Protein 2F6K (pdb70)

Nearest PDB structures (foldseek):
  2f6k-assembly1_A  TM=1.003E+00  e=8.182E-57  Lactiplantibacillus plantarum WCFS1
  4icm-assembly2_G  TM=8.715E-01  e=3.412E-16  Sphingobium sp. SYK-6
  4ign-assembly2_B  TM=8.577E-01  e=1.171E-15  Homo sapiens
  4ofc-assembly1_A  TM=8.211E-01  e=7.072E-16  Homo sapiens
  7pwy-assembly2_D  TM=8.112E-01  e=1.386E-15  Homo sapiens

CATH classification: 3.20.20.140

InterPro domains:
  IPR006680 Amidohydrolase-related [PF04909] (4-305)
  IPR032465 2-amino-3-carboxymuconate-6-semialdehyde decarboxylase [PTHR21240] (1-305)
  IPR032466 Metal-dependent hydrolase [SSF51556] (3-305)

B-factor: mean 36.34, std 8.17, range [15.65, 79.34]

Radius of gyration: 29.98 Å; Cα contacts (8 Å, |Δi|>4): 1082; chains: 2; bounding box: 67×88×62 Å

Organism: Lactiplantibacillus plantarum (strain ATCC BAA-793 / NCIMB 8826 / WCFS1) (NCBI:txid220668)

Solvent-accessible surface area: 26710 Å² total

Foldseek 3Di:
DFEAEAAEDAQPLNVVLCPVQPPDDFLLFHDDDDDVVVVVVLCVQPHFEYAYEHADPQQCRPDQVRLLVVQVSVLLVQLVVCVVCVGYYAYAGEASPPPQVRRLVVQCCSPVPSRHQAHEYECDHLHRGPLDCSNVSNLVSQLVVLGEYEYHYHAPNDDDPPPCPSPRCVVQRRLNLLNVVNLQNCSCVVRVSHAYEREQLSSCCLPCCVVCQVVSCVPSVDRVLVVLRYAYEHEDPCPDPRNLSSVRHDLLRYEYHQNPPSPPSVRSSVVLVCLVPPPSDDPVSSCSHGHVSVPVSSVD/DFEAEAEEDAQPLNVVLCVVQPPDDFLLFHDDDDDVVVVVVLCVQPHFEYAYEHADPQQPRPDQVRLLVVQVSVLVVQLVVCVVCVGYYAYAGEASPPPQVRRLVVQCCSVVPSRHQAHEYECDHLHRGPLDCSNVSNLVSQLVVLGEYEYHYHAPNDDDCPPCHSPRCVVQRRLNLLNVVNLQNCSCVVRVSHAYEREQLSSCCLPCCVVCQVVSCVPSVDRVLVVLSYAYEHEDPCPDPRNLSSVRHDLLRYEYHQNPPSPPSVVSSVSLVCLVPPPSDDPVSSCSHGHVSVVVVSVD

Sequence (600 aa):
SKIDFHTHYLPTSYVEALKRHVPGDPDGWPTPEWTPQLTLNFRDNDISYSILSLSSPHVNFGDKAETIRLVEAANDDGKSLAQQYPDQLGYLASLPIPYELDAVKTVQQALDQDGALGVTVPTNSRGLYFGSPVLERVYQELDARQAIVALHPNEPAILPKNVDIDLPVPLLGFFDTTTFINLKYHFFEKYPNIKVIIPHAGAFLGIVDDRIAQYAQKVYQVDVYDVHHVYFDVAGAVLPRQLPTLSLAQPEHLLYGSDIPYTPLDGSRQLGHALATTDLLTNEQKQAIFYDNAHRLLTESKIDFHTHYLPTSYVEALKRHVPGDPDGWPTPEWTPQLTLNFRDNDISYSILSLSSPHVNFGDKAETIRLVEAANDDGKSLAQQYPDQLGYLASLPIPYELDAVKTVQQALDQDGALGVTVPTNSRGLYFGSPVLERVYQELDARQAIVALHPNEPAILPKNVDIDLPVPLLGFFDTTTFINLKYHFFEKYPNIKVIIPHAGAFLGIVDDRIAQYAQKVYQVDVYDVHHVYFDVAGAVLPRQLPTLSLAQPEHLLYGSDIPYTPLDGSRQLGHALATTDLLTNEQKQAIFYDNAHRLLTE

Structure (mmCIF, N/CA/C/O backbone):
data_2F6K
#
_entry.id   2F6K
#
_cell.length_a   82.620
_cell.length_b   82.620
_cell.length_c   240.815
_cell.angle_alpha   90.00
_cell.angle_beta   90.00
_cell.angle_gamma   90.00
#
_symmetry.space_group_name_H-M   'P 43 2 2'
#
loop_
_entity.id
_entity.type
_entity.pdbx_description
1 polymer 'metal-dependent hydrolase'
2 non-polymer 'MANGANESE (II) ION'
3 water water
#
loop_
_atom_site.group_PDB
_atom_site.id
_atom_site.type_symbol
_atom_site.label_atom_id
_atom_site.label_alt_id
_atom_site.label_comp_id
_atom_site.label_asym_id
_atom_site.label_entity_id
_atom_site.label_seq_id
_atom_site.pdbx_PDB_ins_code
_atom_site.Cartn_x
_atom_site.Cartn_y
_atom_site.Cartn_z
_atom_site.occupancy
_atom_site.B_iso_or_equiv
_atom_site.auth_seq_id
_atom_site.auth_comp_id
_atom_site.auth_asym_id
_atom_site.auth_atom_id
_atom_site.pdbx_PDB_model_num
ATOM 1 N N . SER A 1 2 ? 26.895 -29.006 127.924 1.00 38.39 2 SER A N 1
ATOM 2 C CA . SER A 1 2 ? 26.892 -27.544 128.211 1.00 39.26 2 SER A CA 1
ATOM 3 C C . SER A 1 2 ? 25.985 -26.813 127.250 1.00 39.77 2 SER A C 1
ATOM 4 O O . SER A 1 2 ? 25.694 -27.312 126.164 1.00 40.95 2 SER A O 1
ATOM 7 N N . LYS A 1 3 ? 25.558 -25.619 127.649 1.00 39.44 3 LYS A N 1
ATOM 8 C CA . LYS A 1 3 ? 24.678 -24.805 126.824 1.00 38.94 3 LYS A CA 1
ATOM 9 C C . LYS A 1 3 ? 25.378 -23.550 126.319 1.00 38.42 3 LYS A C 1
ATOM 10 O O . LYS A 1 3 ? 26.390 -23.110 126.878 1.00 39.51 3 LYS A O 1
ATOM 16 N N . ILE A 1 4 ? 24.824 -22.983 125.251 1.00 38.29 4 ILE A N 1
ATOM 17 C CA . ILE A 1 4 ? 25.316 -21.734 124.680 1.00 36.79 4 ILE A CA 1
ATOM 18 C C . ILE A 1 4 ? 24.135 -20.770 124.835 1.00 35.94 4 ILE A C 1
ATOM 19 O O . ILE A 1 4 ? 23.031 -21.061 124.378 1.00 36.39 4 ILE A O 1
ATOM 24 N N . ASP A 1 5 ? 24.371 -19.639 125.494 1.00 35.01 5 ASP A N 1
ATOM 25 C CA . ASP A 1 5 ? 23.327 -18.642 125.753 1.00 33.58 5 ASP A CA 1
ATOM 26 C C . ASP A 1 5 ? 23.298 -17.531 124.700 1.00 31.62 5 ASP A C 1
ATOM 27 O O . ASP A 1 5 ? 24.226 -16.734 124.622 1.00 30.05 5 ASP A O 1
ATOM 32 N N . PHE A 1 6 ? 22.236 -17.452 123.906 1.00 29.04 6 PHE A N 1
ATOM 33 C CA . PHE A 1 6 ? 22.180 -16.417 122.877 1.00 29.54 6 PHE A CA 1
ATOM 34 C C . PHE A 1 6 ? 21.354 -15.185 123.229 1.00 30.38 6 PHE A C 1
ATOM 35 O O . PHE A 1 6 ? 21.118 -14.320 122.378 1.00 30.93 6 PHE A O 1
ATOM 43 N N . HIS A 1 7 ? 20.903 -15.108 124.475 1.00 30.51 7 HIS A N 1
ATOM 44 C CA . HIS A 1 7 ? 20.117 -13.968 124.933 1.00 28.91 7 HIS A CA 1
ATOM 45 C C . HIS A 1 7 ? 20.462 -13.742 126.392 1.00 29.97 7 HIS A C 1
ATOM 46 O O . HIS A 1 7 ? 19.795 -14.242 127.291 1.00 32.26 7 HIS A O 1
ATOM 53 N N . THR A 1 8 ? 21.531 -12.992 126.612 1.00 29.19 8 THR A N 1
ATOM 54 C CA . THR A 1 8 ? 22.002 -12.687 127.950 1.00 29.14 8 THR A CA 1
ATOM 55 C C . THR A 1 8 ? 22.572 -11.266 127.858 1.00 29.40 8 THR A C 1
ATOM 56 O O . THR A 1 8 ? 2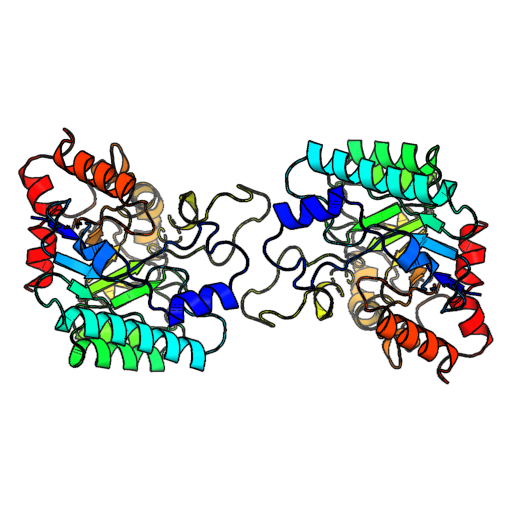3.107 -10.878 126.813 1.00 30.86 8 THR A O 1
ATOM 60 N N . HIS A 1 9 ? 22.455 -10.485 128.930 1.00 28.69 9 HIS A N 1
ATOM 61 C CA . HIS A 1 9 ? 22.899 -9.091 128.863 1.00 29.70 9 HIS A CA 1
ATOM 62 C C . HIS A 1 9 ? 23.975 -8.579 129.826 1.00 31.04 9 HIS A C 1
ATOM 63 O O . HIS A 1 9 ? 24.301 -9.210 130.837 1.00 29.75 9 HIS A O 1
ATOM 70 N N . TYR A 1 10 ? 24.506 -7.404 129.490 1.00 29.83 10 TYR A N 1
ATOM 71 C CA . TYR A 1 10 ? 25.516 -6.733 130.302 1.00 29.89 10 TYR A CA 1
ATOM 72 C C . TYR A 1 10 ? 25.151 -5.251 130.346 1.00 30.31 10 TYR A C 1
ATOM 73 O O . TYR A 1 10 ? 24.431 -4.766 129.477 1.00 28.62 10 TYR A O 1
ATOM 82 N N . LEU A 1 11 ? 25.625 -4.536 131.363 1.00 31.60 11 LEU A N 1
ATOM 83 C CA . LEU A 1 11 ? 25.316 -3.114 131.483 1.00 31.09 11 LEU A CA 1
ATOM 84 C C . LEU A 1 11 ? 26.542 -2.246 131.745 1.00 31.51 11 LEU A C 1
ATOM 85 O O . LEU A 1 11 ? 27.036 -2.192 132.867 1.00 31.03 11 LEU A O 1
ATOM 90 N N . PRO A 1 12 ? 27.059 -1.569 130.701 1.00 32.83 12 PRO A N 1
ATOM 91 C CA . PRO A 1 12 ? 28.230 -0.695 130.843 1.00 33.43 12 PRO A CA 1
ATOM 92 C C . PRO A 1 12 ? 27.897 0.401 131.862 1.00 33.68 12 PRO A C 1
ATOM 93 O O . PRO A 1 12 ? 26.741 0.821 131.980 1.00 32.06 12 PRO A O 1
ATOM 97 N N . THR A 1 13 ? 28.894 0.873 132.597 1.00 34.10 13 THR A N 1
ATOM 98 C CA . THR A 1 13 ? 28.623 1.899 133.589 1.00 35.03 13 THR A CA 1
ATOM 99 C C . THR A 1 13 ? 28.048 3.161 132.956 1.00 34.92 13 THR A C 1
ATOM 100 O O . THR A 1 13 ? 27.149 3.783 133.523 1.00 37.07 13 THR A O 1
ATOM 104 N N . SER A 1 14 ? 28.545 3.530 131.778 1.00 33.71 14 SER A N 1
ATOM 105 C CA . SER A 1 14 ? 28.057 4.722 131.089 1.00 30.94 14 SER A CA 1
ATOM 106 C C . SER A 1 14 ? 26.598 4.548 130.695 1.00 31.54 14 SER A C 1
ATOM 107 O O . SER A 1 14 ? 25.840 5.512 130.658 1.00 32.57 14 SER A O 1
ATOM 110 N N . TYR A 1 15 ? 26.212 3.316 130.384 1.00 30.77 15 TYR A N 1
ATOM 111 C CA . TYR A 1 15 ? 24.835 3.020 130.005 1.00 31.43 15 TYR A CA 1
ATOM 112 C C . TYR A 1 15 ? 23.925 3.177 131.227 1.00 34.23 15 TYR A C 1
ATOM 113 O O . TYR A 1 15 ? 22.831 3.737 131.130 1.00 34.97 15 TYR A O 1
ATOM 122 N N . VAL A 1 16 ? 24.385 2.676 132.372 1.00 35.77 16 VAL A N 1
ATOM 123 C CA . VAL A 1 16 ? 23.633 2.769 133.619 1.00 37.19 16 VAL A CA 1
ATOM 124 C C . VAL A 1 16 ? 23.443 4.237 134.006 1.00 39.49 16 VAL A C 1
ATOM 125 O O . VAL A 1 16 ? 22.357 4.643 134.423 1.00 40.99 16 VAL A O 1
ATOM 129 N N . GLU A 1 17 ? 24.500 5.035 133.865 1.00 40.25 17 GLU A N 1
ATOM 130 C CA . GLU A 1 17 ? 24.411 6.451 134.208 1.00 41.44 17 GLU A CA 1
ATOM 131 C C . GLU A 1 17 ? 23.474 7.167 133.247 1.00 40.66 17 GLU A C 1
ATOM 132 O O . GLU A 1 17 ? 22.788 8.115 133.627 1.00 40.90 17 GLU A O 1
ATOM 138 N N . ALA A 1 18 ? 23.441 6.711 132.000 1.00 37.57 18 ALA A N 1
ATOM 139 C CA . ALA A 1 18 ? 22.565 7.319 131.010 1.00 35.86 18 ALA A CA 1
ATOM 140 C C . ALA A 1 18 ? 21.104 7.007 131.356 1.00 35.75 18 ALA A C 1
ATOM 141 O O . ALA A 1 18 ? 20.213 7.835 131.146 1.00 34.01 18 ALA A O 1
ATOM 143 N N . LEU A 1 19 ? 20.857 5.813 131.888 1.00 35.19 19 LEU A N 1
ATOM 144 C CA . LEU A 1 19 ? 19.497 5.441 132.247 1.00 36.68 19 LEU A CA 1
ATOM 145 C C . LEU A 1 19 ? 19.004 6.296 133.404 1.00 39.47 19 LEU A C 1
ATOM 146 O O . LEU A 1 19 ? 17.877 6.797 133.367 1.00 39.96 19 LEU A O 1
ATOM 151 N N . LYS A 1 20 ? 19.833 6.480 134.427 1.00 39.85 20 LYS A N 1
ATOM 152 C CA . LYS A 1 20 ? 19.417 7.298 135.563 1.00 44.57 20 LYS A CA 1
ATOM 153 C C . LYS A 1 20 ? 19.182 8.747 135.141 1.00 43.03 20 LYS A C 1
ATOM 154 O O . LYS A 1 20 ? 18.228 9.396 135.570 1.00 42.77 20 LYS A O 1
ATOM 160 N N . ARG A 1 21 ? 20.056 9.243 134.282 1.00 43.69 21 ARG A N 1
ATOM 161 C CA . ARG A 1 21 ? 19.976 10.614 133.818 1.00 43.16 21 ARG A CA 1
ATOM 162 C C . ARG A 1 21 ? 18.799 10.933 132.885 1.00 40.07 21 ARG A C 1
ATOM 163 O O . ARG A 1 21 ? 18.220 12.012 132.979 1.00 38.16 21 ARG A O 1
ATOM 171 N N . HIS A 1 22 ? 18.424 10.000 132.013 1.00 37.58 22 HIS A N 1
ATOM 172 C CA . HIS A 1 22 ? 17.349 10.265 131.049 1.00 38.56 22 HIS A CA 1
ATOM 173 C C . HIS A 1 22 ? 15.997 9.592 131.272 1.00 38.77 22 HIS A C 1
ATOM 174 O O . HIS A 1 22 ? 14.983 10.043 130.742 1.00 38.64 22 HIS A O 1
ATOM 181 N N . VAL A 1 23 ? 15.965 8.511 132.033 1.00 39.51 23 VAL A N 1
ATOM 182 C CA . VAL A 1 23 ? 14.702 7.830 132.251 1.00 40.35 23 VAL A CA 1
ATOM 183 C C . VAL A 1 23 ? 14.221 7.979 133.686 1.00 41.13 23 VAL A C 1
ATOM 184 O O . VAL A 1 23 ? 14.901 7.561 134.624 1.00 41.28 23 VAL A O 1
ATOM 188 N N . PRO A 1 24 ? 13.049 8.608 133.879 1.00 43.75 24 PRO A N 1
ATOM 189 C CA . PRO A 1 24 ? 12.519 8.777 135.240 1.00 43.48 24 PRO A CA 1
ATOM 190 C C . PRO A 1 24 ? 11.916 7.447 135.704 1.00 43.95 24 PRO A C 1
ATOM 191 O O . PRO A 1 24 ? 11.228 6.769 134.936 1.00 41.32 24 PRO A O 1
ATOM 195 N N . GLY A 1 25 ? 12.192 7.067 136.947 1.00 45.71 25 GLY A N 1
ATOM 196 C CA . GLY A 1 25 ? 11.664 5.813 137.458 1.00 47.22 25 GLY A CA 1
ATOM 197 C C . GLY A 1 25 ? 12.385 4.605 136.878 1.00 47.73 25 GLY A C 1
ATOM 198 O O . GLY A 1 25 ? 13.542 4.707 136.466 1.00 47.74 25 GLY A O 1
ATOM 199 N N . ASP A 1 26 ? 11.711 3.458 136.845 1.00 48.19 26 ASP A N 1
ATOM 200 C CA . ASP A 1 26 ? 12.318 2.243 136.309 1.00 49.15 26 ASP A CA 1
ATOM 201 C C . ASP A 1 26 ? 12.085 2.139 134.805 1.00 48.26 26 ASP A C 1
ATOM 202 O O . ASP A 1 26 ? 10.949 2.161 134.345 1.00 47.48 26 ASP A O 1
ATOM 207 N N . PRO A 1 27 ? 13.167 2.023 134.019 1.00 49.18 27 PRO A N 1
ATOM 208 C CA . PRO A 1 27 ? 13.036 1.918 132.562 1.00 47.91 27 PRO A CA 1
ATOM 209 C C . PRO A 1 27 ? 12.078 0.792 132.166 1.00 47.68 27 PRO A C 1
ATOM 210 O O . PRO A 1 27 ? 12.148 -0.316 132.707 1.00 46.64 27 PRO A O 1
ATOM 214 N N . ASP A 1 28 ? 11.178 1.089 131.231 1.00 48.35 28 ASP A N 1
ATOM 215 C CA . ASP A 1 28 ? 10.191 0.117 130.758 1.00 49.62 28 ASP A CA 1
ATOM 216 C C . ASP A 1 28 ? 9.315 -0.396 131.901 1.00 49.17 28 ASP A C 1
ATOM 217 O O . ASP A 1 28 ? 8.708 -1.460 131.790 1.00 49.17 28 ASP A O 1
ATOM 222 N N . GLY A 1 29 ? 9.251 0.356 132.995 1.00 47.52 29 GLY A N 1
ATOM 223 C CA . GLY A 1 29 ? 8.459 -0.069 134.134 1.00 48.26 29 GLY A CA 1
ATOM 224 C C . GLY A 1 29 ? 9.041 -1.321 134.769 1.00 48.77 29 GLY A C 1
ATOM 225 O O . GLY A 1 29 ? 8.350 -2.056 135.475 1.00 48.58 29 GLY A O 1
ATOM 226 N N . TRP A 1 30 ? 10.323 -1.560 134.517 1.00 48.55 30 TRP A N 1
ATOM 227 C CA . TRP A 1 30 ? 11.024 -2.728 135.046 1.00 46.84 30 TRP A CA 1
ATOM 228 C C . TRP A 1 30 ? 12.329 -2.186 135.637 1.00 44.80 30 TRP A C 1
ATOM 229 O O . TRP A 1 30 ? 13.115 -1.558 134.933 1.00 45.72 30 TRP A O 1
ATOM 240 N N . PRO A 1 31 ? 12.564 -2.403 136.945 1.00 43.44 31 PRO A N 1
ATOM 241 C CA . PRO A 1 31 ? 13.772 -1.928 137.637 1.00 43.48 31 PRO A CA 1
ATOM 242 C C . PRO A 1 31 ? 15.105 -2.420 137.062 1.00 42.66 31 PRO A C 1
ATOM 243 O O . PRO A 1 31 ? 15.334 -3.626 136.919 1.00 43.79 31 PRO A O 1
ATOM 247 N N . THR A 1 32 ? 15.979 -1.471 136.737 1.00 40.04 32 THR A N 1
ATOM 248 C CA . THR A 1 32 ? 17.285 -1.783 136.180 1.00 38.54 32 THR A CA 1
ATOM 249 C C . THR A 1 32 ? 18.052 -2.703 137.118 1.00 38.70 32 THR A C 1
ATOM 250 O O . THR A 1 32 ? 18.228 -2.397 138.296 1.00 38.97 32 THR A O 1
ATOM 254 N N . PRO A 1 33 ? 18.516 -3.851 136.603 1.00 38.34 33 PRO A N 1
ATOM 255 C CA . PRO A 1 33 ? 19.267 -4.828 137.398 1.00 38.66 33 PRO A CA 1
ATOM 256 C C . PRO A 1 33 ? 20.745 -4.491 137.579 1.00 37.72 33 PRO A C 1
ATOM 257 O O . PRO A 1 33 ? 21.341 -3.820 136.733 1.00 38.32 33 PRO A O 1
ATOM 261 N N . GLU A 1 34 ? 21.328 -4.946 138.688 1.00 37.94 34 GLU A N 1
ATOM 262 C CA . GLU A 1 34 ? 22.749 -4.721 138.948 1.00 39.83 34 GLU A CA 1
ATOM 263 C C . GLU A 1 34 ? 23.516 -5.785 138.169 1.00 40.55 34 GLU A C 1
ATOM 264 O O . GLU A 1 34 ? 23.016 -6.892 137.963 1.00 41.54 34 GLU A O 1
ATOM 270 N N . TRP A 1 35 ? 24.732 -5.460 137.743 1.00 39.55 35 TRP A N 1
ATOM 271 C CA . TRP A 1 35 ? 25.501 -6.408 136.956 1.00 37.67 35 TRP A CA 1
ATOM 272 C C . TRP A 1 35 ? 27.004 -6.144 136.908 1.00 36.14 35 TRP A C 1
ATOM 273 O O . TRP A 1 35 ? 27.450 -5.000 136.942 1.00 36.18 35 TRP A O 1
ATOM 284 N N . THR A 1 36 ? 27.770 -7.227 136.831 1.00 35.82 36 THR A N 1
ATOM 285 C CA . THR A 1 36 ? 29.224 -7.180 136.707 1.00 32.80 36 THR A CA 1
ATOM 286 C C . THR A 1 36 ? 29.510 -8.423 135.888 1.00 31.58 36 THR A C 1
ATOM 287 O O . THR A 1 36 ? 28.655 -9.289 135.770 1.00 32.68 36 THR A O 1
ATOM 291 N N . PRO A 1 37 ? 30.704 -8.525 135.297 1.00 32.84 37 PRO A N 1
ATOM 292 C CA . PRO A 1 37 ? 30.997 -9.733 134.500 1.00 31.90 37 PRO A CA 1
ATOM 293 C C . PRO A 1 37 ? 30.948 -11.021 135.341 1.00 31.47 37 PRO A C 1
ATOM 294 O O . PRO A 1 37 ? 30.577 -12.098 134.852 1.00 30.86 37 PRO A O 1
ATOM 298 N N . GLN A 1 38 ? 31.334 -10.902 136.606 1.00 31.76 38 GLN A N 1
ATOM 299 C CA . GLN A 1 38 ? 31.309 -12.063 137.498 1.00 34.55 38 GLN A CA 1
ATOM 300 C C . GLN A 1 38 ? 29.926 -12.683 137.754 1.00 35.32 38 GLN A C 1
ATOM 301 O O . GLN A 1 38 ? 29.809 -13.896 138.000 1.00 37.82 38 GLN A O 1
ATOM 307 N N . LEU A 1 39 ? 28.881 -11.858 137.722 1.00 34.73 39 LEU A N 1
ATOM 308 C CA . LEU A 1 39 ? 27.534 -12.366 137.947 1.00 31.06 39 LEU A CA 1
ATOM 309 C C . LEU A 1 39 ? 27.174 -13.294 136.795 1.00 31.30 39 LEU A C 1
ATOM 310 O O . LEU A 1 39 ? 26.684 -14.395 137.012 1.00 33.60 39 LEU A O 1
ATOM 315 N N . THR A 1 40 ? 27.423 -12.862 135.564 1.00 28.51 40 THR A N 1
ATOM 316 C CA . THR A 1 40 ? 27.119 -13.696 134.406 1.00 27.51 40 THR A CA 1
ATOM 317 C C . THR A 1 40 ? 27.946 -14.991 134.442 1.00 29.71 40 THR A C 1
ATOM 318 O O . THR A 1 40 ? 27.432 -16.101 134.258 1.00 22.14 40 THR A O 1
ATOM 322 N N . LEU A 1 41 ? 29.245 -14.831 134.663 1.00 30.25 41 LEU A N 1
ATOM 323 C CA . LEU A 1 41 ? 30.145 -15.968 134.718 1.00 33.22 41 LEU A CA 1
ATOM 324 C C . LEU A 1 41 ? 29.766 -16.991 135.801 1.00 35.59 41 LEU A C 1
ATOM 325 O O . LEU A 1 41 ? 29.789 -18.201 135.557 1.00 36.79 41 LEU A O 1
ATOM 330 N N . ASN A 1 42 ? 29.426 -16.518 136.995 1.00 36.95 42 ASN A N 1
ATOM 331 C CA . ASN A 1 42 ? 29.034 -17.426 138.068 1.00 37.13 42 ASN A CA 1
ATOM 332 C C . ASN A 1 42 ? 27.693 -18.093 137.705 1.00 37.78 42 ASN A C 1
ATOM 333 O O . ASN A 1 42 ? 27.457 -19.264 138.032 1.00 38.03 42 ASN A O 1
ATOM 338 N N . PHE A 1 43 ? 26.810 -17.355 137.030 1.00 35.13 43 PHE A N 1
ATOM 339 C CA . PHE A 1 43 ? 25.533 -17.937 136.619 1.00 34.07 43 PHE A CA 1
ATOM 340 C C . PHE A 1 43 ? 25.804 -19.064 135.620 1.00 34.77 43 PHE A C 1
ATOM 341 O O . PHE A 1 43 ? 25.129 -20.101 135.625 1.00 35.14 43 PHE A O 1
ATOM 357 N N . ARG A 1 45 ? 28.544 -21.003 135.381 1.00 34.81 45 ARG A N 1
ATOM 358 C CA . ARG A 1 45 ? 29.064 -22.199 136.044 1.00 35.64 45 ARG A CA 1
ATOM 359 C C . ARG A 1 45 ? 27.929 -22.956 136.737 1.00 36.43 45 ARG A C 1
ATOM 360 O O . ARG A 1 45 ? 27.834 -24.182 136.635 1.00 35.37 45 ARG A O 1
ATOM 368 N N . ASP A 1 46 ? 27.058 -22.220 137.422 1.00 37.46 46 ASP A N 1
ATOM 369 C CA . ASP A 1 46 ? 25.941 -22.831 138.141 1.00 38.29 46 ASP A CA 1
ATOM 370 C C . ASP A 1 46 ? 24.830 -23.405 137.269 1.00 37.60 46 ASP A C 1
ATOM 371 O O . ASP A 1 46 ? 23.963 -24.115 137.772 1.00 36.98 46 ASP A O 1
ATOM 376 N N . ASN A 1 47 ? 24.844 -23.108 135.972 1.00 38.06 47 ASN A N 1
ATOM 377 C CA . ASN A 1 47 ? 23.790 -23.604 135.090 1.00 35.67 47 ASN A CA 1
ATOM 378 C C . ASN A 1 47 ? 24.272 -24.334 133.845 1.00 36.13 47 ASN A C 1
ATOM 379 O O . ASN A 1 47 ? 23.552 -24.426 132.851 1.00 37.46 47 ASN A O 1
ATOM 384 N N . ASP A 1 48 ? 25.491 -24.859 133.912 1.00 34.09 48 ASP A N 1
ATOM 385 C CA . ASP A 1 48 ? 26.084 -25.606 132.812 1.00 35.30 48 ASP A CA 1
ATOM 386 C C . ASP A 1 48 ? 26.057 -24.860 131.470 1.00 35.25 48 ASP A C 1
ATOM 387 O O . ASP A 1 48 ? 25.677 -25.409 130.427 1.00 33.47 48 ASP A O 1
ATOM 392 N N . ILE A 1 49 ? 26.466 -23.599 131.510 1.00 33.42 49 ILE A N 1
ATOM 393 C CA . ILE A 1 49 ? 26.535 -22.780 130.313 1.00 33.09 49 ILE A CA 1
ATOM 394 C C . ILE A 1 49 ? 28.014 -22.578 130.031 1.00 32.88 49 ILE A C 1
ATOM 395 O O . ILE A 1 49 ? 28.740 -22.032 130.861 1.00 31.07 49 ILE A O 1
ATOM 400 N N . SER A 1 50 ? 28.468 -23.030 128.867 1.00 31.61 50 SER A N 1
ATOM 401 C CA . SER A 1 50 ? 29.880 -22.901 128.531 1.00 30.79 50 SER A CA 1
ATOM 402 C C . SER A 1 50 ? 30.174 -21.648 127.735 1.00 30.34 50 SER A C 1
ATOM 403 O O . SER A 1 50 ? 31.316 -21.211 127.670 1.00 30.01 50 SER A O 1
ATOM 406 N N . TYR A 1 51 ? 29.149 -21.058 127.133 1.00 29.48 51 TYR A N 1
ATOM 407 C CA . TYR A 1 51 ? 29.383 -19.866 126.329 1.00 29.09 51 TYR A CA 1
ATOM 408 C C . TYR A 1 51 ? 28.159 -18.962 126.253 1.00 28.79 51 TYR A C 1
ATOM 409 O O . TYR A 1 51 ? 27.040 -19.434 126.018 1.00 28.16 51 TYR A O 1
ATOM 418 N N . SER A 1 52 ? 28.381 -17.663 126.437 1.00 26.67 52 SER A N 1
ATOM 419 C CA . SER A 1 52 ? 27.305 -16.674 126.381 1.00 29.44 52 SER A CA 1
ATOM 420 C C . SER A 1 52 ? 27.598 -15.588 125.344 1.00 30.33 52 SER A C 1
ATOM 421 O O . SER A 1 52 ? 28.707 -15.038 125.310 1.00 30.94 52 SER A O 1
ATOM 424 N N . ILE A 1 53 ? 26.620 -15.275 124.498 1.00 28.05 53 ILE A N 1
ATOM 425 C CA . ILE A 1 53 ? 26.818 -14.209 123.528 1.00 27.99 53 ILE A CA 1
ATOM 426 C C . ILE A 1 53 ? 26.149 -12.967 124.102 1.00 28.47 53 ILE A C 1
ATOM 427 O O . ILE A 1 53 ? 24.943 -12.793 123.975 1.00 30.65 53 ILE A O 1
ATOM 432 N N . LEU A 1 54 ? 26.939 -12.106 124.733 1.00 29.95 54 LEU A N 1
ATOM 433 C CA . LEU A 1 54 ? 26.417 -10.896 125.351 1.00 32.06 54 LEU A CA 1
ATOM 434 C C . LEU A 1 54 ? 25.871 -9.850 124.379 1.00 34.29 54 LEU A C 1
ATOM 435 O O . LEU A 1 54 ? 26.348 -9.708 123.248 1.00 34.08 54 LEU A O 1
ATOM 440 N N . SER A 1 55 ? 24.854 -9.122 124.832 1.00 33.66 55 SER A N 1
ATOM 441 C CA . SER A 1 55 ? 24.244 -8.068 124.037 1.00 33.77 55 SER A CA 1
ATOM 442 C C . SER A 1 55 ? 23.649 -7.019 124.965 1.00 34.43 55 SER A C 1
ATOM 443 O O . SER A 1 55 ? 23.300 -7.311 126.112 1.00 33.91 55 SER A O 1
ATOM 446 N N . LEU A 1 56 ? 23.539 -5.795 124.466 1.00 33.13 56 LEU A N 1
ATOM 447 C CA . LEU A 1 56 ? 22.973 -4.702 125.244 1.00 31.77 56 LEU A CA 1
ATOM 448 C C . LEU A 1 56 ? 21.454 -4.816 125.135 1.00 32.04 56 LEU A C 1
ATOM 449 O O . LEU A 1 56 ? 20.913 -4.981 124.038 1.00 30.78 56 LEU A O 1
ATOM 454 N N . SER A 1 57 ? 20.773 -4.749 126.275 1.00 33.58 57 SER A N 1
ATOM 455 C CA . SER A 1 57 ? 19.311 -4.850 126.315 1.00 35.71 57 SER A CA 1
ATOM 456 C C . SER A 1 57 ? 18.653 -3.496 126.037 1.00 36.45 57 SER A C 1
ATOM 457 O O . SER A 1 57 ? 19.329 -2.523 125.705 1.00 38.59 57 SER A O 1
ATOM 460 N N . SER A 1 58 ? 17.333 -3.432 126.165 1.00 35.53 58 SER A N 1
ATOM 461 C CA . SER A 1 58 ? 16.634 -2.177 125.946 1.00 33.95 58 SER A CA 1
ATOM 462 C C . SER A 1 58 ? 16.471 -1.540 127.316 1.00 31.83 58 SER A C 1
ATOM 463 O O . SER A 1 58 ? 16.579 -2.224 128.330 1.00 28.34 58 SER A O 1
ATOM 466 N N . PRO A 1 59 ? 16.189 -0.228 127.368 1.00 31.89 59 PRO A N 1
ATOM 467 C CA . PRO A 1 59 ? 15.993 0.706 126.248 1.00 31.11 59 PRO A CA 1
ATOM 468 C C . PRO A 1 59 ? 17.248 0.928 125.414 1.00 30.32 59 PRO A C 1
ATOM 469 O O . PRO A 1 59 ? 18.357 0.899 125.938 1.00 28.27 59 PRO A O 1
ATOM 473 N N . HIS A 1 60 ? 17.059 1.156 124.118 1.00 30.18 60 HIS A N 1
ATOM 474 C CA . HIS A 1 60 ? 18.166 1.417 123.203 1.00 31.68 60 HIS A CA 1
ATOM 475 C C . HIS A 1 60 ? 18.753 2.760 123.638 1.00 34.34 60 HIS A C 1
ATOM 476 O O . HIS A 1 60 ? 18.066 3.549 124.287 1.00 35.39 60 HIS A O 1
ATOM 483 N N . VAL A 1 61 ? 20.003 3.034 123.278 1.00 34.26 61 VAL A N 1
ATOM 484 C CA . VAL A 1 61 ? 20.641 4.277 123.693 1.00 34.30 61 VAL A CA 1
ATOM 485 C C . VAL A 1 61 ? 20.412 5.492 122.807 1.00 36.12 61 VAL A C 1
ATOM 486 O O . VAL A 1 61 ? 21.351 6.208 122.467 1.00 38.89 61 VAL A O 1
ATOM 490 N N . ASN A 1 62 ? 19.162 5.727 122.435 1.00 36.53 62 ASN A N 1
ATOM 491 C CA . ASN A 1 62 ? 18.811 6.889 121.622 1.00 34.20 62 ASN A CA 1
ATOM 492 C C . ASN A 1 62 ? 17.986 7.808 122.515 1.00 34.60 62 ASN A C 1
ATOM 493 O O . ASN A 1 62 ? 16.784 7.605 122.674 1.00 36.07 62 ASN A O 1
ATOM 498 N N . PHE A 1 63 ? 18.628 8.814 123.099 1.00 35.02 63 PHE A N 1
ATOM 499 C CA . PHE A 1 63 ? 17.926 9.740 123.982 1.00 35.78 63 PHE A CA 1
ATOM 500 C C . PHE A 1 63 ? 17.717 11.117 123.377 1.00 36.93 63 PHE A C 1
ATOM 501 O O . PHE A 1 63 ? 17.317 12.042 124.077 1.00 38.11 63 PHE A O 1
ATOM 509 N N . GLY A 1 64 ? 17.984 11.256 122.080 1.00 37.72 64 GLY A N 1
ATOM 510 C CA . GLY A 1 64 ? 17.797 12.543 121.433 1.00 35.82 64 GLY A CA 1
ATOM 511 C C . GLY A 1 64 ? 19.081 13.314 121.195 1.00 36.42 64 GLY A C 1
ATOM 512 O O . GLY A 1 64 ? 19.071 14.372 120.561 1.00 40.20 64 GLY A O 1
ATOM 513 N N . ASP A 1 65 ? 20.189 12.794 121.706 1.00 33.95 65 ASP A N 1
ATOM 514 C CA . ASP A 1 65 ? 21.494 13.430 121.534 1.00 32.16 65 ASP A CA 1
ATOM 515 C C . ASP A 1 65 ? 22.371 12.489 120.687 1.00 31.65 65 ASP A C 1
ATOM 516 O O . ASP A 1 65 ? 22.799 11.428 121.151 1.00 29.91 65 ASP A O 1
ATOM 521 N N . LYS A 1 66 ? 22.638 12.887 119.448 1.00 31.49 66 LYS A N 1
ATOM 522 C CA . LYS A 1 66 ? 23.443 12.082 118.533 1.00 31.14 66 LYS A CA 1
ATOM 523 C C . LYS A 1 66 ? 24.836 11.738 119.048 1.00 31.96 66 LYS A C 1
ATOM 524 O O . LYS A 1 66 ? 25.221 10.566 119.075 1.00 33.31 66 LYS A O 1
ATOM 530 N N . ALA A 1 67 ? 25.601 12.748 119.443 1.00 31.27 67 ALA A N 1
ATOM 531 C CA . ALA A 1 67 ? 26.951 12.498 119.949 1.00 32.24 67 ALA A CA 1
ATOM 532 C C . ALA A 1 67 ? 26.931 11.512 121.116 1.00 32.45 67 ALA A C 1
ATOM 533 O O . ALA A 1 67 ? 27.780 10.618 121.202 1.00 32.85 67 ALA A O 1
ATOM 535 N N . GLU A 1 68 ? 25.966 11.680 122.016 1.00 32.11 68 GLU A N 1
ATOM 536 C CA . GLU A 1 68 ? 25.847 10.799 123.172 1.00 33.76 68 GLU A CA 1
ATOM 537 C C . GLU A 1 68 ? 25.503 9.366 122.744 1.00 34.06 68 GLU A C 1
ATOM 538 O O . GLU A 1 68 ? 26.037 8.398 123.295 1.00 34.68 68 GLU A O 1
ATOM 544 N N . THR A 1 69 ? 24.602 9.233 121.777 1.00 30.97 69 THR A N 1
ATOM 545 C CA . THR A 1 69 ? 24.218 7.916 121.282 1.00 30.88 69 THR A CA 1
ATOM 546 C C . THR A 1 69 ? 25.443 7.196 120.710 1.00 30.37 69 THR A C 1
ATOM 547 O O . THR A 1 69 ? 25.679 6.019 120.984 1.00 32.98 69 THR A O 1
ATOM 551 N N . ILE A 1 70 ? 26.223 7.912 119.912 1.00 27.90 70 ILE A N 1
ATOM 552 C CA . ILE A 1 70 ? 27.413 7.344 119.302 1.00 28.73 70 ILE A CA 1
ATOM 553 C C . ILE A 1 70 ? 28.474 6.997 120.344 1.00 31.37 70 ILE A C 1
ATOM 554 O O . ILE A 1 70 ? 29.232 6.037 120.193 1.00 33.38 70 ILE A O 1
ATOM 559 N N . ARG A 1 71 ? 28.519 7.789 121.404 1.00 32.03 71 ARG A N 1
ATOM 560 C CA . ARG A 1 71 ? 29.481 7.595 122.473 1.00 31.66 71 ARG A CA 1
ATOM 561 C C . ARG A 1 71 ? 29.071 6.380 123.313 1.00 30.45 71 ARG A C 1
ATOM 562 O O . ARG A 1 71 ? 29.904 5.549 123.674 1.00 32.15 71 ARG A O 1
ATOM 570 N N . LEU A 1 72 ? 27.779 6.265 123.600 1.00 29.16 72 LEU A N 1
ATOM 571 C CA . LEU A 1 72 ? 27.280 5.156 124.401 1.00 29.04 72 LEU A CA 1
ATOM 572 C C . LEU A 1 72 ? 27.442 3.832 123.678 1.00 28.14 72 LEU A C 1
ATOM 573 O O . LEU A 1 72 ? 27.828 2.830 124.284 1.00 26.89 72 LEU A O 1
ATOM 578 N N . VAL A 1 73 ? 27.152 3.834 122.380 1.00 27.49 73 VAL A N 1
ATOM 579 C CA . VAL A 1 73 ? 27.295 2.632 121.567 1.00 28.17 73 VAL A CA 1
ATOM 580 C C . VAL A 1 73 ? 28.764 2.196 121.552 1.00 29.23 73 VAL A C 1
ATOM 581 O O . VAL A 1 73 ? 29.062 1.018 121.729 1.00 28.61 73 VAL A O 1
ATOM 585 N N . GLU A 1 74 ? 29.676 3.146 121.351 1.00 29.41 74 GLU A N 1
ATOM 586 C CA . GLU A 1 74 ? 31.100 2.831 121.322 1.00 32.03 74 GLU A CA 1
ATOM 587 C C . GLU A 1 74 ? 31.584 2.295 122.669 1.00 32.82 74 GLU A C 1
ATOM 588 O O . GLU A 1 74 ? 32.418 1.389 122.719 1.00 32.29 74 GLU A O 1
ATOM 594 N N . ALA A 1 75 ? 31.057 2.841 123.761 1.00 33.03 75 ALA A N 1
ATOM 595 C CA . ALA A 1 75 ? 31.461 2.382 125.090 1.00 32.69 75 ALA A CA 1
ATOM 596 C C . ALA A 1 75 ? 30.943 0.968 125.344 1.00 33.17 75 ALA A C 1
ATOM 597 O O . ALA A 1 75 ? 31.596 0.167 126.009 1.00 32.51 75 ALA A O 1
ATOM 599 N N . ALA A 1 76 ? 29.767 0.665 124.801 1.00 32.45 76 ALA A N 1
ATOM 600 C CA . ALA A 1 76 ? 29.159 -0.648 124.977 1.00 32.07 76 ALA A CA 1
ATOM 601 C C . ALA A 1 76 ? 29.885 -1.696 124.144 1.00 33.46 76 ALA A C 1
ATOM 602 O O . ALA A 1 76 ? 30.084 -2.834 124.578 1.00 29.63 76 ALA A O 1
ATOM 604 N N . ASN A 1 77 ? 30.279 -1.323 122.935 1.00 36.94 77 ASN A N 1
ATOM 605 C CA . ASN A 1 77 ? 30.991 -2.271 122.099 1.00 38.78 77 ASN A CA 1
ATOM 606 C C . ASN A 1 77 ? 32.417 -2.498 122.583 1.00 39.55 77 ASN A C 1
ATOM 607 O O . ASN A 1 77 ? 32.948 -3.591 122.434 1.00 39.67 77 ASN A O 1
ATOM 612 N N . ASP A 1 78 ? 33.040 -1.476 123.163 1.00 40.22 78 ASP A N 1
ATOM 613 C CA . ASP A 1 78 ? 34.390 -1.648 123.690 1.00 42.48 78 ASP A CA 1
ATOM 614 C C . ASP A 1 78 ? 34.334 -2.640 124.865 1.00 41.61 78 ASP A C 1
ATOM 615 O O . ASP A 1 78 ? 35.196 -3.510 125.000 1.00 37.63 78 ASP A O 1
ATOM 620 N N . ASP A 1 79 ? 33.308 -2.506 125.703 1.00 39.89 79 ASP A N 1
ATOM 621 C CA . ASP A 1 79 ? 33.124 -3.393 126.848 1.00 41.80 79 ASP A CA 1
ATOM 622 C C . ASP A 1 79 ? 32.906 -4.822 126.356 1.00 41.26 79 ASP A C 1
ATOM 623 O O . ASP A 1 79 ? 33.497 -5.771 126.875 1.00 40.25 79 ASP A O 1
ATOM 628 N N . GLY A 1 80 ? 32.052 -4.973 125.351 1.00 39.23 80 GLY A N 1
ATOM 629 C CA . GLY A 1 80 ? 31.790 -6.294 124.814 1.00 39.37 80 GLY A CA 1
ATOM 630 C C . GLY A 1 80 ? 33.060 -6.919 124.264 1.00 39.66 80 GLY A C 1
ATOM 631 O O . GLY A 1 80 ? 33.343 -8.097 124.504 1.00 38.20 80 GLY A O 1
ATOM 632 N N . LYS A 1 81 ? 33.828 -6.121 123.527 1.00 37.59 81 LYS A N 1
ATOM 633 C CA . LYS A 1 81 ? 35.078 -6.582 122.940 1.00 37.45 81 LYS A CA 1
ATOM 634 C C . LYS A 1 81 ? 36.078 -6.942 124.038 1.00 35.77 81 LYS A C 1
ATOM 635 O O . LYS A 1 81 ? 36.705 -8.006 124.003 1.00 33.95 81 LYS A O 1
ATOM 641 N N . SER A 1 82 ? 36.207 -6.053 125.019 1.00 34.59 82 SER A N 1
ATOM 642 C CA . SER A 1 82 ? 37.124 -6.261 126.137 1.00 34.25 82 SER A CA 1
ATOM 643 C C . SER A 1 82 ? 36.801 -7.525 126.937 1.00 33.98 82 SER A C 1
ATOM 644 O O . SER A 1 82 ? 37.706 -8.164 127.479 1.00 32.88 82 SER A O 1
ATOM 647 N N . LEU A 1 83 ? 35.518 -7.878 127.012 1.00 30.65 83 LEU A N 1
ATOM 648 C CA . LEU A 1 83 ? 35.098 -9.074 127.729 1.00 30.63 83 LEU A CA 1
ATOM 649 C C . LEU A 1 83 ? 35.439 -10.321 126.907 1.00 33.07 83 LEU A C 1
ATOM 650 O O . LEU A 1 83 ? 35.837 -11.353 127.453 1.00 35.15 83 LEU A O 1
ATOM 655 N N . ALA A 1 84 ? 35.289 -10.227 125.591 1.00 32.84 84 ALA A N 1
ATOM 656 C CA . ALA A 1 84 ? 35.594 -11.360 124.733 1.00 33.01 84 ALA A CA 1
ATOM 657 C C . ALA A 1 84 ? 37.103 -11.639 124.771 1.00 34.78 84 ALA A C 1
ATOM 658 O O . ALA A 1 84 ? 37.540 -12.791 124.676 1.00 33.44 84 ALA A O 1
ATOM 660 N N . GLN A 1 85 ? 37.900 -10.587 124.923 1.00 35.67 85 GLN A N 1
ATOM 661 C CA . GLN A 1 85 ? 39.346 -10.763 124.991 1.00 37.92 85 GLN A CA 1
ATOM 662 C C . GLN A 1 85 ? 39.782 -11.271 126.360 1.00 36.07 85 GLN A C 1
ATOM 663 O O . GLN A 1 85 ? 40.781 -11.964 126.478 1.00 32.68 85 GLN A O 1
ATOM 669 N N . GLN A 1 86 ? 39.033 -10.925 127.397 1.00 38.52 86 GLN A N 1
ATOM 670 C CA . GLN A 1 86 ? 39.378 -11.362 128.737 1.00 41.24 86 GLN A CA 1
ATOM 671 C C . GLN A 1 86 ? 38.882 -12.789 129.016 1.00 40.57 86 GLN A C 1
ATOM 672 O O . GLN A 1 86 ? 39.515 -13.539 129.757 1.00 39.49 86 GLN A O 1
ATOM 678 N N . TYR A 1 87 ? 37.749 -13.161 128.423 1.00 39.36 87 TYR A N 1
ATOM 679 C CA . TYR A 1 87 ? 37.202 -14.504 128.605 1.00 37.39 87 TYR A CA 1
ATOM 680 C C . TYR A 1 87 ? 36.827 -15.109 127.255 1.00 38.27 87 TYR A C 1
ATOM 681 O O . TYR A 1 87 ? 35.664 -15.422 127.000 1.00 39.57 87 TYR A O 1
ATOM 690 N N . PRO A 1 88 ? 37.822 -15.302 126.380 1.00 39.56 88 PRO A N 1
ATOM 691 C CA . PRO A 1 88 ? 37.630 -15.866 125.038 1.00 39.97 88 PRO A CA 1
ATOM 692 C C . PRO A 1 88 ? 36.767 -17.125 125.004 1.00 38.86 88 PRO A C 1
ATOM 693 O O . PRO A 1 88 ? 36.003 -17.339 124.065 1.00 39.14 88 PRO A O 1
ATOM 697 N N . ASP A 1 89 ? 36.886 -17.957 126.030 1.00 36.80 89 ASP A N 1
ATOM 698 C CA . ASP A 1 89 ? 36.126 -19.190 126.061 1.00 37.84 89 ASP A CA 1
ATOM 699 C C . ASP A 1 89 ? 34.753 -19.134 126.721 1.00 36.67 89 ASP A C 1
ATOM 700 O O . ASP A 1 89 ? 33.966 -20.059 126.550 1.00 34.90 89 ASP A O 1
ATOM 705 N N . GLN A 1 90 ? 34.458 -18.069 127.465 1.00 35.40 90 GLN A N 1
ATOM 706 C CA . GLN A 1 90 ? 33.157 -17.946 128.121 1.00 34.57 90 GLN A CA 1
ATOM 707 C C . GLN A 1 90 ? 32.271 -16.864 127.523 1.00 35.60 90 GLN A C 1
ATOM 708 O O . GLN A 1 90 ? 31.057 -17.042 127.427 1.00 35.13 90 GLN A O 1
ATOM 714 N N . LEU A 1 91 ? 32.872 -15.749 127.113 1.00 35.19 91 LEU A N 1
ATOM 715 C CA . LEU A 1 91 ? 32.091 -14.637 126.595 1.00 32.87 91 LEU A CA 1
ATOM 716 C C . LEU A 1 91 ? 32.378 -14.100 125.201 1.00 33.93 91 LEU A C 1
ATOM 717 O O . LEU A 1 91 ? 33.526 -13.899 124.809 1.00 36.02 91 LEU A O 1
ATOM 722 N N . GLY A 1 92 ? 31.296 -13.842 124.478 1.00 33.27 92 GLY A N 1
ATOM 723 C CA . GLY A 1 92 ? 31.364 -13.263 123.151 1.00 33.63 92 GLY A CA 1
ATOM 724 C C . GLY A 1 92 ? 30.375 -12.105 123.190 1.00 34.01 92 GLY A C 1
ATOM 725 O O . GLY A 1 92 ? 29.757 -11.847 124.230 1.00 32.37 92 GLY A O 1
ATOM 726 N N . TYR A 1 93 ? 30.203 -11.392 122.084 1.00 35.66 93 TYR A N 1
ATOM 727 C CA . TYR A 1 93 ? 29.258 -10.292 122.104 1.00 33.52 93 TYR A CA 1
ATOM 728 C C . TYR A 1 93 ? 28.740 -9.879 120.746 1.00 34.46 93 TYR A C 1
ATOM 729 O O . TYR A 1 93 ? 29.378 -10.115 119.713 1.00 34.20 93 TYR A O 1
ATOM 738 N N . LEU A 1 94 ? 27.564 -9.258 120.782 1.00 33.25 94 LEU A N 1
ATOM 739 C CA . LEU A 1 94 ? 26.904 -8.713 119.610 1.00 31.08 94 LEU A CA 1
ATOM 740 C C . LEU A 1 94 ? 27.020 -7.195 119.771 1.00 32.58 94 LEU A C 1
ATOM 741 O O . LEU A 1 94 ? 26.730 -6.647 120.837 1.00 33.98 94 LEU A O 1
ATOM 746 N N . ALA A 1 95 ? 27.446 -6.513 118.719 1.00 29.62 95 ALA A N 1
ATOM 747 C CA . ALA A 1 95 ? 27.603 -5.072 118.789 1.00 28.77 95 ALA A CA 1
ATOM 748 C C . ALA A 1 95 ? 26.284 -4.312 118.653 1.00 29.58 95 ALA A C 1
ATOM 749 O O . ALA A 1 95 ? 25.370 -4.750 117.945 1.00 31.52 95 ALA A O 1
ATOM 751 N N . SER A 1 96 ? 26.187 -3.173 119.336 1.00 27.69 96 SER A N 1
ATOM 752 C CA . SER A 1 96 ? 25.000 -2.331 119.242 1.00 29.92 96 SER A CA 1
ATOM 753 C C . SER A 1 96 ? 25.274 -1.340 118.110 1.00 30.97 96 SER A C 1
ATOM 754 O O . SER A 1 96 ? 26.428 -1.140 117.730 1.00 29.96 96 SER A O 1
ATOM 757 N N . LEU A 1 97 ? 24.224 -0.727 117.572 1.00 30.75 97 LEU A N 1
ATOM 758 C CA . LEU A 1 97 ? 24.382 0.217 116.476 1.00 29.45 97 LEU A CA 1
ATOM 759 C C . LEU A 1 97 ? 23.791 1.579 116.823 1.00 31.17 97 LEU A C 1
ATOM 760 O O . LEU A 1 97 ? 22.729 1.669 117.443 1.00 29.68 97 LEU A O 1
ATOM 765 N N . PRO A 1 98 ? 24.471 2.659 116.412 1.00 30.95 98 PRO A N 1
ATOM 766 C CA . PRO A 1 98 ? 24.017 4.025 116.680 1.00 29.84 98 PRO A CA 1
ATOM 767 C C . PRO A 1 98 ? 22.787 4.423 115.866 1.00 28.97 98 PRO A C 1
ATOM 768 O O . PRO A 1 98 ? 22.731 5.509 115.287 1.00 30.31 98 PRO A O 1
ATOM 772 N N . ILE A 1 99 ? 21.808 3.528 115.806 1.00 30.08 99 ILE A N 1
ATOM 773 C CA . ILE A 1 99 ? 20.565 3.810 115.102 1.00 30.88 99 ILE A CA 1
ATOM 774 C C . ILE A 1 99 ? 19.926 4.967 115.869 1.00 32.96 99 ILE A C 1
ATOM 775 O O . ILE A 1 99 ? 20.081 5.050 117.091 1.00 33.86 99 ILE A O 1
ATOM 780 N N . PRO A 1 100 ? 19.167 5.849 115.191 1.00 33.84 100 PRO A N 1
ATOM 781 C CA . PRO A 1 100 ? 18.776 5.968 113.783 1.00 32.32 100 PRO A CA 1
ATOM 782 C C . PRO A 1 100 ? 19.730 6.696 112.843 1.00 32.14 100 PRO A C 1
ATOM 783 O O . PRO A 1 100 ? 19.297 7.195 111.807 1.00 30.17 100 PRO A O 1
ATOM 787 N N . TYR A 1 101 ? 21.009 6.778 113.181 1.00 31.56 101 TYR A N 1
ATOM 788 C CA . TYR A 1 101 ? 21.942 7.490 112.319 1.00 31.52 101 TYR A CA 1
ATOM 789 C C . TYR A 1 101 ? 22.549 6.528 111.311 1.00 32.12 101 TYR A C 1
ATOM 790 O O . TYR A 1 101 ? 23.596 5.934 111.555 1.00 35.10 101 TYR A O 1
ATOM 799 N N . GLU A 1 102 ? 21.878 6.388 110.171 1.00 30.27 102 GLU A N 1
ATOM 800 C CA . GLU A 1 102 ? 22.295 5.461 109.123 1.00 30.56 102 GLU A CA 1
ATOM 801 C C . GLU A 1 102 ? 23.776 5.392 108.771 1.00 30.26 102 GLU A C 1
ATOM 802 O O . GLU A 1 102 ? 24.384 4.332 108.870 1.00 27.11 102 GLU A O 1
ATOM 808 N N . LEU A 1 103 ? 24.354 6.510 108.349 1.00 30.79 103 LEU A N 1
ATOM 809 C CA . LEU A 1 103 ? 25.750 6.504 107.950 1.00 33.34 103 LEU A CA 1
ATOM 810 C C . LEU A 1 103 ? 26.667 6.099 109.091 1.00 32.59 103 LEU A C 1
ATOM 811 O O . LEU A 1 103 ? 27.629 5.356 108.889 1.00 33.39 103 LEU A O 1
ATOM 816 N N . ASP A 1 104 ? 26.362 6.576 110.291 1.00 31.61 104 ASP A N 1
ATOM 817 C CA . ASP A 1 104 ? 27.166 6.256 111.468 1.00 30.32 104 ASP A CA 1
ATOM 818 C C . ASP A 1 104 ? 27.050 4.775 111.826 1.00 30.07 104 ASP A C 1
ATOM 819 O O . ASP A 1 104 ? 28.032 4.140 112.212 1.00 28.59 104 ASP A O 1
ATOM 824 N N . ALA A 1 105 ? 25.847 4.229 111.687 1.00 27.53 105 ALA A N 1
ATOM 825 C CA . ALA A 1 105 ? 25.612 2.826 111.979 1.00 28.02 105 ALA A CA 1
ATOM 826 C C . ALA A 1 105 ? 26.374 1.968 110.972 1.00 28.99 105 ALA A C 1
ATOM 827 O O . ALA A 1 105 ? 26.942 0.940 111.336 1.00 30.35 105 ALA A O 1
ATOM 829 N N . VAL A 1 106 ? 26.377 2.389 109.710 1.00 28.79 106 VAL A N 1
ATOM 830 C CA . VAL A 1 106 ? 27.083 1.670 108.651 1.00 31.51 106 VAL A CA 1
ATOM 831 C C . VAL A 1 106 ? 28.541 1.537 109.071 1.00 32.49 106 VAL A C 1
ATOM 832 O O . VAL A 1 106 ? 29.176 0.495 108.882 1.00 35.13 106 VAL A O 1
ATOM 836 N N . LYS A 1 107 ? 29.057 2.609 109.653 1.00 31.84 107 LYS A N 1
ATOM 837 C CA . LYS A 1 107 ? 30.431 2.660 110.119 1.00 33.14 107 LYS A CA 1
ATOM 838 C C . LYS A 1 107 ? 30.656 1.691 111.286 1.00 32.62 107 LYS A C 1
ATOM 839 O O . LYS A 1 107 ? 31.678 1.004 111.341 1.00 30.06 107 LYS A O 1
ATOM 845 N N . THR A 1 108 ? 29.698 1.629 112.210 1.00 30.41 108 THR A N 1
ATOM 846 C CA . THR A 1 108 ? 29.820 0.744 113.364 1.00 30.41 108 THR A CA 1
ATOM 847 C C . THR A 1 108 ? 29.780 -0.726 112.963 1.00 30.59 108 THR A C 1
ATOM 848 O O . THR A 1 108 ? 30.469 -1.559 113.567 1.00 28.02 108 THR A O 1
ATOM 852 N N . VAL A 1 109 ? 28.969 -1.041 111.954 1.00 28.59 109 VAL A N 1
ATOM 853 C CA . VAL A 1 109 ? 28.863 -2.410 111.462 1.00 30.33 109 VAL A CA 1
ATOM 854 C C . VAL A 1 109 ? 30.207 -2.888 110.895 1.00 31.29 109 VAL A C 1
ATOM 855 O O . VAL A 1 109 ? 30.712 -3.938 111.292 1.00 31.92 109 VAL A O 1
ATOM 859 N N . GLN A 1 110 ? 30.784 -2.113 109.980 1.00 30.14 110 GLN A N 1
ATOM 860 C CA . GLN A 1 110 ? 32.061 -2.463 109.359 1.00 31.64 110 GLN A CA 1
ATOM 861 C C . GLN A 1 110 ? 33.141 -2.654 110.413 1.00 32.54 110 GLN A C 1
ATOM 862 O O . GLN A 1 110 ? 33.847 -3.660 110.433 1.00 32.88 110 GLN A O 1
ATOM 868 N N . GLN A 1 111 ? 33.267 -1.677 111.293 1.00 31.70 111 GLN A N 1
ATOM 869 C CA . GLN A 1 111 ? 34.271 -1.733 112.336 1.00 33.81 111 GLN A CA 1
ATOM 870 C C . GLN A 1 111 ? 34.069 -2.900 113.307 1.00 32.57 111 GLN A C 1
ATOM 871 O O . GLN A 1 111 ? 34.994 -3.664 113.572 1.00 32.90 111 GLN A O 1
ATOM 877 N N . ALA A 1 112 ? 32.851 -3.033 113.824 1.00 31.98 112 ALA A N 1
ATOM 878 C CA . ALA A 1 112 ? 32.509 -4.084 114.786 1.00 33.09 112 ALA A CA 1
ATOM 879 C C . ALA A 1 112 ? 32.785 -5.486 114.260 1.00 33.91 112 ALA A C 1
ATOM 880 O O . ALA A 1 112 ? 33.407 -6.310 114.941 1.00 33.52 112 ALA A O 1
ATOM 882 N N . LEU A 1 113 ? 32.312 -5.753 113.047 1.00 34.87 113 LEU A N 1
ATOM 883 C CA . LEU A 1 113 ? 32.483 -7.059 112.431 1.00 35.73 113 LEU A CA 1
ATOM 884 C C . LEU A 1 113 ? 33.852 -7.301 111.800 1.00 36.39 113 LEU A C 1
ATOM 885 O O . LEU A 1 113 ? 34.418 -8.380 111.958 1.00 38.68 113 LEU A O 1
ATOM 890 N N . ASP A 1 114 ? 34.402 -6.306 111.111 1.00 36.56 114 ASP A N 1
ATOM 891 C CA . ASP A 1 114 ? 35.690 -6.486 110.450 1.00 35.37 114 ASP A CA 1
ATOM 892 C C . ASP A 1 114 ? 36.938 -6.427 111.326 1.00 36.92 114 ASP A C 1
ATOM 893 O O . ASP A 1 114 ? 37.991 -6.922 110.920 1.00 34.93 114 ASP A O 1
ATOM 898 N N . GLN A 1 115 ? 36.853 -5.826 112.509 1.00 38.16 115 GLN A N 1
ATOM 899 C CA . GLN A 1 115 ? 38.051 -5.743 113.339 1.00 40.84 115 GLN A CA 1
ATOM 900 C C . GLN A 1 115 ? 37.896 -5.795 114.857 1.00 40.14 115 GLN A C 1
ATOM 901 O O . GLN A 1 115 ? 38.868 -6.054 115.565 1.00 39.63 115 GLN A O 1
ATOM 907 N N . ASP A 1 116 ? 36.692 -5.575 115.370 1.00 39.52 116 ASP A N 1
ATOM 908 C CA . ASP A 1 116 ? 36.520 -5.599 116.814 1.00 41.31 116 ASP A CA 1
ATOM 909 C C . ASP A 1 116 ? 36.054 -6.929 117.396 1.00 41.08 116 ASP A C 1
ATOM 910 O O . ASP A 1 116 ? 35.781 -7.033 118.588 1.00 41.36 116 ASP A O 1
ATOM 915 N N . GLY A 1 117 ? 35.978 -7.949 116.550 1.00 40.62 117 GLY A N 1
ATOM 916 C CA . GLY A 1 117 ? 35.582 -9.262 117.015 1.00 39.13 117 GLY A CA 1
ATOM 917 C C . GLY A 1 117 ? 34.141 -9.493 117.433 1.00 39.79 117 GLY A C 1
ATOM 918 O O . GLY A 1 117 ? 33.874 -10.391 118.233 1.00 39.12 117 GLY A O 1
ATOM 919 N N . ALA A 1 118 ? 33.206 -8.709 116.911 1.00 35.77 118 ALA A N 1
ATOM 920 C CA . ALA A 1 118 ? 31.808 -8.915 117.260 1.00 36.80 118 ALA A CA 1
ATOM 921 C C . ALA A 1 118 ? 31.309 -10.154 116.515 1.00 35.81 118 ALA A C 1
ATOM 922 O O . ALA A 1 118 ? 31.710 -10.395 115.380 1.00 38.00 118 ALA A O 1
ATOM 924 N N . LEU A 1 119 ? 30.449 -10.944 117.151 1.00 33.70 119 LEU A N 1
ATOM 925 C CA . LEU A 1 119 ? 29.915 -12.148 116.518 1.00 32.54 119 LEU A CA 1
ATOM 926 C C . LEU A 1 119 ? 28.735 -11.764 115.644 1.00 30.95 119 LEU A C 1
ATOM 927 O O . LEU A 1 119 ? 28.184 -12.595 114.921 1.00 31.16 119 LEU A O 1
ATOM 932 N N . GLY A 1 120 ? 28.357 -10.493 115.726 1.00 30.63 120 GLY A N 1
ATOM 933 C CA . GLY A 1 120 ? 27.231 -9.985 114.963 1.00 30.06 120 GLY A CA 1
ATOM 934 C C . GLY A 1 120 ? 26.697 -8.726 115.628 1.00 30.40 120 GLY A C 1
ATOM 935 O O . GLY A 1 120 ? 27.405 -8.087 116.396 1.00 28.48 120 GLY A O 1
ATOM 936 N N . VAL A 1 121 ? 25.454 -8.358 115.345 1.00 27.83 121 VAL A N 1
ATOM 937 C CA . VAL A 1 121 ? 24.899 -7.164 115.956 1.00 28.01 121 VAL A CA 1
ATOM 938 C C . VAL A 1 121 ? 23.552 -7.415 116.617 1.00 28.60 121 VAL A C 1
ATOM 939 O O . VAL A 1 121 ? 22.866 -8.401 116.326 1.00 27.44 121 VAL A O 1
ATOM 943 N N . THR A 1 122 ? 23.197 -6.518 117.530 1.00 25.88 122 THR A N 1
ATOM 944 C CA . THR A 1 122 ? 21.913 -6.582 118.205 1.00 26.54 122 THR A CA 1
ATOM 945 C C . THR A 1 122 ? 21.241 -5.263 117.867 1.00 24.95 122 THR A C 1
ATOM 946 O O . THR A 1 122 ? 21.894 -4.222 117.869 1.00 23.74 122 THR A O 1
ATOM 950 N N . VAL A 1 123 ? 19.952 -5.306 117.557 1.00 22.39 123 VAL A N 1
ATOM 951 C CA . VAL A 1 123 ? 19.233 -4.089 117.212 1.00 23.03 123 VAL A CA 1
ATOM 952 C C . VAL A 1 123 ? 17.875 -4.003 117.906 1.00 24.64 123 VAL A C 1
ATOM 953 O O . VAL A 1 123 ? 17.231 -5.023 118.195 1.00 25.12 123 VAL A O 1
ATOM 957 N N . PRO A 1 124 ? 17.421 -2.777 118.188 1.00 25.68 124 PRO A N 1
ATOM 958 C CA . PRO A 1 124 ? 16.132 -2.585 118.848 1.00 25.61 124 PRO A CA 1
ATOM 959 C C . PRO A 1 124 ? 15.007 -2.715 117.840 1.00 27.33 124 PRO A C 1
ATOM 960 O O . PRO A 1 124 ? 15.141 -2.264 116.700 1.00 27.45 124 PRO A O 1
ATOM 964 N N . THR A 1 125 ? 13.903 -3.333 118.251 1.00 27.80 125 THR A N 1
ATOM 965 C CA . THR A 1 125 ? 12.760 -3.481 117.364 1.00 26.26 125 THR A CA 1
ATOM 966 C C . THR A 1 125 ? 12.416 -2.087 116.876 1.00 26.35 125 THR A C 1
ATOM 967 O O . THR A 1 125 ? 12.040 -1.899 115.721 1.00 29.72 125 THR A O 1
ATOM 971 N N . ASN A 1 126 ? 12.554 -1.106 117.764 1.00 24.31 126 ASN A N 1
ATOM 972 C CA . ASN A 1 126 ? 12.303 0.291 117.407 1.00 26.09 126 ASN A CA 1
ATOM 973 C C . ASN A 1 126 ? 13.133 1.172 118.322 1.00 24.97 126 ASN A C 1
ATOM 974 O O . ASN A 1 126 ? 13.282 0.880 119.514 1.00 27.51 126 ASN A O 1
ATOM 979 N N . SER A 1 127 ? 13.700 2.228 117.754 1.00 23.68 127 SER A N 1
ATOM 980 C CA . SER A 1 127 ? 14.503 3.161 118.521 1.00 25.68 127 SER A CA 1
ATOM 981 C C . SER A 1 127 ? 13.738 4.463 118.456 1.00 27.88 127 SER A C 1
ATOM 982 O O . SER A 1 127 ? 13.708 5.117 117.415 1.00 26.27 127 SER A O 1
ATOM 985 N N . ARG A 1 128 ? 13.093 4.814 119.565 1.00 29.09 128 ARG A N 1
ATOM 986 C CA . ARG A 1 128 ? 12.287 6.031 119.647 1.00 29.58 128 ARG A CA 1
ATOM 987 C C . ARG A 1 128 ? 11.383 6.234 118.435 1.00 29.36 128 ARG A C 1
ATOM 988 O O . ARG A 1 128 ? 11.195 7.364 117.988 1.00 28.74 128 ARG A O 1
ATOM 996 N N . GLY A 1 129 ? 10.834 5.153 117.890 1.00 28.50 129 GLY A N 1
ATOM 997 C CA . GLY A 1 129 ? 9.938 5.314 116.758 1.00 29.48 129 GLY A CA 1
ATOM 998 C C . GLY A 1 129 ? 10.412 4.802 115.412 1.00 30.21 129 GLY A C 1
ATOM 999 O O . GLY A 1 129 ? 9.602 4.624 114.500 1.00 31.16 129 GLY A O 1
ATOM 1000 N N . LEU A 1 130 ? 11.717 4.595 115.259 1.00 29.70 130 LEU A N 1
ATOM 1001 C CA . LEU A 1 130 ? 12.235 4.063 114.005 1.00 30.35 130 LEU A CA 1
ATOM 1002 C C . LEU A 1 130 ? 12.284 2.544 114.172 1.00 28.97 130 LEU A C 1
ATOM 1003 O O . LEU A 1 130 ? 13.150 2.015 114.868 1.00 27.55 130 LEU A O 1
ATOM 1008 N N . TYR A 1 131 ? 11.338 1.849 113.546 1.00 26.95 131 TYR A N 1
ATOM 1009 C CA . TYR A 1 131 ? 11.271 0.397 113.647 1.00 26.44 131 TYR A CA 1
ATOM 1010 C C . TYR A 1 131 ? 12.232 -0.285 112.685 1.00 27.14 131 TYR A C 1
ATOM 1011 O O . TYR A 1 131 ? 12.417 0.163 111.548 1.00 24.15 131 TYR A O 1
ATOM 1020 N N . PHE A 1 132 ? 12.846 -1.373 113.141 1.00 26.79 132 PHE A N 1
ATOM 1021 C CA . PHE A 1 132 ? 13.785 -2.070 112.289 1.00 27.30 132 PHE A CA 1
ATOM 1022 C C . PHE A 1 132 ? 13.039 -2.498 111.038 1.00 27.19 132 PHE A C 1
ATOM 1023 O O . PHE A 1 132 ? 11.850 -2.797 111.088 1.00 27.78 132 PHE A O 1
ATOM 1031 N N . GLY A 1 133 ? 13.734 -2.510 109.911 1.00 28.06 133 GLY A N 1
ATOM 1032 C CA . GLY A 1 133 ? 13.093 -2.875 108.667 1.00 30.45 133 GLY A CA 1
ATOM 1033 C C . GLY A 1 133 ? 12.828 -1.616 107.866 1.00 33.28 133 GLY A C 1
ATOM 1034 O O . GLY A 1 133 ? 12.641 -1.673 106.653 1.00 37.16 133 GLY A O 1
ATOM 1035 N N . SER A 1 134 ? 12.817 -0.472 108.546 1.00 32.76 134 SER A N 1
ATOM 1036 C CA . SER A 1 134 ? 12.587 0.816 107.893 1.00 34.44 134 SER A CA 1
ATOM 1037 C C . SER A 1 134 ? 13.659 1.118 106.849 1.00 33.88 134 SER A C 1
ATOM 1038 O O . SER A 1 134 ? 14.856 0.944 107.100 1.00 32.21 134 SER A O 1
ATOM 1041 N N . PRO A 1 135 ? 13.244 1.578 105.660 1.00 31.98 135 PRO A N 1
ATOM 1042 C CA . PRO A 1 135 ? 14.210 1.895 104.603 1.00 31.98 135 PRO A CA 1
ATOM 1043 C C . PRO A 1 135 ? 15.197 3.010 104.970 1.00 32.77 135 PRO A C 1
ATOM 1044 O O . PRO A 1 135 ? 16.128 3.314 104.214 1.00 34.31 135 PRO A O 1
ATOM 1048 N N . VAL A 1 136 ? 14.994 3.611 106.137 1.00 30.88 136 VAL A N 1
ATOM 1049 C CA . VAL A 1 136 ? 15.873 4.671 106.615 1.00 29.99 136 VAL A CA 1
ATOM 1050 C C . VAL A 1 136 ? 17.240 4.067 106.907 1.00 30.87 136 VAL A C 1
ATOM 1051 O O . VAL A 1 136 ? 18.250 4.772 106.967 1.00 29.80 136 VAL A O 1
ATOM 1055 N N . LEU A 1 137 ? 17.264 2.748 107.072 1.00 32.57 137 LEU A N 1
ATOM 1056 C CA . LEU A 1 137 ? 18.493 2.029 107.390 1.00 33.48 137 LEU A CA 1
ATOM 1057 C C . LEU A 1 137 ? 18.969 1.064 106.303 1.00 35.98 137 LEU A C 1
ATOM 1058 O O . LEU A 1 137 ? 19.729 0.143 106.589 1.00 36.28 137 LEU A O 1
ATOM 1063 N N . GLU A 1 138 ? 18.538 1.265 105.062 1.00 36.03 138 GLU A N 1
ATOM 1064 C CA . GLU A 1 138 ? 18.957 0.368 103.991 1.00 38.34 138 GLU A CA 1
ATOM 1065 C C . GLU A 1 138 ? 20.462 0.146 103.932 1.00 36.93 138 GLU A C 1
ATOM 1066 O O . GLU A 1 138 ? 20.924 -0.992 103.879 1.00 36.00 138 GLU A O 1
ATOM 1072 N N . ARG A 1 139 ? 21.234 1.225 103.934 1.00 35.77 139 ARG A N 1
ATOM 1073 C CA . ARG A 1 139 ? 22.683 1.082 103.858 1.00 35.36 139 ARG A CA 1
ATOM 1074 C C . ARG A 1 139 ? 23.223 0.208 104.983 1.00 35.01 139 ARG A C 1
ATOM 1075 O O . ARG A 1 139 ? 24.241 -0.470 104.816 1.00 35.68 139 ARG A O 1
ATOM 1083 N N . VAL A 1 140 ? 22.530 0.206 106.120 1.00 33.19 140 VAL A N 1
ATOM 1084 C CA . VAL A 1 140 ? 22.955 -0.611 107.252 1.00 31.93 140 VAL A CA 1
ATOM 1085 C C . VAL A 1 140 ? 22.700 -2.076 106.927 1.00 31.85 140 VAL A C 1
ATOM 1086 O O . VAL A 1 140 ? 23.522 -2.937 107.232 1.00 31.03 140 VAL A O 1
ATOM 1090 N N . TYR A 1 141 ? 21.559 -2.358 106.306 1.00 32.27 141 TYR A N 1
ATOM 1091 C CA . TYR A 1 141 ? 21.223 -3.731 105.934 1.00 33.36 141 TYR A CA 1
ATOM 1092 C C . TYR A 1 141 ? 22.231 -4.267 104.915 1.00 33.85 141 TYR A C 1
ATOM 1093 O O . TYR A 1 141 ? 22.710 -5.397 105.036 1.00 34.74 141 TYR A O 1
ATOM 1102 N N . GLN A 1 142 ? 22.557 -3.449 103.919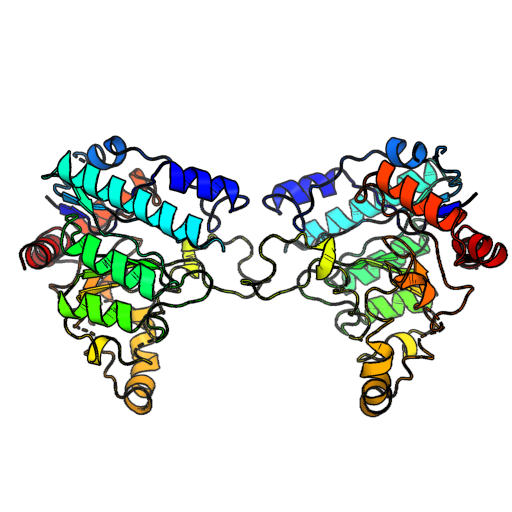 1.00 33.38 142 GLN A N 1
ATOM 1103 C CA . GLN A 1 142 ? 23.505 -3.851 102.886 1.00 32.65 142 GLN A CA 1
ATOM 1104 C C . GLN A 1 142 ? 24.846 -4.256 103.486 1.00 31.55 142 GLN A C 1
ATOM 1105 O O . GLN A 1 142 ? 25.409 -5.280 103.115 1.00 30.90 142 GLN A O 1
ATOM 1111 N N . GLU A 1 143 ? 25.354 -3.458 104.416 1.00 32.57 143 GLU A N 1
ATOM 1112 C CA . GLU A 1 143 ? 26.626 -3.774 105.056 1.00 34.44 143 GLU A CA 1
ATOM 1113 C C . GLU A 1 143 ? 26.538 -5.070 105.853 1.00 35.26 143 GLU A C 1
ATOM 1114 O O . GLU A 1 143 ? 27.521 -5.800 105.973 1.00 36.43 143 GLU A O 1
ATOM 1120 N N . LEU A 1 144 ? 25.356 -5.346 106.400 1.00 34.54 144 LEU A N 1
ATOM 1121 C CA . LEU A 1 144 ? 25.144 -6.547 107.194 1.00 33.91 144 LEU A CA 1
ATOM 1122 C C . LEU A 1 144 ? 24.964 -7.767 106.311 1.00 32.98 144 LEU A C 1
ATOM 1123 O O . LEU A 1 144 ? 25.453 -8.847 106.631 1.00 32.84 144 LEU A O 1
ATOM 1128 N N . ASP A 1 145 ? 24.263 -7.599 105.197 1.00 34.53 145 ASP A N 1
ATOM 1129 C CA . ASP A 1 145 ? 24.036 -8.720 104.293 1.00 36.13 145 ASP A CA 1
ATOM 1130 C C . ASP A 1 145 ? 25.336 -9.133 103.606 1.00 36.32 145 ASP A C 1
ATOM 1131 O O . ASP A 1 145 ? 25.568 -10.311 103.340 1.00 36.94 145 ASP A O 1
ATOM 1136 N N . ALA A 1 146 ? 26.189 -8.159 103.323 1.00 36.22 146 ALA A N 1
ATOM 1137 C CA . ALA A 1 146 ? 27.453 -8.450 102.663 1.00 35.33 146 ALA A CA 1
ATOM 1138 C C . ALA A 1 146 ? 28.348 -9.316 103.549 1.00 33.79 146 ALA A C 1
ATOM 1139 O O . ALA A 1 146 ? 29.249 -9.999 103.058 1.00 33.83 146 ALA A O 1
ATOM 1141 N N . ARG A 1 147 ? 28.095 -9.289 104.853 1.00 33.17 147 ARG A N 1
ATOM 1142 C CA . ARG A 1 147 ? 28.896 -10.075 105.785 1.00 31.70 147 ARG A CA 1
ATOM 1143 C C . ARG A 1 147 ? 28.135 -11.274 106.331 1.00 31.43 147 ARG A C 1
ATOM 1144 O O . ARG A 1 147 ? 28.629 -11.970 107.216 1.00 30.61 147 ARG A O 1
ATOM 1152 N N . GLN A 1 148 ? 26.941 -11.527 105.798 1.00 33.81 148 GLN A N 1
ATOM 1153 C CA . GLN A 1 148 ? 26.134 -12.662 106.261 1.00 35.88 148 GLN A CA 1
ATOM 1154 C C . GLN A 1 148 ? 26.075 -12.606 107.778 1.00 34.52 148 GLN A C 1
ATOM 1155 O O . GLN A 1 148 ? 26.191 -13.621 108.454 1.00 36.23 148 GLN A O 1
ATOM 1161 N N . ALA A 1 149 ? 25.895 -11.399 108.296 1.00 32.64 149 ALA A N 1
ATOM 1162 C CA . ALA A 1 149 ? 25.856 -11.156 109.725 1.00 31.75 149 ALA A CA 1
ATOM 1163 C C . ALA A 1 149 ? 24.626 -11.672 110.483 1.00 32.85 149 ALA A C 1
ATOM 1164 O O . ALA A 1 149 ? 23.514 -11.800 109.939 1.00 32.28 149 ALA A O 1
ATOM 1166 N N . ILE A 1 150 ? 24.855 -11.978 111.754 1.00 30.32 150 ILE A N 1
ATOM 1167 C CA . ILE A 1 150 ? 23.794 -12.406 112.643 1.00 28.41 150 ILE A CA 1
ATOM 1168 C C . ILE A 1 150 ? 23.205 -11.089 113.173 1.00 28.93 150 ILE A C 1
ATOM 1169 O O . ILE A 1 150 ? 23.940 -10.220 113.652 1.00 28.27 150 ILE A O 1
ATOM 1174 N N . VAL A 1 151 ? 21.892 -10.928 113.065 1.00 27.93 151 VAL A N 1
ATOM 1175 C CA . VAL A 1 151 ? 21.230 -9.732 113.558 1.00 26.14 151 VAL A CA 1
ATOM 1176 C C . VAL A 1 151 ? 20.167 -10.160 114.563 1.00 28.01 151 VAL A C 1
ATOM 1177 O O . VAL A 1 151 ? 19.170 -10.793 114.203 1.00 28.08 151 VAL A O 1
ATOM 1181 N N . ALA A 1 152 ? 20.390 -9.833 115.831 1.00 25.77 152 ALA A N 1
ATOM 1182 C CA . ALA A 1 152 ? 19.439 -10.200 116.875 1.00 25.49 152 ALA A CA 1
ATOM 1183 C C . ALA A 1 152 ? 18.564 -9.024 117.271 1.00 26.33 152 ALA A C 1
ATOM 1184 O O . ALA A 1 152 ? 19.065 -8.005 117.761 1.00 28.39 152 ALA A O 1
ATOM 1186 N N . LEU A 1 153 ? 17.259 -9.171 117.048 1.00 25.24 153 LEU A N 1
ATOM 1187 C CA . LEU A 1 153 ? 16.299 -8.137 117.408 1.00 25.41 153 LEU A CA 1
ATOM 1188 C C . LEU A 1 153 ? 16.060 -8.200 118.907 1.00 26.70 153 LEU A C 1
ATOM 1189 O O . LEU A 1 153 ? 16.067 -9.283 119.502 1.00 29.31 153 LEU A O 1
ATOM 1194 N N . HIS A 1 154 ? 15.881 -7.045 119.529 1.00 25.89 154 HIS A N 1
ATOM 1195 C CA . HIS A 1 154 ? 15.551 -7.035 120.945 1.00 29.52 154 HIS A CA 1
ATOM 1196 C C . HIS A 1 154 ? 14.403 -6.055 121.118 1.00 29.92 154 HIS A C 1
ATOM 1197 O O . HIS A 1 154 ? 14.482 -4.887 120.721 1.00 27.74 154 HIS A O 1
ATOM 1204 N N . PRO A 1 155 ? 13.307 -6.529 121.716 1.00 32.32 155 PRO A N 1
ATOM 1205 C CA . PRO A 1 155 ? 12.145 -5.665 121.913 1.00 30.58 155 PRO A CA 1
ATOM 1206 C C . PRO A 1 155 ? 12.380 -4.454 122.796 1.00 29.73 155 PRO A C 1
ATOM 1207 O O . PRO A 1 155 ? 13.148 -4.495 123.761 1.00 28.60 155 PRO A O 1
ATOM 1211 N N . ASN A 1 156 ? 11.721 -3.367 122.418 1.00 28.18 156 ASN A N 1
ATOM 1212 C CA . ASN A 1 156 ? 11.747 -2.124 123.165 1.00 31.28 156 ASN A CA 1
ATOM 1213 C C . ASN A 1 156 ? 10.285 -1.747 123.363 1.00 33.98 156 ASN A C 1
ATOM 1214 O O . ASN A 1 156 ? 9.396 -2.293 122.695 1.00 32.76 156 ASN A O 1
ATOM 1219 N N . GLU A 1 157 ? 10.032 -0.820 124.280 1.00 35.46 157 GLU A N 1
ATOM 1220 C CA . GLU A 1 157 ? 8.675 -0.366 124.525 1.00 33.93 157 GLU A CA 1
ATOM 1221 C C . GLU A 1 157 ? 8.150 0.195 123.214 1.00 31.54 157 GLU A C 1
ATOM 1222 O O . GLU A 1 157 ? 8.850 0.937 122.534 1.00 30.77 157 GLU A O 1
ATOM 1228 N N . PRO A 1 158 ? 6.918 -0.173 122.830 1.00 30.68 158 PRO A N 1
ATOM 1229 C CA . PRO A 1 158 ? 6.335 0.332 121.580 1.00 29.81 158 PRO A CA 1
ATOM 1230 C C . PRO A 1 158 ? 6.400 1.864 121.577 1.00 33.59 158 PRO A C 1
ATOM 1231 O O . PRO A 1 158 ? 6.222 2.494 122.625 1.00 31.77 158 PRO A O 1
ATOM 1235 N N . ALA A 1 159 ? 6.659 2.461 120.413 1.00 35.82 159 ALA A N 1
ATOM 1236 C CA . ALA A 1 159 ? 6.765 3.917 120.307 1.00 38.30 159 ALA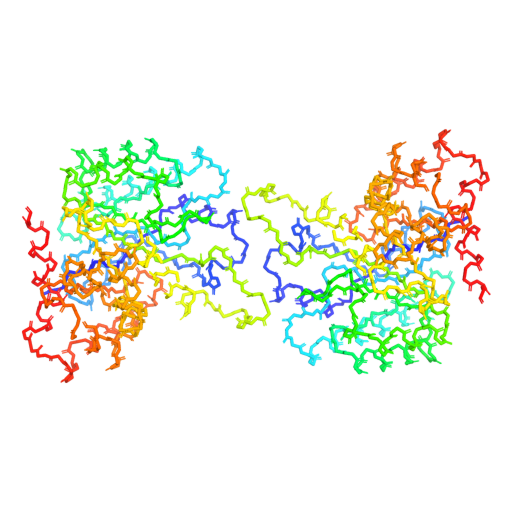 A CA 1
ATOM 1237 C C . ALA A 1 159 ? 5.652 4.622 121.076 1.00 41.41 159 ALA A C 1
ATOM 1238 O O . ALA A 1 159 ? 5.917 5.534 121.858 1.00 42.95 159 ALA A O 1
ATOM 1240 N N . ILE A 1 160 ? 4.410 4.199 120.854 1.00 44.29 160 ILE A N 1
ATOM 1241 C CA . ILE A 1 160 ? 3.269 4.783 121.546 1.00 46.55 160 ILE A CA 1
ATOM 1242 C C . ILE A 1 160 ? 2.167 3.740 121.728 1.00 47.56 160 ILE A C 1
ATOM 1243 O O . ILE A 1 160 ? 2.009 2.831 120.905 1.00 45.37 160 ILE A O 1
ATOM 1248 N N . LEU A 1 161 ? 1.404 3.887 122.809 1.00 48.58 161 LEU A N 1
ATOM 1249 C CA . LEU A 1 161 ? 0.312 2.969 123.133 1.00 49.07 161 LEU A CA 1
ATOM 1250 C C . LEU A 1 161 ? -0.854 3.713 123.773 1.00 48.22 161 LEU A C 1
ATOM 1251 O O . LEU A 1 161 ? -0.699 4.841 124.236 1.00 49.44 161 LEU A O 1
ATOM 1256 N N . PRO A 1 162 ? -2.040 3.087 123.813 1.00 48.25 162 PRO A N 1
ATOM 1257 C CA . PRO A 1 162 ? -3.208 3.732 124.421 1.00 46.79 162 PRO A CA 1
ATOM 1258 C C . PRO A 1 162 ? -2.864 4.103 125.867 1.00 48.13 162 PRO A C 1
ATOM 1259 O O . PRO A 1 162 ? -2.276 3.305 126.601 1.00 48.91 162 PRO A O 1
ATOM 1263 N N . LYS A 1 163 ? -3.238 5.310 126.271 1.00 49.31 163 LYS A N 1
ATOM 1264 C CA . LYS A 1 163 ? -2.930 5.810 127.607 1.00 49.37 163 LYS A CA 1
ATOM 1265 C C . LYS A 1 163 ? -3.760 5.222 128.744 1.00 47.99 163 LYS A C 1
ATOM 1266 O O . LYS A 1 163 ? -3.240 4.988 129.837 1.00 47.88 163 LYS A O 1
ATOM 1272 N N . ASN A 1 164 ? -5.043 4.984 128.484 1.00 46.51 164 ASN A N 1
ATOM 1273 C CA . ASN A 1 164 ? -5.939 4.452 129.507 1.00 45.20 164 ASN A CA 1
ATOM 1274 C C . ASN A 1 164 ? -6.261 2.971 129.441 1.00 43.18 164 ASN A C 1
ATOM 1275 O O . ASN A 1 164 ? -7.428 2.591 129.433 1.00 42.24 164 ASN A O 1
ATOM 1280 N N . VAL A 1 165 ? -5.228 2.140 129.403 1.00 41.85 165 VAL A N 1
ATOM 1281 C CA . VAL A 1 165 ? -5.411 0.696 129.384 1.00 42.13 165 VAL A CA 1
ATOM 1282 C C . VAL A 1 165 ? -4.141 0.051 129.935 1.00 41.05 165 VAL A C 1
ATOM 1283 O O . VAL A 1 165 ? -3.038 0.538 129.688 1.00 42.09 165 VAL A O 1
ATOM 1287 N N . ASP A 1 166 ? -4.304 -1.027 130.697 1.00 39.26 166 ASP A N 1
ATOM 1288 C CA . ASP A 1 166 ? -3.174 -1.739 131.290 1.00 37.95 166 ASP A CA 1
ATOM 1289 C C . ASP A 1 166 ? -2.247 -0.793 132.055 1.00 37.23 166 ASP A C 1
ATOM 1290 O O . ASP A 1 166 ? -1.043 -1.031 132.151 1.00 36.68 166 ASP A O 1
ATOM 1295 N N . ILE A 1 167 ? -2.815 0.277 132.603 1.00 37.18 167 ILE A N 1
ATOM 1296 C CA . ILE A 1 167 ? -2.043 1.263 133.351 1.00 37.36 167 ILE A CA 1
ATOM 1297 C C . ILE A 1 167 ? -1.052 0.635 134.329 1.00 37.92 167 ILE A C 1
ATOM 1298 O O . ILE A 1 167 ? -1.430 -0.157 135.194 1.00 38.40 167 ILE A O 1
ATOM 1303 N N . ASP A 1 168 ? 0.216 1.008 134.173 1.00 37.99 168 ASP A N 1
ATOM 1304 C CA . ASP A 1 168 ? 1.313 0.525 135.010 1.00 38.19 168 ASP A CA 1
ATOM 1305 C C . ASP A 1 168 ? 1.746 -0.917 134.769 1.00 36.10 168 ASP A C 1
ATOM 1306 O O . ASP A 1 168 ? 2.531 -1.469 135.545 1.00 36.95 168 ASP A O 1
ATOM 1311 N N . LEU A 1 169 ? 1.241 -1.535 133.706 1.00 34.79 169 LEU A N 1
ATOM 1312 C CA . LEU A 1 169 ? 1.636 -2.910 133.398 1.00 33.78 169 LEU A CA 1
ATOM 1313 C C . LEU A 1 169 ? 3.060 -2.842 132.862 1.00 32.70 169 LEU A C 1
ATOM 1314 O O . LEU A 1 169 ? 3.312 -2.155 131.871 1.00 32.30 169 LEU A O 1
ATOM 1319 N N . PRO A 1 170 ? 4.016 -3.530 133.515 1.00 34.16 170 PRO A N 1
ATOM 1320 C CA . PRO A 1 170 ? 5.396 -3.479 133.018 1.00 34.79 170 PRO A CA 1
ATOM 1321 C C . PRO A 1 170 ? 5.456 -3.760 131.510 1.00 35.33 170 PRO A C 1
ATOM 1322 O O . PRO A 1 170 ? 4.769 -4.646 131.002 1.00 35.43 170 PRO A O 1
ATOM 1326 N N . VAL A 1 171 ? 6.272 -2.975 130.811 1.00 34.92 171 VAL A N 1
ATOM 1327 C CA . VAL A 1 171 ? 6.433 -3.080 129.365 1.00 36.87 171 VAL A CA 1
ATOM 1328 C C . VAL A 1 171 ? 6.846 -4.455 128.834 1.00 37.11 171 VAL A C 1
ATOM 1329 O O . VAL A 1 171 ? 6.336 -4.906 127.807 1.00 37.96 171 VAL A O 1
ATOM 1333 N N . PRO A 1 172 ? 7.779 -5.135 129.518 1.00 36.69 172 PRO A N 1
ATOM 1334 C CA . PRO A 1 172 ? 8.226 -6.457 129.065 1.00 38.29 172 PRO A CA 1
ATOM 1335 C C . PRO A 1 172 ? 7.150 -7.551 129.036 1.00 38.10 172 PRO A C 1
ATOM 1336 O O . PRO A 1 172 ? 7.283 -8.529 128.297 1.00 38.18 172 PRO A O 1
ATOM 1340 N N . LEU A 1 173 ? 6.098 -7.386 129.834 1.00 35.55 173 LEU A N 1
ATOM 1341 C CA . LEU A 1 173 ? 5.027 -8.376 129.905 1.00 34.02 173 LEU A CA 1
ATOM 1342 C C . LEU A 1 173 ? 4.127 -8.466 128.671 1.00 32.68 173 LEU A C 1
ATOM 1343 O O . LEU A 1 173 ? 3.718 -9.554 128.293 1.00 33.44 173 LEU A O 1
ATOM 1348 N N . LEU A 1 174 ? 3.816 -7.336 128.046 1.00 30.98 174 LEU A N 1
ATOM 1349 C CA . LEU A 1 174 ? 2.967 -7.340 126.861 1.00 30.20 174 LEU A CA 1
ATOM 1350 C C . LEU A 1 174 ? 3.537 -6.435 125.758 1.00 32.31 174 LEU A C 1
ATOM 1351 O O . LEU A 1 174 ? 3.481 -6.768 124.569 1.00 30.87 174 LEU A O 1
ATOM 1356 N N . GLY A 1 175 ? 4.087 -5.293 126.165 1.00 30.49 175 GLY A N 1
ATOM 1357 C CA . GLY A 1 175 ? 4.653 -4.356 125.211 1.00 29.46 175 GLY A CA 1
ATOM 1358 C C . GLY A 1 175 ? 5.754 -4.935 124.340 1.00 30.58 175 GLY A C 1
ATOM 1359 O O . GLY A 1 175 ? 5.739 -4.782 123.112 1.00 30.85 175 GLY A O 1
ATOM 1360 N N . PHE A 1 176 ? 6.721 -5.598 124.962 1.00 29.50 176 PHE A N 1
ATOM 1361 C CA . PHE A 1 176 ? 7.812 -6.186 124.200 1.00 29.76 176 PHE A CA 1
ATOM 1362 C C . PHE A 1 176 ? 7.280 -7.098 123.094 1.00 31.11 176 PHE A C 1
ATOM 1363 O O . PHE A 1 176 ? 7.709 -7.008 121.945 1.00 29.03 176 PHE A O 1
ATOM 1371 N N . PHE A 1 177 ? 6.339 -7.971 123.438 1.00 31.19 177 PHE A N 1
ATOM 1372 C CA . PHE A 1 177 ? 5.786 -8.877 122.449 1.00 32.44 177 PHE A CA 1
ATOM 1373 C C . PHE A 1 177 ? 5.083 -8.161 121.319 1.00 33.65 177 PHE A C 1
ATOM 1374 O O . PHE A 1 177 ? 5.239 -8.527 120.152 1.00 34.79 177 PHE A O 1
ATOM 1390 N N . ASP A 1 179 ? 5.732 -5.267 120.243 1.00 32.00 179 ASP A N 1
ATOM 1391 C CA . ASP A 1 179 ? 6.738 -4.625 119.411 1.00 31.77 179 ASP A CA 1
ATOM 1392 C C . ASP A 1 179 ? 7.496 -5.578 118.502 1.00 30.95 179 ASP A C 1
ATOM 1393 O O . ASP A 1 179 ? 7.732 -5.264 117.333 1.00 31.78 179 ASP A O 1
ATOM 1398 N N . THR A 1 180 ? 7.875 -6.737 119.027 1.00 28.91 180 THR A N 1
ATOM 1399 C CA . THR A 1 180 ? 8.589 -7.713 118.224 1.00 25.58 180 THR A CA 1
ATOM 1400 C C . THR A 1 180 ? 7.687 -8.140 117.081 1.00 28.10 180 THR A C 1
ATOM 1401 O O . THR A 1 180 ? 8.130 -8.266 115.937 1.00 25.71 180 THR A O 1
ATOM 1405 N N . THR A 1 181 ? 6.411 -8.326 117.399 1.00 27.58 181 THR A N 1
ATOM 1406 C CA . THR A 1 181 ? 5.443 -8.756 116.412 1.00 27.93 181 THR A CA 1
ATOM 1407 C C . THR A 1 181 ? 5.248 -7.709 115.323 1.00 31.57 181 THR A C 1
ATOM 1408 O O . THR A 1 181 ? 5.221 -8.033 114.129 1.00 30.17 181 THR A O 1
ATOM 1420 N N . THR A 1 183 ? 7.333 -5.400 114.487 1.00 28.46 183 THR A N 1
ATOM 1421 C CA . THR A 1 183 ? 8.580 -5.288 113.750 1.00 29.72 183 THR A CA 1
ATOM 1422 C C . THR A 1 183 ? 8.771 -6.389 112.706 1.00 31.15 183 THR A C 1
ATOM 1423 O O . THR A 1 183 ? 9.222 -6.112 111.595 1.00 33.75 183 THR A O 1
ATOM 1427 N N . PHE A 1 184 ? 8.437 -7.629 113.056 1.00 31.18 184 PHE A N 1
ATOM 1428 C CA . PHE A 1 184 ? 8.570 -8.743 112.119 1.00 30.81 184 PHE A CA 1
ATOM 1429 C C . PHE A 1 184 ? 7.725 -8.496 110.867 1.00 31.88 184 PHE A C 1
ATOM 1430 O O . PHE A 1 184 ? 8.175 -8.700 109.742 1.00 33.39 184 PHE A O 1
ATOM 1438 N N . ILE A 1 185 ? 6.490 -8.067 111.072 1.00 29.55 185 ILE A N 1
ATOM 1439 C CA . ILE A 1 185 ? 5.605 -7.817 109.962 1.00 30.88 185 ILE A CA 1
ATOM 1440 C C . ILE A 1 185 ? 6.124 -6.636 109.143 1.00 32.62 185 ILE A C 1
ATOM 1441 O O . ILE A 1 185 ? 6.019 -6.622 107.917 1.00 32.00 185 ILE A O 1
ATOM 1446 N N . ASN A 1 186 ? 6.703 -5.654 109.825 1.00 30.89 186 ASN A N 1
ATOM 1447 C CA . ASN A 1 186 ? 7.230 -4.486 109.143 1.00 30.27 186 ASN A CA 1
ATOM 1448 C C . ASN A 1 186 ? 8.305 -4.977 108.178 1.00 31.09 186 ASN A C 1
ATOM 1449 O O . ASN A 1 186 ? 8.415 -4.510 107.042 1.00 30.61 186 ASN A O 1
ATOM 1462 N N . LEU A 1 188 ? 8.398 -7.856 106.838 1.00 32.35 188 LEU A N 1
ATOM 1463 C CA . LEU A 1 188 ? 7.764 -8.572 105.744 1.00 35.11 188 LEU A CA 1
ATOM 1464 C C . LEU A 1 188 ? 7.394 -7.535 104.690 1.00 33.51 188 LEU A C 1
ATOM 1465 O O . LEU A 1 188 ? 7.730 -7.667 103.520 1.00 33.80 188 LEU A O 1
ATOM 1470 N N . LYS A 1 189 ? 6.702 -6.496 105.139 1.00 32.65 189 LYS A N 1
ATOM 1471 C CA . LYS A 1 189 ? 6.255 -5.415 104.277 1.00 30.52 189 LYS A CA 1
ATOM 1472 C C . LYS A 1 189 ? 7.373 -4.853 103.389 1.00 31.32 189 LYS A C 1
ATOM 1473 O O . LYS A 1 189 ? 7.158 -4.582 102.207 1.00 30.90 189 LYS A O 1
ATOM 1479 N N . TYR A 1 190 ? 8.564 -4.684 103.952 1.00 31.59 190 TYR A N 1
ATOM 1480 C CA . TYR A 1 190 ? 9.679 -4.137 103.190 1.00 31.63 190 TYR A CA 1
ATOM 1481 C C . TYR A 1 190 ? 10.574 -5.164 102.493 1.00 31.23 190 TYR A C 1
ATOM 1482 O O . TYR A 1 190 ? 11.667 -4.833 102.043 1.00 31.25 190 TYR A O 1
ATOM 1491 N N . HIS A 1 191 ? 10.099 -6.405 102.409 1.00 31.40 191 HIS A N 1
ATOM 1492 C CA . HIS A 1 191 ? 10.821 -7.482 101.747 1.00 31.66 191 HIS A CA 1
ATOM 1493 C C . HIS A 1 191 ? 12.241 -7.650 102.270 1.00 34.23 191 HIS A C 1
ATOM 1494 O O . HIS A 1 191 ? 13.166 -7.949 101.513 1.00 33.81 191 HIS A O 1
ATOM 1501 N N . PHE A 1 192 ? 12.404 -7.474 103.575 1.00 32.25 192 PHE A N 1
ATOM 1502 C CA . PHE A 1 192 ? 13.711 -7.580 104.197 1.00 30.43 192 PHE A CA 1
ATOM 1503 C C . PHE A 1 192 ? 14.426 -8.908 103.931 1.00 32.81 192 PHE A C 1
ATOM 1504 O O . PHE A 1 192 ? 15.580 -8.926 103.491 1.00 31.74 192 PHE A O 1
ATOM 1512 N N . PHE A 1 193 ? 13.743 -10.018 104.188 1.00 32.62 193 PHE A N 1
ATOM 1513 C CA . PHE A 1 193 ? 14.340 -11.341 104.009 1.00 33.75 193 PHE A CA 1
ATOM 1514 C C . PHE A 1 193 ? 14.615 -11.696 102.545 1.00 35.76 193 PHE A C 1
ATOM 1515 O O . PHE A 1 193 ? 15.506 -12.490 102.235 1.00 36.22 193 PHE A O 1
ATOM 1523 N N . GLU A 1 194 ? 13.846 -11.086 101.654 1.00 37.34 194 GLU A N 1
ATOM 1524 C CA . GLU A 1 194 ? 13.971 -11.290 100.221 1.00 37.84 194 GLU A CA 1
ATOM 1525 C C . GLU A 1 194 ? 15.181 -10.496 99.720 1.00 37.92 194 GLU A C 1
ATOM 1526 O O . GLU A 1 194 ? 15.979 -10.996 98.933 1.00 40.23 194 GLU A O 1
ATOM 1532 N N . LYS A 1 195 ? 15.328 -9.266 100.206 1.00 35.79 195 LYS A N 1
ATOM 1533 C CA . LYS A 1 195 ? 16.431 -8.402 99.793 1.00 35.62 195 LYS A CA 1
ATOM 1534 C C . LYS A 1 195 ? 17.757 -8.672 100.515 1.00 34.71 195 LYS A C 1
ATOM 1535 O O . LYS A 1 195 ? 18.834 -8.433 99.958 1.00 33.80 195 LYS A O 1
ATOM 1541 N N . TYR A 1 196 ? 17.686 -9.158 101.750 1.00 32.03 196 TYR A N 1
ATOM 1542 C CA . TYR A 1 196 ? 18.900 -9.447 102.510 1.00 34.12 196 TYR A CA 1
ATOM 1543 C C . TYR A 1 196 ? 18.858 -10.876 103.040 1.00 35.65 196 TYR A C 1
ATOM 1544 O O . TYR A 1 196 ? 18.911 -11.103 104.251 1.00 38.00 196 TYR A O 1
ATOM 1553 N N . PRO A 1 197 ? 18.795 -11.861 102.126 1.00 35.34 197 PRO A N 1
ATOM 1554 C CA . PRO A 1 197 ? 18.737 -13.295 102.426 1.00 34.50 197 PRO A CA 1
ATOM 1555 C C . PRO A 1 197 ? 19.913 -13.837 103.224 1.00 34.32 197 PRO A C 1
ATOM 1556 O O . PRO A 1 197 ? 19.785 -14.841 103.921 1.00 38.01 197 PRO A O 1
ATOM 1560 N N . ASN A 1 198 ? 21.050 -13.164 103.128 1.00 33.57 198 ASN A N 1
ATOM 1561 C CA . ASN A 1 198 ? 22.258 -13.602 103.807 1.00 33.53 198 ASN A CA 1
ATOM 1562 C C . ASN A 1 198 ? 22.324 -13.262 105.281 1.00 34.39 198 ASN A C 1
ATOM 1563 O O . ASN A 1 198 ? 23.139 -13.828 106.014 1.00 35.56 198 ASN A O 1
ATOM 1568 N N . ILE A 1 199 ? 21.481 -12.336 105.722 1.00 32.82 199 ILE A N 1
ATOM 1569 C CA . ILE A 1 199 ? 21.473 -11.974 107.128 1.00 32.97 199 ILE A CA 1
ATOM 1570 C C . ILE A 1 199 ? 20.754 -13.069 107.889 1.00 33.17 199 ILE A C 1
ATOM 1571 O O . ILE A 1 199 ? 19.765 -13.617 107.410 1.00 31.83 199 ILE A O 1
ATOM 1576 N N . LYS A 1 200 ? 21.263 -13.394 109.070 1.00 32.64 200 LYS A N 1
ATOM 1577 C CA . LYS A 1 200 ? 20.652 -14.417 109.904 1.00 31.71 200 LYS A CA 1
ATOM 1578 C C . LYS A 1 200 ? 19.992 -13.679 111.053 1.00 31.07 200 LYS A C 1
ATOM 1579 O O . LYS A 1 200 ? 20.655 -13.248 111.998 1.00 30.63 200 LYS A O 1
ATOM 1585 N N . VAL A 1 201 ? 18.677 -13.531 110.950 1.00 29.04 201 VAL A N 1
ATOM 1586 C CA . VAL A 1 201 ? 17.890 -12.819 111.939 1.00 27.66 201 VAL A CA 1
ATOM 1587 C C . VAL A 1 201 ? 17.373 -13.682 113.080 1.00 27.42 201 VAL A C 1
ATOM 1588 O O . VAL A 1 201 ? 16.645 -14.649 112.871 1.00 27.75 201 VAL A O 1
ATOM 1592 N N . ILE A 1 202 ? 17.758 -13.322 114.296 1.00 27.78 202 ILE A N 1
ATOM 1593 C CA . ILE A 1 202 ? 17.291 -14.029 115.483 1.00 26.57 202 ILE A CA 1
ATOM 1594 C C . ILE A 1 202 ? 16.128 -13.220 116.081 1.00 27.97 202 ILE A C 1
ATOM 1595 O O . ILE A 1 202 ? 16.314 -12.065 116.481 1.00 29.15 202 ILE A O 1
ATOM 1600 N N . ILE A 1 203 ? 14.936 -13.807 116.121 1.00 27.02 203 ILE A N 1
ATOM 1601 C CA . ILE A 1 203 ? 13.778 -13.135 116.710 1.00 25.67 203 ILE A CA 1
ATOM 1602 C C . ILE A 1 203 ? 13.636 -13.700 118.134 1.00 26.98 203 ILE A C 1
ATOM 1603 O O . ILE A 1 203 ? 13.442 -14.899 118.326 1.00 27.18 203 ILE A O 1
ATOM 1608 N N . PRO A 1 204 ? 13.739 -12.833 119.150 1.00 26.76 204 PRO A N 1
ATOM 1609 C CA . PRO A 1 204 ? 13.649 -13.209 120.565 1.00 28.07 204 PRO A CA 1
ATOM 1610 C C . PRO A 1 204 ? 12.312 -13.699 121.103 1.00 30.37 204 PRO A C 1
ATOM 1611 O O . PRO A 1 204 ? 11.261 -13.513 120.477 1.00 31.05 204 PRO A O 1
ATOM 1615 N N . HIS A 1 205 ? 12.385 -14.331 122.275 1.00 29.48 205 HIS A N 1
ATOM 1616 C CA . HIS A 1 205 ? 11.220 -14.835 122.998 1.00 27.32 205 HIS A CA 1
ATOM 1617 C C . HIS A 1 205 ? 10.290 -15.739 122.193 1.00 28.53 205 HIS A C 1
ATOM 1618 O O . HIS A 1 205 ? 9.068 -15.554 122.187 1.00 25.70 205 HIS A O 1
ATOM 1625 N N . ALA A 1 206 ? 10.874 -16.717 121.510 1.00 28.73 206 ALA A N 1
ATOM 1626 C CA . ALA A 1 206 ? 10.095 -17.668 120.725 1.00 27.88 206 ALA A CA 1
ATOM 1627 C C . ALA A 1 206 ? 9.139 -17.040 119.708 1.00 27.76 206 ALA A C 1
ATOM 1628 O O . ALA A 1 206 ? 8.064 -17.583 119.438 1.00 29.63 206 ALA A O 1
ATOM 1630 N N . GLY A 1 207 ? 9.525 -15.897 119.151 1.00 26.98 207 GLY A N 1
ATOM 1631 C CA . GLY A 1 207 ? 8.698 -15.252 118.140 1.00 26.09 207 GLY A CA 1
ATOM 1632 C C . GLY A 1 207 ? 7.534 -14.418 118.624 1.00 25.66 207 GLY A C 1
ATOM 1633 O O . GLY A 1 207 ? 6.665 -14.045 117.828 1.00 21.87 207 GLY A O 1
ATOM 1634 N N . ALA A 1 208 ? 7.519 -14.118 119.921 1.00 25.48 208 ALA A N 1
ATOM 1635 C CA . ALA A 1 208 ? 6.454 -13.325 120.520 1.00 25.51 208 ALA A CA 1
ATOM 1636 C C . ALA A 1 208 ? 5.090 -13.860 120.081 1.00 25.62 208 ALA A C 1
ATOM 1637 O O . ALA A 1 208 ? 4.745 -14.993 120.407 1.00 31.41 208 ALA A O 1
ATOM 1639 N N . PHE A 1 209 ? 4.331 -13.067 119.331 1.00 24.73 209 PHE A N 1
ATOM 1640 C CA . PHE A 1 209 ? 3.001 -13.478 118.872 1.00 24.67 209 PHE A CA 1
ATOM 1641 C C . PHE A 1 209 ? 2.964 -14.082 117.471 1.00 26.48 209 PHE A C 1
ATOM 1642 O O . PHE A 1 209 ? 1.879 -14.385 116.956 1.00 28.07 209 PHE A O 1
ATOM 1650 N N . LEU A 1 210 ? 4.124 -14.249 116.841 1.00 26.10 210 LEU A N 1
ATOM 1651 C CA . LEU A 1 210 ? 4.139 -14.811 115.496 1.00 28.25 210 LEU A CA 1
ATOM 1652 C C . LEU A 1 210 ? 3.412 -16.162 115.424 1.00 28.47 210 LEU A C 1
ATOM 1653 O O . LEU A 1 210 ? 2.708 -16.440 114.453 1.00 29.08 210 LEU A O 1
ATOM 1658 N N . GLY A 1 211 ? 3.568 -16.986 116.458 1.00 26.46 211 GLY A N 1
ATOM 1659 C CA . GLY A 1 211 ? 2.913 -18.280 116.488 1.00 26.90 211 GLY A CA 1
ATOM 1660 C C . GLY A 1 211 ? 1.418 -18.208 116.231 1.00 28.44 211 GLY A C 1
ATOM 1661 O O . GLY A 1 211 ? 0.825 -19.161 115.729 1.00 28.94 211 GLY A O 1
ATOM 1662 N N . ILE A 1 212 ? 0.798 -17.080 116.564 1.00 28.79 212 ILE A N 1
ATOM 1663 C CA . ILE A 1 212 ? -0.637 -16.926 116.343 1.00 27.63 212 ILE A CA 1
ATOM 1664 C C . ILE A 1 212 ? -1.053 -16.019 115.171 1.00 28.40 212 ILE A C 1
ATOM 1665 O O . ILE A 1 212 ? -2.038 -16.307 114.490 1.00 28.76 212 ILE A O 1
ATOM 1670 N N . VAL A 1 213 ? -0.327 -14.931 114.925 1.00 28.92 213 VAL A N 1
ATOM 1671 C CA . VAL A 1 213 ? -0.716 -14.036 113.830 1.00 30.45 213 VAL A CA 1
ATOM 1672 C C . VAL A 1 213 ? -0.380 -14.520 112.426 1.00 28.13 213 VAL A C 1
ATOM 1673 O O . VAL A 1 213 ? -1.089 -14.194 111.470 1.00 29.62 213 VAL A O 1
ATOM 1677 N N . ASP A 1 214 ? 0.694 -15.290 112.298 1.00 27.95 214 ASP A N 1
ATOM 1678 C CA . ASP A 1 214 ? 1.101 -15.785 110.986 1.00 29.77 214 ASP A CA 1
ATOM 1679 C C . ASP A 1 214 ? -0.070 -16.302 110.157 1.00 29.60 214 ASP A C 1
ATOM 1680 O O . ASP A 1 214 ? -0.265 -15.875 109.019 1.00 34.10 214 ASP A O 1
ATOM 1685 N N . ASP A 1 215 ? -0.868 -17.188 110.733 1.00 28.94 215 ASP A N 1
ATOM 1686 C CA . ASP A 1 215 ? -1.996 -17.762 110.016 1.00 28.83 215 ASP A CA 1
ATOM 1687 C C . ASP A 1 215 ? -3.048 -16.744 109.652 1.00 28.66 215 ASP A C 1
ATOM 1688 O O . ASP A 1 215 ? -3.803 -16.933 108.700 1.00 29.14 215 ASP A O 1
ATOM 1693 N N . ARG A 1 216 ? -3.084 -15.653 110.399 1.00 27.96 216 ARG A N 1
ATOM 1694 C CA . ARG A 1 216 ? -4.067 -14.611 110.161 1.00 29.90 216 ARG A CA 1
ATOM 1695 C C . ARG A 1 216 ? -3.648 -13.666 109.040 1.00 31.52 216 ARG A C 1
ATOM 1696 O O . ARG A 1 216 ? -4.483 -13.200 108.265 1.00 28.03 216 ARG A O 1
ATOM 1704 N N . ILE A 1 217 ? -2.353 -13.388 108.952 1.00 33.39 217 ILE A N 1
ATOM 1705 C CA . ILE A 1 217 ? -1.844 -12.475 107.935 1.00 35.03 217 ILE A CA 1
ATOM 1706 C C . ILE A 1 217 ? -1.300 -13.180 106.696 1.00 35.50 217 ILE A C 1
ATOM 1707 O O . ILE A 1 217 ? -1.019 -12.537 105.680 1.00 33.89 217 ILE A O 1
ATOM 1712 N N . ALA A 1 218 ? -1.152 -14.497 106.786 1.00 34.51 218 ALA A N 1
ATOM 1713 C CA . ALA A 1 218 ? -0.617 -15.278 105.676 1.00 35.68 218 ALA A CA 1
ATOM 1714 C C . ALA A 1 218 ? -1.154 -14.832 104.313 1.00 35.44 218 ALA A C 1
ATOM 1715 O O . ALA A 1 218 ? -0.383 -14.567 103.390 1.00 37.07 218 ALA A O 1
ATOM 1717 N N . GLN A 1 219 ? -2.472 -14.734 104.198 1.00 34.94 219 GLN A N 1
ATOM 1718 C CA . GLN A 1 219 ? -3.106 -14.338 102.950 1.00 36.32 219 GLN A CA 1
ATOM 1719 C C . GLN A 1 219 ? -2.702 -12.950 102.475 1.00 35.38 219 GLN A C 1
ATOM 1720 O O . GLN A 1 219 ? -2.274 -12.777 101.335 1.00 36.44 219 GLN A O 1
ATOM 1726 N N . TYR A 1 220 ? -2.848 -11.961 103.352 1.00 34.53 220 TYR A N 1
ATOM 1727 C CA . TYR A 1 220 ? -2.509 -10.582 103.025 1.00 32.91 220 TYR A CA 1
ATOM 1728 C C . TYR A 1 220 ? -1.040 -10.472 102.634 1.00 33.56 220 TYR A C 1
ATOM 1729 O O . TYR A 1 220 ? -0.704 -9.847 101.634 1.00 35.14 220 TYR A O 1
ATOM 1738 N N . ALA A 1 221 ? -0.167 -11.091 103.420 1.00 33.90 221 ALA A N 1
ATOM 1739 C CA . ALA A 1 221 ? 1.266 -11.043 103.149 1.00 33.61 221 ALA A CA 1
ATOM 1740 C C . ALA A 1 221 ? 1.601 -11.647 101.790 1.00 34.67 221 ALA A C 1
ATOM 1741 O O . ALA A 1 221 ? 2.511 -11.178 101.099 1.00 34.87 221 ALA A O 1
ATOM 1743 N N . GLN A 1 222 ? 0.870 -12.687 101.406 1.00 35.13 222 GLN A N 1
ATOM 1744 C CA . GLN A 1 222 ? 1.106 -13.336 100.123 1.00 38.47 222 GLN A CA 1
ATOM 1745 C C . GLN A 1 222 ? 0.630 -12.429 98.994 1.00 39.39 222 GLN A C 1
ATOM 1746 O O . GLN A 1 222 ? 1.355 -12.165 98.042 1.00 39.59 222 GLN A O 1
ATOM 1752 N N . LYS A 1 223 ? -0.593 -11.937 99.122 1.00 41.08 223 LYS A N 1
ATOM 1753 C CA . LYS A 1 223 ? -1.187 -11.077 98.110 1.00 41.99 223 LYS A CA 1
ATOM 1754 C C . LYS A 1 223 ? -0.577 -9.672 98.010 1.00 40.15 223 LYS A C 1
ATOM 1755 O O . LYS A 1 223 ? -0.222 -9.224 96.925 1.00 40.11 223 LYS A O 1
ATOM 1761 N N . VAL A 1 224 ? -0.441 -8.985 99.135 1.00 37.35 224 VAL A N 1
ATOM 1762 C CA . VAL A 1 224 ? 0.077 -7.623 99.122 1.00 36.42 224 VAL A CA 1
ATOM 1763 C C . VAL A 1 224 ? 1.589 -7.467 99.259 1.00 38.17 224 VAL A C 1
ATOM 1764 O O . VAL A 1 224 ? 2.161 -6.550 98.685 1.00 40.33 224 VAL A O 1
ATOM 1768 N N . TYR A 1 225 ? 2.241 -8.342 100.017 1.00 38.48 225 TYR A N 1
ATOM 1769 C CA . TYR A 1 225 ? 3.688 -8.241 100.182 1.00 38.05 225 TYR A CA 1
ATOM 1770 C C . TYR A 1 225 ? 4.438 -9.202 99.269 1.00 38.81 225 TYR A C 1
ATOM 1771 O O . TYR A 1 225 ? 5.660 -9.139 99.162 1.00 36.75 225 TYR A O 1
ATOM 1780 N N . GLN A 1 226 ? 3.703 -10.091 98.613 1.00 40.27 226 GLN A N 1
ATOM 1781 C CA . GLN A 1 226 ? 4.315 -11.074 97.731 1.00 43.05 226 GLN A CA 1
ATOM 1782 C C . GLN A 1 226 ? 5.320 -11.911 98.521 1.00 42.27 226 GLN A C 1
ATOM 1783 O O . GLN A 1 226 ? 6.373 -12.300 98.006 1.00 41.43 226 GLN A O 1
ATOM 1789 N N . VAL A 1 227 ? 4.979 -12.178 99.780 1.00 40.19 227 VAL A N 1
ATOM 1790 C CA . VAL A 1 227 ? 5.833 -12.960 100.672 1.00 39.21 227 VAL A CA 1
ATOM 1791 C C . VAL A 1 227 ? 5.082 -14.147 101.296 1.00 37.63 227 VAL A C 1
ATOM 1792 O O . VAL A 1 227 ? 3.900 -14.048 101.632 1.00 37.22 227 VAL A O 1
ATOM 1796 N N . ASP A 1 228 ? 5.769 -15.278 101.428 1.00 37.19 228 ASP A N 1
ATOM 1797 C CA . ASP A 1 228 ? 5.165 -16.462 102.033 1.00 34.98 228 ASP A CA 1
ATOM 1798 C C . ASP A 1 228 ? 5.676 -16.478 103.473 1.00 33.44 228 ASP A C 1
ATOM 1799 O O . ASP A 1 228 ? 6.819 -16.850 103.728 1.00 33.78 228 ASP A O 1
ATOM 1804 N N . VAL A 1 229 ? 4.833 -16.063 104.410 1.00 31.96 229 VAL A N 1
ATOM 1805 C CA . VAL A 1 229 ? 5.235 -15.988 105.807 1.00 30.98 229 VAL A CA 1
ATOM 1806 C C . VAL A 1 229 ? 5.797 -17.305 106.345 1.00 30.77 229 VAL A C 1
ATOM 1807 O O . VAL A 1 229 ? 6.733 -17.309 107.154 1.00 30.10 229 VAL A O 1
ATOM 1811 N N . TYR A 1 230 ? 5.245 -18.421 105.878 1.00 31.36 230 TYR A N 1
ATOM 1812 C CA . TYR A 1 230 ? 5.703 -19.737 106.315 1.00 32.76 230 TYR A CA 1
ATOM 1813 C C . TYR A 1 230 ? 7.124 -20.037 105.862 1.00 35.33 230 TYR A C 1
ATOM 1814 O O . TYR A 1 230 ? 7.854 -20.732 106.567 1.00 38.60 230 TYR A O 1
ATOM 1823 N N . ASP A 1 231 ? 7.524 -19.537 104.693 1.00 36.55 231 ASP A N 1
ATOM 1824 C CA . ASP A 1 231 ? 8.897 -19.758 104.237 1.00 37.23 231 ASP A CA 1
ATOM 1825 C C . ASP A 1 231 ? 9.828 -18.915 105.101 1.00 35.74 231 ASP A C 1
ATOM 1826 O O . ASP A 1 231 ? 10.914 -19.359 105.481 1.00 34.63 231 ASP A O 1
ATOM 1831 N N . VAL A 1 232 ? 9.394 -17.697 105.415 1.00 33.80 232 VAL A N 1
ATOM 1832 C CA . VAL A 1 232 ? 10.196 -16.802 106.239 1.00 34.44 232 VAL A CA 1
ATOM 1833 C C . VAL A 1 232 ? 10.412 -17.392 107.640 1.00 35.39 232 VAL A C 1
ATOM 1834 O O . VAL A 1 232 ? 11.500 -17.278 108.216 1.00 34.37 232 VAL A O 1
ATOM 1846 N N . HIS A 1 234 ? 10.789 -20.322 108.341 1.00 36.40 234 HIS A N 1
ATOM 1847 C CA . HIS A 1 234 ? 11.779 -21.390 108.230 1.00 37.64 234 HIS A CA 1
ATOM 1848 C C . HIS A 1 234 ? 13.163 -20.781 108.080 1.00 36.42 234 HIS A C 1
ATOM 1849 O O . HIS A 1 234 ? 14.164 -21.372 108.476 1.00 37.85 234 HIS A O 1
ATOM 1856 N N . HIS A 1 235 ? 13.195 -19.581 107.512 1.00 35.39 235 HIS A N 1
ATOM 1857 C CA . HIS A 1 235 ? 14.434 -18.871 107.235 1.00 34.86 235 HIS A CA 1
ATOM 1858 C C . HIS A 1 235 ? 15.111 -18.173 108.407 1.00 34.49 235 HIS A C 1
ATOM 1859 O O . HIS A 1 235 ? 16.338 -18.145 108.480 1.00 36.91 235 HIS A O 1
ATOM 1866 N N . VAL A 1 236 ? 14.332 -17.602 109.318 1.00 33.18 236 VAL A N 1
ATOM 1867 C CA . VAL A 1 236 ? 14.918 -16.907 110.453 1.00 29.92 236 VAL A CA 1
ATOM 1868 C C . VAL A 1 236 ? 15.215 -17.826 111.630 1.00 30.44 236 VAL A C 1
ATOM 1869 O O . VAL A 1 236 ? 14.985 -19.032 111.569 1.00 31.35 236 VAL A O 1
ATOM 1873 N N . TYR A 1 237 ? 15.748 -17.240 112.697 1.00 29.70 237 TYR A N 1
ATOM 1874 C CA . TYR A 1 237 ? 16.070 -17.977 113.908 1.00 30.37 237 TYR A CA 1
ATOM 1875 C C . TYR A 1 237 ? 15.228 -17.462 115.071 1.00 30.45 237 TYR A C 1
ATOM 1876 O O . TYR A 1 237 ? 14.610 -16.396 114.984 1.00 31.91 237 TYR A O 1
ATOM 1885 N N . PHE A 1 238 ? 15.225 -18.215 116.165 1.00 28.18 238 PHE A N 1
ATOM 1886 C CA . PHE A 1 238 ? 14.463 -17.840 117.345 1.00 26.82 238 PHE A CA 1
ATOM 1887 C C . PHE A 1 238 ? 15.195 -18.244 118.611 1.00 27.37 238 PHE A C 1
ATOM 1888 O O . PHE A 1 238 ? 15.686 -19.371 118.706 1.00 26.86 238 PHE A O 1
ATOM 1896 N N . ASP A 1 239 ? 15.295 -17.343 119.583 1.00 27.70 239 ASP A N 1
ATOM 1897 C CA . ASP A 1 239 ? 15.899 -17.747 120.843 1.00 27.91 239 ASP A CA 1
ATOM 1898 C C . ASP A 1 239 ? 14.665 -18.166 121.648 1.00 29.54 239 ASP A C 1
ATOM 1899 O O . ASP A 1 239 ? 13.542 -17.918 121.208 1.00 29.49 239 ASP A O 1
ATOM 1904 N N . VAL A 1 240 ? 14.834 -18.820 122.788 1.00 29.93 240 VAL A N 1
ATOM 1905 C CA . VAL A 1 240 ? 13.660 -19.245 123.546 1.00 29.65 240 VAL A CA 1
ATOM 1906 C C . VAL A 1 240 ? 13.641 -18.764 124.988 1.00 30.56 240 VAL A C 1
ATOM 1907 O O . VAL A 1 240 ? 13.319 -19.525 125.906 1.00 31.55 240 VAL A O 1
ATOM 1911 N N . ALA A 1 241 ? 13.995 -17.501 125.193 1.00 29.17 241 ALA A N 1
ATOM 1912 C CA . ALA A 1 241 ? 13.973 -16.931 126.530 1.00 28.40 241 ALA A CA 1
ATOM 1913 C C . ALA A 1 241 ? 12.506 -16.670 126.905 1.00 28.74 241 ALA A C 1
ATOM 1914 O O . ALA A 1 241 ? 11.655 -16.510 126.027 1.00 31.41 241 ALA A O 1
ATOM 1916 N N . GLY A 1 242 ? 12.205 -16.642 128.201 1.00 29.84 242 GLY A N 1
ATOM 1917 C CA . GLY A 1 242 ? 10.840 -16.379 128.631 1.00 28.52 242 GLY A CA 1
ATOM 1918 C C . GLY A 1 242 ? 10.009 -17.609 128.941 1.00 29.69 242 GLY A C 1
ATOM 1919 O O . GLY A 1 242 ? 10.520 -18.732 128.966 1.00 30.31 242 GLY A O 1
ATOM 1920 N N . ALA A 1 243 ? 8.716 -17.389 129.166 1.00 29.25 243 ALA A N 1
ATOM 1921 C CA . ALA A 1 243 ? 7.778 -18.463 129.493 1.00 29.69 243 ALA A CA 1
ATOM 1922 C C . ALA A 1 243 ? 7.315 -19.201 128.238 1.00 28.80 243 ALA A C 1
ATOM 1923 O O . ALA A 1 243 ? 6.129 -19.209 127.902 1.00 29.66 243 ALA A O 1
ATOM 1925 N N . VAL A 1 244 ? 8.261 -19.840 127.565 1.00 29.35 244 VAL A N 1
ATOM 1926 C CA . VAL A 1 244 ? 7.984 -20.561 126.332 1.00 28.23 244 VAL A CA 1
ATOM 1927 C C . VAL A 1 244 ? 7.203 -21.860 126.488 1.00 28.20 244 VAL A C 1
ATOM 1928 O O . VAL A 1 244 ? 6.659 -22.373 125.509 1.00 27.38 244 VAL A O 1
ATOM 1932 N N . LEU A 1 245 ? 7.156 -22.404 127.698 1.00 26.99 245 LEU A N 1
ATOM 1933 C CA . LEU A 1 245 ? 6.420 -23.645 127.922 1.00 29.60 245 LEU A CA 1
ATOM 1934 C C . LEU A 1 245 ? 5.201 -23.330 128.770 1.00 30.17 245 LEU A C 1
ATOM 1935 O O . LEU A 1 245 ? 5.223 -22.398 129.567 1.00 31.69 245 LEU A O 1
ATOM 1940 N N . PRO A 1 246 ? 4.131 -24.124 128.638 1.00 30.55 246 PRO A N 1
ATOM 1941 C CA . PRO A 1 246 ? 3.991 -25.285 127.753 1.00 30.62 246 PRO A CA 1
ATOM 1942 C C . PRO A 1 246 ? 3.291 -24.991 126.426 1.00 31.12 246 PRO A C 1
ATOM 1943 O O . PRO A 1 246 ? 3.027 -25.906 125.645 1.00 28.60 246 PRO A O 1
ATOM 1947 N N . ARG A 1 247 ? 2.997 -23.724 126.161 1.00 30.78 247 ARG A N 1
ATOM 1948 C CA . ARG A 1 247 ? 2.293 -23.388 124.934 1.00 30.68 247 ARG A CA 1
ATOM 1949 C C . ARG A 1 247 ? 3.069 -22.728 123.797 1.00 31.60 247 ARG A C 1
ATOM 1950 O O . ARG A 1 247 ? 3.048 -23.219 122.669 1.00 33.12 247 ARG A O 1
ATOM 1958 N N . GLN A 1 248 ? 3.749 -21.625 124.091 1.00 31.21 248 GLN A N 1
ATOM 1959 C CA . GLN A 1 248 ? 4.483 -20.877 123.074 1.00 30.84 248 GLN A CA 1
ATOM 1960 C C . GLN A 1 248 ? 5.469 -21.667 122.215 1.00 30.84 248 GLN A C 1
ATOM 1961 O O . GLN A 1 248 ? 5.286 -21.769 121.005 1.00 29.43 248 GLN A O 1
ATOM 1967 N N . LEU A 1 249 ? 6.515 -22.212 122.827 1.00 30.89 249 LEU A N 1
ATOM 1968 C CA . LEU A 1 249 ? 7.507 -22.969 122.070 1.00 31.39 249 LEU A CA 1
ATOM 1969 C C . LEU A 1 249 ? 6.898 -24.071 121.204 1.00 31.57 249 LEU A C 1
ATOM 1970 O O . LEU A 1 249 ? 7.237 -24.187 120.027 1.00 30.24 249 LEU A O 1
ATOM 1975 N N . PRO A 1 250 ? 6.000 -24.900 121.772 1.00 32.62 250 PRO A N 1
ATOM 1976 C CA . PRO A 1 250 ? 5.377 -25.972 120.981 1.00 32.61 250 PRO A CA 1
ATOM 1977 C C . PRO A 1 250 ? 4.681 -25.446 119.713 1.00 32.03 250 PRO A C 1
ATOM 1978 O O . PRO A 1 250 ? 4.747 -26.078 118.654 1.00 31.57 250 PRO A O 1
ATOM 1982 N N . THR A 1 251 ? 4.016 -24.296 119.817 1.00 30.12 251 THR A N 1
ATOM 1983 C CA . THR A 1 251 ? 3.342 -23.735 118.655 1.00 31.04 251 THR A CA 1
ATOM 1984 C C . THR A 1 251 ? 4.387 -23.324 117.611 1.00 30.63 251 THR A C 1
ATOM 1985 O O . THR A 1 251 ? 4.261 -23.648 116.425 1.00 29.74 251 THR A O 1
ATOM 1989 N N . LEU A 1 252 ? 5.427 -22.636 118.072 1.00 30.41 252 LEU A N 1
ATOM 1990 C CA . LEU A 1 252 ? 6.504 -22.163 117.213 1.00 32.97 252 LEU A CA 1
ATOM 1991 C C . LEU A 1 252 ? 7.203 -23.277 116.433 1.00 35.39 252 LEU A C 1
ATOM 1992 O O . LEU A 1 252 ? 7.674 -23.059 115.315 1.00 35.90 252 LEU A O 1
ATOM 2005 N N . SER A 1 254 ? 5.955 -25.751 114.981 1.00 32.37 254 SER A N 1
ATOM 2006 C CA . SER A 1 254 ? 5.208 -26.214 113.822 1.00 32.44 254 SER A CA 1
ATOM 2007 C C . SER A 1 254 ? 5.460 -25.235 112.666 1.00 31.32 254 SER A C 1
ATOM 2008 O O . SER A 1 254 ? 4.987 -25.446 111.545 1.00 31.12 254 SER A O 1
ATOM 2011 N N . LEU A 1 255 ? 6.210 -24.168 112.951 1.00 29.97 255 LEU A N 1
ATOM 2012 C CA . LEU A 1 255 ? 6.522 -23.143 111.952 1.00 30.88 255 LEU A CA 1
ATOM 2013 C C . LEU A 1 255 ? 8.023 -22.938 111.751 1.00 30.58 255 LEU A C 1
ATOM 2014 O O . LEU A 1 255 ? 8.474 -22.669 110.641 1.00 30.06 255 LEU A O 1
ATOM 2019 N N . ALA A 1 256 ? 8.788 -23.062 112.830 1.00 31.79 256 ALA A N 1
ATOM 2020 C CA . ALA A 1 256 ? 10.231 -22.867 112.780 1.00 31.46 256 ALA A CA 1
ATOM 2021 C C . ALA A 1 256 ? 11.000 -24.122 112.407 1.00 33.88 256 ALA A C 1
ATOM 2022 O O . ALA A 1 256 ? 10.522 -25.239 112.573 1.00 36.11 256 ALA A O 1
ATOM 2024 N N . GLN A 1 257 ? 12.209 -23.921 111.902 1.00 35.67 257 GLN A N 1
ATOM 2025 C CA . GLN A 1 257 ? 13.073 -25.021 111.524 1.00 37.54 257 GLN A CA 1
ATOM 2026 C C . GLN A 1 257 ? 13.719 -25.511 112.824 1.00 37.06 257 GLN A C 1
ATOM 2027 O O . GLN A 1 257 ? 14.121 -24.711 113.670 1.00 38.23 257 GLN A O 1
ATOM 2033 N N . PRO A 1 258 ? 13.811 -26.835 113.004 1.00 36.08 258 PRO A N 1
ATOM 2034 C CA . PRO A 1 258 ? 14.407 -27.440 114.199 1.00 36.22 258 PRO A CA 1
ATOM 2035 C C . PRO A 1 258 ? 15.805 -26.952 114.535 1.00 36.02 258 PRO A C 1
ATOM 2036 O O . PRO A 1 258 ? 16.136 -26.779 115.705 1.00 38.64 258 PRO A O 1
ATOM 2040 N N . GLU A 1 259 ? 16.621 -26.726 113.511 1.00 36.82 259 GLU A N 1
ATOM 2041 C CA . GLU A 1 259 ? 17.998 -26.280 113.702 1.00 36.38 259 GLU A CA 1
ATOM 2042 C C . GLU A 1 259 ? 18.125 -24.775 113.962 1.00 36.41 259 GLU A C 1
ATOM 2043 O O . GLU A 1 259 ? 19.221 -24.281 114.249 1.00 35.47 259 GLU A O 1
ATOM 2049 N N . HIS A 1 260 ? 17.016 -24.043 113.871 1.00 34.76 260 HIS A N 1
ATOM 2050 C CA . HIS A 1 260 ? 17.061 -22.596 114.082 1.00 33.49 260 HIS A CA 1
ATOM 2051 C C . HIS A 1 260 ? 16.549 -22.123 115.440 1.00 32.79 260 HIS A C 1
ATOM 2052 O O . HIS A 1 260 ? 16.248 -20.939 115.613 1.00 31.45 260 HIS A O 1
ATOM 2059 N N . LEU A 1 261 ? 16.457 -23.035 116.401 1.00 30.46 261 LEU A N 1
ATOM 2060 C CA . LEU A 1 261 ? 15.986 -22.685 117.735 1.00 30.66 261 LEU A CA 1
ATOM 2061 C C . LEU A 1 261 ? 17.177 -22.548 118.672 1.00 31.74 261 LEU A C 1
ATOM 2062 O O . LEU A 1 261 ? 17.958 -23.481 118.838 1.00 34.38 261 LEU A O 1
ATOM 2067 N N . LEU A 1 262 ? 17.315 -21.379 119.287 1.00 31.80 262 LEU A N 1
ATOM 2068 C CA . LEU A 1 262 ? 18.442 -21.119 120.170 1.00 30.42 262 LEU A CA 1
ATOM 2069 C C . LEU A 1 262 ? 18.036 -20.860 121.612 1.00 30.86 262 LEU A C 1
ATOM 2070 O O . LEU A 1 262 ? 17.038 -20.198 121.875 1.00 32.05 262 LEU A O 1
ATOM 2075 N N . TYR A 1 263 ? 18.823 -21.377 122.546 1.00 30.26 263 TYR A N 1
ATOM 2076 C CA . TYR A 1 263 ? 18.556 -21.178 123.960 1.00 29.51 263 TYR A CA 1
ATOM 2077 C C . TYR A 1 263 ? 18.876 -19.742 124.358 1.00 32.06 263 TYR A C 1
ATOM 2078 O O . TYR A 1 263 ? 19.769 -19.119 123.778 1.00 33.69 263 TYR A O 1
ATOM 2087 N N . GLY A 1 264 ? 18.156 -19.237 125.360 1.00 32.57 264 GLY A N 1
ATOM 2088 C CA . GLY A 1 264 ? 18.373 -17.891 125.871 1.00 30.87 264 GLY A CA 1
ATOM 2089 C C . GLY A 1 264 ? 17.928 -17.830 127.329 1.00 33.09 264 GLY A C 1
ATOM 2090 O O . GLY A 1 264 ? 16.914 -18.432 127.691 1.00 31.45 264 GLY A O 1
ATOM 2091 N N . SER A 1 265 ? 18.666 -17.114 128.176 1.00 31.91 265 SER A N 1
ATOM 2092 C CA . SER A 1 265 ? 18.291 -17.029 129.589 1.00 34.04 265 SER A CA 1
ATOM 2093 C C . SER A 1 265 ? 17.698 -15.672 129.975 1.00 33.75 265 SER A C 1
ATOM 2094 O O . SER A 1 265 ? 16.850 -15.584 130.863 1.00 33.62 265 SER A O 1
ATOM 2097 N N . ASP A 1 266 ? 18.161 -14.628 129.299 1.00 33.03 266 ASP A N 1
ATOM 2098 C CA . ASP A 1 266 ? 17.710 -13.256 129.517 1.00 33.31 266 ASP A CA 1
ATOM 2099 C C . ASP A 1 266 ? 18.133 -12.651 130.847 1.00 32.79 266 ASP A C 1
ATOM 2100 O O . ASP A 1 266 ? 17.455 -11.761 131.357 1.00 34.18 266 ASP A O 1
ATOM 2105 N N . ILE A 1 267 ? 19.237 -13.131 131.417 1.00 30.10 267 ILE A N 1
ATOM 2106 C CA . ILE A 1 267 ? 19.731 -12.576 132.673 1.00 27.53 267 ILE A CA 1
ATOM 2107 C C . ILE A 1 267 ? 20.469 -11.298 132.281 1.00 27.97 267 ILE A C 1
ATOM 2108 O O . ILE A 1 267 ? 20.966 -11.192 131.161 1.00 28.01 267 ILE A O 1
ATOM 2113 N N . PRO A 1 268 ? 20.579 -10.325 133.203 1.00 27.41 268 PRO A N 1
ATOM 2114 C CA . PRO A 1 268 ? 20.045 -10.387 134.562 1.00 28.64 268 PRO A CA 1
ATOM 2115 C C . PRO A 1 268 ? 18.680 -9.717 134.708 1.00 30.02 268 PRO A C 1
ATOM 2116 O O . PRO A 1 268 ? 18.193 -9.530 135.824 1.00 31.87 268 PRO A O 1
ATOM 2120 N N . TYR A 1 269 ? 18.057 -9.361 133.589 1.00 28.41 269 TYR A N 1
ATOM 2121 C CA . TYR A 1 269 ? 16.753 -8.714 133.647 1.00 27.87 269 TYR A CA 1
ATOM 2122 C C . TYR A 1 269 ? 15.732 -9.677 134.220 1.00 28.35 269 TYR A C 1
ATOM 2123 O O . TYR A 1 269 ? 14.852 -9.276 134.981 1.00 31.19 269 TYR A O 1
ATOM 2132 N N . THR A 1 270 ? 15.842 -10.946 133.847 1.00 28.95 270 THR A N 1
ATOM 2133 C CA . THR A 1 270 ? 14.976 -11.963 134.419 1.00 27.59 270 THR A CA 1
ATOM 2134 C C . THR A 1 270 ? 15.823 -12.392 135.622 1.00 29.80 270 THR A C 1
ATOM 2135 O O . THR A 1 270 ? 17.008 -12.702 135.463 1.00 29.36 270 THR A O 1
ATOM 2139 N N . PRO A 1 271 ? 15.244 -12.381 136.838 1.00 28.98 271 PRO A N 1
ATOM 2140 C CA . PRO A 1 271 ? 15.990 -12.776 138.040 1.00 27.54 271 PRO A CA 1
ATOM 2141 C C . PRO A 1 271 ? 16.737 -14.083 137.805 1.00 30.02 271 PRO A C 1
ATOM 2142 O O . PRO A 1 271 ? 16.201 -15.012 137.198 1.00 30.91 271 PRO A O 1
ATOM 2146 N N . LEU A 1 272 ? 17.968 -14.164 138.289 1.00 28.46 272 LEU A N 1
ATOM 2147 C CA . LEU A 1 272 ? 18.750 -15.372 138.104 1.00 31.29 272 LEU A CA 1
ATOM 2148 C C . LEU A 1 272 ? 18.042 -16.669 138.518 1.00 34.68 272 LEU A C 1
ATOM 2149 O O . LEU A 1 272 ? 18.141 -17.677 137.815 1.00 37.16 272 LEU A O 1
ATOM 2154 N N . ASP A 1 273 ? 17.332 -16.657 139.643 1.00 33.81 273 ASP A N 1
ATOM 2155 C CA . ASP A 1 273 ? 16.626 -17.858 140.075 1.00 32.65 273 ASP A CA 1
ATOM 2156 C C . ASP A 1 273 ? 15.504 -18.212 139.109 1.00 29.26 273 ASP A C 1
ATOM 2157 O O . ASP A 1 273 ? 15.237 -19.384 138.857 1.00 27.93 273 ASP A O 1
ATOM 2162 N N . GLY A 1 274 ? 14.842 -17.198 138.570 1.00 28.37 274 GLY A N 1
ATOM 2163 C CA . GLY A 1 274 ? 13.761 -17.452 137.639 1.00 28.67 274 GLY A CA 1
ATOM 2164 C C . GLY A 1 274 ? 14.301 -17.983 136.320 1.00 32.74 274 GLY A C 1
ATOM 2165 O O . GLY A 1 274 ? 13.665 -18.797 135.652 1.00 31.81 274 GLY A O 1
ATOM 2166 N N . SER A 1 275 ? 15.488 -17.530 135.939 1.00 32.52 275 SER A N 1
ATOM 2167 C CA . SER A 1 275 ? 16.074 -17.985 134.689 1.00 34.26 275 SER A CA 1
ATOM 2168 C C . SER A 1 275 ? 16.552 -19.434 134.829 1.00 35.04 275 SER A C 1
ATOM 2169 O O . SER A 1 275 ? 16.398 -20.241 133.905 1.00 35.47 275 SER A O 1
ATOM 2172 N N . ARG A 1 276 ? 17.127 -19.753 135.987 1.00 32.06 276 ARG A N 1
ATOM 2173 C CA . ARG A 1 276 ? 17.601 -21.102 136.271 1.00 31.34 276 ARG A CA 1
ATOM 2174 C C . ARG A 1 276 ? 16.403 -22.046 136.223 1.00 32.25 276 ARG A C 1
ATOM 2175 O O . ARG A 1 276 ? 16.501 -23.170 135.741 1.00 31.22 276 ARG A O 1
ATOM 2183 N N . GLN A 1 277 ? 15.262 -21.584 136.716 1.00 32.83 277 GLN A N 1
ATOM 2184 C CA . GLN A 1 277 ? 14.079 -22.421 136.708 1.00 35.49 277 GLN A CA 1
ATOM 2185 C C . GLN A 1 277 ? 13.558 -22.601 135.288 1.00 31.98 277 GLN A C 1
ATOM 2186 O O . GLN A 1 277 ? 13.076 -23.680 134.932 1.00 29.25 277 GLN A O 1
ATOM 2192 N N . LEU A 1 278 ? 13.641 -21.552 134.475 1.00 30.48 278 LEU A N 1
ATOM 2193 C CA . LEU A 1 278 ? 13.161 -21.657 133.103 1.00 29.68 278 LEU A CA 1
ATOM 2194 C C . LEU A 1 278 ? 14.044 -22.621 132.317 1.00 29.42 278 LEU A C 1
ATOM 2195 O O . LEU A 1 278 ? 13.554 -23.379 131.483 1.00 24.95 278 LEU A O 1
ATOM 2200 N N . GLY A 1 279 ? 15.344 -22.595 132.604 1.00 27.83 279 GLY A N 1
ATOM 2201 C CA . GLY A 1 279 ? 16.269 -23.478 131.920 1.00 31.98 279 GLY A CA 1
ATOM 2202 C C . GLY A 1 279 ? 16.066 -24.921 132.338 1.00 36.01 279 GLY A C 1
ATOM 2203 O O . GLY A 1 279 ? 16.157 -25.841 131.522 1.00 35.71 279 GLY A O 1
ATOM 2204 N N . HIS A 1 280 ? 15.789 -25.117 133.623 1.00 37.13 280 HIS A N 1
ATOM 2205 C CA . HIS A 1 280 ? 15.566 -26.446 134.165 1.00 38.10 280 HIS A CA 1
ATOM 2206 C C . HIS A 1 280 ? 14.298 -27.051 133.553 1.00 38.49 280 HIS A C 1
ATOM 2207 O O . HIS A 1 280 ? 14.234 -28.260 133.297 1.00 38.89 280 HIS A O 1
ATOM 2214 N N . ALA A 1 281 ? 13.301 -26.203 133.305 1.00 36.39 281 ALA A N 1
ATOM 2215 C CA . ALA A 1 281 ? 12.038 -26.637 132.721 1.00 33.88 281 ALA A CA 1
ATOM 2216 C C . ALA A 1 281 ? 12.236 -27.126 131.286 1.00 36.12 281 ALA A C 1
ATOM 2217 O O . ALA A 1 281 ? 11.601 -28.089 130.855 1.00 35.71 281 ALA A O 1
ATOM 2219 N N . LEU A 1 282 ? 13.108 -26.460 130.539 1.00 35.33 282 LEU A N 1
ATOM 2220 C CA . LEU A 1 282 ? 13.363 -26.869 129.166 1.00 35.18 282 LEU A CA 1
ATOM 2221 C C . LEU A 1 282 ? 14.065 -28.220 129.172 1.00 34.23 282 LEU A C 1
ATOM 2222 O O . LEU A 1 282 ? 13.877 -29.043 128.276 1.00 32.69 282 LEU A O 1
ATOM 2227 N N . ALA A 1 283 ? 14.869 -28.438 130.204 1.00 33.13 283 ALA A N 1
ATOM 2228 C CA . ALA A 1 283 ? 15.625 -29.671 130.335 1.00 34.03 283 ALA A CA 1
ATOM 2229 C C . ALA A 1 283 ? 14.774 -30.882 130.714 1.00 34.65 283 ALA A C 1
ATOM 2230 O O . ALA A 1 283 ? 15.030 -31.995 130.242 1.00 33.92 283 ALA A O 1
ATOM 2232 N N . THR A 1 284 ? 13.751 -30.662 131.538 1.00 34.10 284 THR A N 1
ATOM 2233 C CA . THR A 1 284 ? 12.911 -31.759 132.013 1.00 31.08 284 THR A CA 1
ATOM 2234 C C . THR A 1 284 ? 11.529 -31.899 131.394 1.00 30.05 284 THR A C 1
ATOM 2235 O O . THR A 1 284 ? 10.819 -32.853 131.701 1.00 30.72 284 THR A O 1
ATOM 2239 N N . THR A 1 285 ? 11.140 -30.971 130.528 1.00 28.39 285 THR A N 1
ATOM 2240 C CA . THR A 1 285 ? 9.817 -31.028 129.915 1.00 27.16 285 THR A CA 1
ATOM 2241 C C . THR A 1 285 ? 9.579 -32.262 129.034 1.00 30.92 285 THR A C 1
ATOM 2242 O O . THR A 1 285 ? 10.502 -32.792 128.420 1.00 28.03 285 THR A O 1
ATOM 2246 N N . ASP A 1 286 ? 8.326 -32.704 128.982 1.00 35.03 286 ASP A N 1
ATOM 2247 C CA . ASP A 1 286 ? 7.915 -33.858 128.182 1.00 38.32 286 ASP A CA 1
ATOM 2248 C C . ASP A 1 286 ? 7.508 -33.379 126.799 1.00 39.43 286 ASP A C 1
ATOM 2249 O O . ASP A 1 286 ? 7.087 -34.178 125.959 1.00 40.36 286 ASP A O 1
ATOM 2254 N N . LEU A 1 287 ? 7.594 -32.074 126.576 1.00 38.67 287 LEU A N 1
ATOM 2255 C CA . LEU A 1 287 ? 7.193 -31.503 125.295 1.00 38.23 287 LEU A CA 1
ATOM 2256 C C . LEU A 1 287 ? 8.317 -31.474 124.272 1.00 37.61 287 LEU A C 1
ATOM 2257 O O . LEU A 1 287 ? 8.106 -31.102 123.127 1.00 38.72 287 LEU A O 1
ATOM 2262 N N . LEU A 1 288 ? 9.510 -31.872 124.692 1.00 38.47 288 LEU A N 1
ATOM 2263 C CA . LEU A 1 288 ? 10.660 -31.890 123.804 1.00 38.96 288 LEU A CA 1
ATOM 2264 C C . LEU A 1 288 ? 11.415 -33.209 123.918 1.00 41.01 288 LEU A C 1
ATOM 2265 O O . LEU A 1 288 ? 11.589 -33.735 125.018 1.00 40.92 288 LEU A O 1
ATOM 2270 N N . THR A 1 289 ? 11.863 -33.738 122.781 1.00 42.36 289 THR A N 1
ATOM 2271 C CA . THR A 1 289 ? 12.636 -34.982 122.756 1.00 43.00 289 THR A CA 1
ATOM 2272 C C . THR A 1 289 ? 14.055 -34.598 123.165 1.00 44.29 289 THR A C 1
ATOM 2273 O O . THR A 1 289 ? 14.415 -33.421 123.109 1.00 44.14 289 THR A O 1
ATOM 2277 N N . ASN A 1 290 ? 14.858 -35.578 123.568 1.00 46.67 290 ASN A N 1
ATOM 2278 C CA . ASN A 1 290 ? 16.236 -35.305 123.973 1.00 47.18 290 ASN A CA 1
ATOM 2279 C C . ASN A 1 290 ? 17.034 -34.665 122.845 1.00 46.87 290 ASN A C 1
ATOM 2280 O O . ASN A 1 290 ? 17.929 -33.857 123.092 1.00 45.78 290 ASN A O 1
ATOM 2285 N N . GLU A 1 291 ? 16.713 -35.029 121.607 1.00 45.84 291 GLU A N 1
ATOM 2286 C CA . GLU A 1 291 ? 17.414 -34.468 120.459 1.00 45.75 291 GLU A CA 1
ATOM 2287 C C . GLU A 1 291 ? 17.132 -32.961 120.344 1.00 43.44 291 GLU A C 1
ATOM 2288 O O . GLU A 1 291 ? 18.040 -32.160 120.097 1.00 40.45 291 GLU A O 1
ATOM 2294 N N . GLN A 1 292 ? 15.871 -32.582 120.533 1.00 41.11 292 GLN A N 1
ATOM 2295 C CA . GLN A 1 292 ? 15.481 -31.181 120.462 1.00 40.53 292 GLN A CA 1
ATOM 2296 C C . GLN A 1 292 ? 16.101 -30.382 121.612 1.00 40.66 292 GLN A C 1
ATOM 2297 O O . GLN A 1 292 ? 16.540 -29.244 121.419 1.00 38.73 292 GLN A O 1
ATOM 2303 N N . LYS A 1 293 ? 16.146 -30.976 122.805 1.00 39.69 293 LYS A N 1
ATOM 2304 C CA . LYS A 1 293 ? 16.749 -30.298 123.947 1.00 39.42 293 LYS A CA 1
ATOM 2305 C C . LYS A 1 293 ? 18.229 -30.040 123.685 1.00 39.46 293 LYS A C 1
ATOM 2306 O O . LYS A 1 293 ? 18.752 -28.991 124.040 1.00 40.36 293 LYS A O 1
ATOM 2312 N N . GLN A 1 294 ? 18.893 -31.001 123.055 1.00 38.91 294 GLN A N 1
ATOM 2313 C CA . GLN A 1 294 ? 20.308 -30.895 122.730 1.00 37.68 294 GLN A CA 1
ATOM 2314 C C . GLN A 1 294 ? 20.538 -29.824 121.659 1.00 36.16 294 GLN A C 1
ATOM 2315 O O . GLN A 1 294 ? 21.516 -29.079 121.721 1.00 35.02 294 GLN A O 1
ATOM 2321 N N . ALA A 1 295 ? 19.635 -29.758 120.682 1.00 34.18 295 ALA A N 1
ATOM 2322 C CA . ALA A 1 295 ? 19.742 -28.790 119.586 1.00 33.66 295 ALA A CA 1
ATOM 2323 C C . ALA A 1 295 ? 19.550 -27.365 120.084 1.00 34.07 295 ALA A C 1
ATOM 2324 O O . ALA A 1 295 ? 20.337 -26.469 119.768 1.00 32.85 295 ALA A O 1
ATOM 2326 N N . ILE A 1 296 ? 18.497 -27.177 120.869 1.00 34.17 296 ILE A N 1
ATOM 2327 C CA . ILE A 1 296 ? 18.156 -25.880 121.423 1.00 34.39 296 ILE A CA 1
ATOM 2328 C C . ILE A 1 296 ? 19.217 -25.354 122.379 1.00 34.99 296 ILE A C 1
ATOM 2329 O O . ILE A 1 296 ? 19.563 -24.178 122.343 1.00 35.74 296 ILE A O 1
ATOM 2334 N N . PHE A 1 297 ? 19.741 -26.233 123.220 1.00 35.87 297 PHE A N 1
ATOM 2335 C CA . PHE A 1 297 ? 20.755 -25.848 124.193 1.00 36.67 297 PHE A CA 1
ATOM 2336 C C . PHE A 1 297 ? 22.166 -25.651 123.650 1.00 34.92 297 PH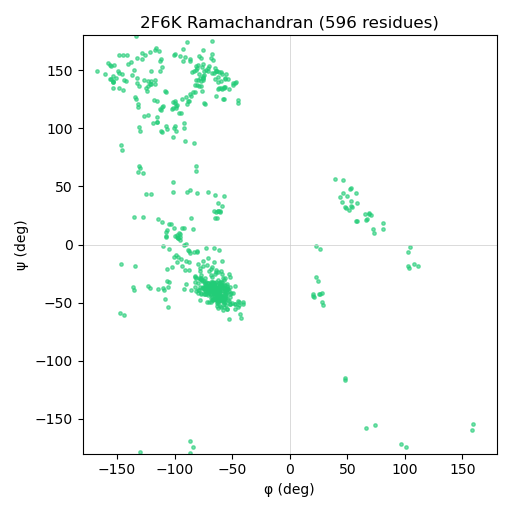E A C 1
ATOM 2337 O O . PHE A 1 297 ? 22.922 -24.827 124.173 1.00 34.60 297 PHE A O 1
ATOM 2345 N N . TYR A 1 298 ? 22.534 -26.398 122.613 1.00 34.58 298 TYR A N 1
ATOM 2346 C CA . TYR A 1 298 ? 23.901 -26.303 122.113 1.00 36.11 298 TYR A CA 1
ATOM 2347 C C . TYR A 1 298 ? 24.123 -26.420 120.598 1.00 35.98 298 TYR A C 1
ATOM 2348 O O . TYR A 1 298 ? 24.634 -25.495 119.966 1.00 34.61 298 TYR A O 1
ATOM 2357 N N . ASP A 1 299 ? 23.745 -27.552 120.019 1.00 34.88 299 ASP A N 1
ATOM 2358 C CA . ASP A 1 299 ? 23.967 -27.776 118.592 1.00 35.36 299 ASP A CA 1
ATOM 2359 C C . ASP A 1 299 ? 23.610 -26.626 117.646 1.00 34.13 299 ASP A C 1
ATOM 2360 O O . ASP A 1 299 ? 24.441 -26.206 116.844 1.00 33.44 299 ASP A O 1
ATOM 2365 N N . ASN A 1 300 ? 22.389 -26.112 117.728 1.00 34.44 300 ASN A N 1
ATOM 2366 C CA . ASN A 1 300 ? 21.996 -25.030 116.840 1.00 35.21 300 ASN A CA 1
ATOM 2367 C C . ASN A 1 300 ? 22.900 -23.805 116.952 1.00 35.69 300 ASN A C 1
ATOM 2368 O O . ASN A 1 300 ? 23.353 -23.277 115.933 1.00 33.57 300 ASN A O 1
ATOM 2373 N N . ALA A 1 301 ? 23.173 -23.360 118.175 1.00 35.81 301 ALA A N 1
ATOM 2374 C CA . ALA A 1 301 ? 24.044 -22.207 118.376 1.00 37.92 301 ALA A CA 1
ATOM 2375 C C . ALA A 1 301 ? 25.420 -22.507 117.786 1.00 39.19 301 ALA A C 1
ATOM 2376 O O . ALA A 1 301 ? 25.947 -21.749 116.967 1.00 40.60 301 ALA A O 1
ATOM 2378 N N . HIS A 1 302 ? 25.992 -23.628 118.213 1.00 41.34 302 HIS A N 1
ATOM 2379 C CA . HIS A 1 302 ? 27.306 -24.049 117.756 1.00 41.10 302 HIS A CA 1
ATOM 2380 C C . HIS A 1 302 ? 27.444 -24.066 116.236 1.00 41.43 302 HIS A C 1
ATOM 2381 O O . HIS A 1 302 ? 28.452 -23.604 115.698 1.00 40.40 302 HIS A O 1
ATOM 2388 N N . ARG A 1 303 ? 26.440 -24.607 115.549 1.00 40.54 303 ARG A N 1
ATOM 2389 C CA . ARG A 1 303 ? 26.474 -24.688 114.092 1.00 41.87 303 ARG A CA 1
ATOM 2390 C C . ARG A 1 303 ? 26.487 -23.295 113.486 1.00 43.59 303 ARG A C 1
ATOM 2391 O O . ARG A 1 303 ? 27.212 -23.027 112.526 1.00 44.91 303 ARG A O 1
ATOM 2399 N N . LEU A 1 304 ? 25.682 -22.411 114.067 1.00 42.93 304 LEU A N 1
ATOM 2400 C CA . LEU A 1 304 ? 25.575 -21.033 113.611 1.00 40.51 304 LEU A CA 1
ATOM 2401 C C . LEU A 1 304 ? 26.857 -20.249 113.875 1.00 40.35 304 LEU A C 1
ATOM 2402 O O . LEU A 1 304 ? 27.230 -19.388 113.084 1.00 41.92 304 LEU A O 1
ATOM 2407 N N . LEU A 1 305 ? 27.532 -20.543 114.983 1.00 37.31 305 LEU A N 1
ATOM 2408 C CA . LEU A 1 305 ? 28.771 -19.840 115.315 1.00 38.87 305 LEU A CA 1
ATOM 2409 C C . LEU A 1 305 ? 29.970 -20.298 114.493 1.00 40.45 305 LEU A C 1
ATOM 2410 O O . LEU A 1 305 ? 30.818 -19.492 114.132 1.00 41.89 305 LEU A O 1
ATOM 2415 N N . THR A 1 306 ? 30.051 -21.592 114.211 1.00 44.10 306 THR A N 1
ATOM 2416 C CA . THR A 1 306 ? 31.166 -22.125 113.437 1.00 47.05 306 THR A CA 1
ATOM 2417 C C . THR A 1 306 ? 31.039 -21.793 111.954 1.00 48.82 306 THR A C 1
ATOM 2418 O O . THR A 1 306 ? 32.021 -21.855 111.216 1.00 46.24 306 THR A O 1
ATOM 2422 N N . GLU A 1 307 ? 29.829 -21.433 111.530 1.00 51.33 307 GLU A N 1
ATOM 2423 C CA . GLU A 1 307 ? 29.561 -21.073 110.140 1.00 55.90 307 GLU A CA 1
ATOM 2424 C C . GLU A 1 307 ? 30.238 -19.754 109.748 1.00 57.62 307 GLU A C 1
ATOM 2425 O O . GLU A 1 307 ? 30.389 -19.525 108.531 1.00 58.50 307 GLU A O 1
ATOM 2432 N N . SER B 1 2 ? -5.165 46.611 147.900 1.00 43.69 2 SER B N 1
ATOM 2433 C CA . SER B 1 2 ? -4.698 45.197 147.952 1.00 44.16 2 SER B CA 1
ATOM 2434 C C . SER B 1 2 ? -5.188 44.429 146.733 1.00 42.02 2 SER B C 1
ATOM 2435 O O . SER B 1 2 ? -6.072 44.889 146.008 1.00 43.18 2 SER B O 1
ATOM 2438 N N . LYS B 1 3 ? -4.619 43.249 146.521 1.00 41.08 3 LYS B N 1
ATOM 2439 C CA . LYS B 1 3 ? -4.991 42.420 145.381 1.00 40.72 3 LYS B CA 1
ATOM 2440 C C . LYS B 1 3 ? -5.698 41.139 145.788 1.00 39.14 3 LYS B C 1
ATOM 2441 O O . LYS B 1 3 ? -5.565 40.658 146.919 1.00 39.38 3 LYS B O 1
ATOM 2447 N N . ILE B 1 4 ? -6.446 40.594 144.839 1.00 37.27 4 ILE B N 1
ATOM 2448 C CA . ILE B 1 4 ? -7.155 39.342 145.026 1.00 36.67 4 ILE B CA 1
ATOM 2449 C C . ILE B 1 4 ? -6.511 38.371 144.029 1.00 35.99 4 ILE B C 1
ATOM 2450 O O . ILE B 1 4 ? -6.454 38.642 142.833 1.00 36.31 4 ILE B O 1
ATOM 2455 N N . ASP B 1 5 ? -6.010 37.249 144.530 1.00 35.22 5 ASP B N 1
ATOM 2456 C CA . ASP B 1 5 ? -5.341 36.261 143.690 1.00 34.58 5 ASP B CA 1
ATOM 2457 C C . ASP B 1 5 ? -6.281 35.143 143.254 1.00 34.27 5 ASP B C 1
ATOM 2458 O O . ASP B 1 5 ? -6.718 34.344 144.082 1.00 34.50 5 ASP B O 1
ATOM 2463 N N . PHE B 1 6 ? -6.579 35.072 141.959 1.00 33.88 6 PHE B N 1
ATOM 2464 C CA . PHE B 1 6 ? -7.473 34.035 141.447 1.00 35.20 6 PHE B CA 1
ATOM 2465 C C . PHE B 1 6 ? -6.761 32.809 140.861 1.00 36.05 6 PHE B C 1
ATOM 2466 O O . PHE B 1 6 ? -7.403 31.930 140.295 1.00 37.86 6 PHE B O 1
ATOM 2474 N N . HIS B 1 7 ? -5.441 32.748 140.981 1.00 34.32 7 HIS B N 1
ATOM 2475 C CA . HIS B 1 7 ? -4.705 31.600 140.465 1.00 34.92 7 HIS B CA 1
ATOM 2476 C C . HIS B 1 7 ? -3.521 31.351 141.387 1.00 34.60 7 HIS B C 1
ATOM 2477 O O . HIS B 1 7 ? -2.397 31.767 141.107 1.00 35.80 7 HIS B O 1
ATOM 2484 N N . THR B 1 8 ? -3.805 30.670 142.492 1.00 32.13 8 THR B N 1
ATOM 2485 C CA . THR B 1 8 ? -2.829 30.346 143.521 1.00 32.61 8 THR B CA 1
ATOM 2486 C C . THR B 1 8 ? -3.179 28.935 144.019 1.00 33.32 8 THR B C 1
ATOM 2487 O O . THR B 1 8 ? -4.358 28.602 144.163 1.00 36.00 8 THR B O 1
ATOM 2491 N N . HIS B 1 9 ? -2.172 28.104 144.287 1.00 32.43 9 HIS B N 1
ATOM 2492 C CA . HIS B 1 9 ? -2.442 26.719 144.682 1.00 32.03 9 HIS B CA 1
ATOM 2493 C C . HIS B 1 9 ? -2.030 26.239 146.072 1.00 32.31 9 HIS B C 1
ATOM 2494 O O . HIS B 1 9 ? -1.300 26.908 146.804 1.00 32.54 9 HIS B O 1
ATOM 2501 N N . TYR B 1 10 ? -2.516 25.051 146.413 1.00 31.81 10 TYR B N 1
ATOM 2502 C CA . TYR B 1 10 ? -2.213 24.405 147.683 1.00 33.47 10 TYR B CA 1
ATOM 2503 C C . TYR B 1 10 ? -2.039 22.936 147.367 1.00 35.19 10 TYR B C 1
ATOM 2504 O O . TYR B 1 10 ? -2.571 22.454 146.363 1.00 34.40 10 TYR B O 1
ATOM 2513 N N . LEU B 1 11 ? -1.292 22.221 148.203 1.00 35.70 11 LEU B N 1
ATOM 2514 C CA . LEU B 1 11 ? -1.074 20.797 147.966 1.00 35.21 11 LEU B CA 1
ATOM 2515 C C . LEU B 1 11 ? -1.336 19.897 149.166 1.00 35.11 11 LEU B C 1
ATOM 2516 O O . LEU B 1 11 ? -0.472 19.740 150.027 1.00 34.99 11 LEU B O 1
ATOM 2521 N N . PRO B 1 12 ? -2.534 19.290 149.235 1.00 35.31 12 PRO B N 1
ATOM 2522 C CA . PRO B 1 12 ? -2.895 18.391 150.339 1.00 33.52 12 PRO B CA 1
ATOM 2523 C C . PRO B 1 12 ? -1.843 17.281 150.446 1.00 35.87 12 PRO B C 1
ATOM 2524 O O . PRO B 1 12 ? -1.285 16.844 149.434 1.00 33.95 12 PRO B O 1
ATOM 2528 N N . THR B 1 13 ? -1.574 16.825 151.666 1.00 36.76 13 THR B N 1
ATOM 2529 C CA . THR B 1 13 ? -0.582 15.776 151.872 1.00 38.50 13 THR B CA 1
ATOM 2530 C C . THR B 1 13 ? -0.901 14.504 151.083 1.00 36.92 13 THR B C 1
ATOM 2531 O O . THR B 1 13 ? 0.001 13.850 150.561 1.00 37.19 13 THR B O 1
ATOM 2535 N N . SER B 1 14 ? -2.178 14.150 150.995 1.00 35.80 14 SER B N 1
ATOM 2536 C CA . SER B 1 14 ? -2.570 12.952 150.263 1.00 35.36 14 SER B CA 1
ATOM 2537 C C . SER B 1 14 ? -2.319 13.136 148.768 1.00 36.77 14 SER B C 1
ATOM 2538 O O . SER B 1 14 ? -2.091 12.167 148.039 1.00 37.52 14 SER B O 1
ATOM 2541 N N . TYR B 1 15 ? -2.372 14.386 148.318 1.00 36.37 15 TYR B N 1
ATOM 2542 C CA . TYR B 1 15 ? -2.140 14.709 146.915 1.00 35.28 15 TYR B CA 1
ATOM 2543 C C . TYR B 1 15 ? -0.651 14.593 146.612 1.00 36.51 15 TYR B C 1
ATOM 2544 O O . TYR B 1 15 ? -0.260 14.143 145.534 1.00 37.28 15 TYR B O 1
ATOM 2553 N N . VAL B 1 16 ? 0.176 15.004 147.568 1.00 36.15 16 VAL B N 1
ATOM 2554 C CA . VAL B 1 16 ? 1.622 14.935 147.404 1.00 37.87 16 VAL B CA 1
ATOM 2555 C C . VAL B 1 16 ? 2.084 13.488 147.444 1.00 39.32 16 VAL B C 1
ATOM 2556 O O . VAL B 1 16 ? 3.045 13.122 146.769 1.00 41.32 16 VAL B O 1
ATOM 2560 N N . GLU B 1 17 ? 1.400 12.667 148.239 1.00 41.60 17 GLU B N 1
ATOM 2561 C CA . GLU B 1 17 ? 1.755 11.253 148.350 1.00 42.97 17 GLU B CA 1
ATOM 2562 C C . GLU B 1 17 ? 1.341 10.531 147.069 1.00 39.44 17 GLU B C 1
ATOM 2563 O O . GLU B 1 17 ? 2.037 9.633 146.604 1.00 37.96 17 GLU B O 1
ATOM 2569 N N . ALA B 1 18 ? 0.217 10.948 146.492 1.00 37.47 18 ALA B N 1
ATOM 2570 C CA . ALA B 1 18 ? -0.279 10.349 145.259 1.00 37.11 18 ALA B CA 1
ATOM 2571 C C . ALA B 1 18 ? 0.663 10.633 144.081 1.00 37.31 18 ALA B C 1
ATOM 2572 O O . ALA B 1 18 ? 0.843 9.791 143.197 1.00 37.78 18 ALA B O 1
ATOM 2574 N N . LEU B 1 19 ? 1.259 11.819 144.064 1.00 37.45 19 LEU B N 1
ATOM 2575 C CA . LEU B 1 19 ? 2.185 12.167 142.998 1.00 38.32 19 LEU B CA 1
ATOM 2576 C C . LEU B 1 19 ? 3.438 11.295 143.072 1.00 39.13 19 LEU B C 1
ATOM 2577 O O . LEU B 1 19 ? 3.881 10.751 142.058 1.00 38.48 19 LEU B O 1
ATOM 2582 N N . LYS B 1 20 ? 4.008 11.167 144.269 1.00 39.57 20 LYS B N 1
ATOM 2583 C CA . LYS B 1 20 ? 5.205 10.353 144.448 1.00 43.87 20 LYS B CA 1
ATOM 2584 C C . LYS B 1 20 ? 4.910 8.899 144.101 1.00 45.25 20 LYS B C 1
ATOM 2585 O O . LYS B 1 20 ? 5.746 8.205 143.527 1.00 44.64 20 LYS B O 1
ATOM 2591 N N . ARG B 1 21 ? 3.708 8.448 144.437 1.00 45.71 21 ARG B N 1
ATOM 2592 C CA . ARG B 1 21 ? 3.320 7.070 144.183 1.00 47.58 21 ARG B CA 1
ATOM 2593 C C . ARG B 1 21 ? 3.062 6.736 142.720 1.00 45.95 21 ARG B C 1
ATOM 2594 O O . ARG B 1 21 ? 3.492 5.691 142.240 1.00 45.85 21 ARG B O 1
ATOM 2602 N N . HIS B 1 22 ? 2.374 7.622 142.007 1.00 43.01 22 HIS B N 1
ATOM 2603 C CA . HIS B 1 22 ? 2.032 7.348 140.615 1.00 42.62 22 HIS B CA 1
ATOM 2604 C C . HIS B 1 22 ? 2.844 8.017 139.513 1.00 41.64 22 HIS B C 1
ATOM 2605 O O . HIS B 1 22 ? 2.836 7.552 138.378 1.00 40.45 22 HIS B O 1
ATOM 2612 N N . VAL B 1 23 ? 3.545 9.098 139.824 1.00 41.56 23 VAL B N 1
ATOM 2613 C CA . VAL B 1 23 ? 4.317 9.778 138.791 1.00 39.72 23 VAL B CA 1
ATOM 2614 C C . VAL B 1 23 ? 5.823 9.682 138.995 1.00 41.59 23 VAL B C 1
ATOM 2615 O O . VAL B 1 23 ? 6.362 10.174 139.985 1.00 42.63 23 VAL B O 1
ATOM 2619 N N . PRO B 1 24 ? 6.525 9.034 138.058 1.00 43.15 24 PRO B N 1
ATOM 2620 C CA . PRO B 1 24 ? 7.984 8.894 138.160 1.00 44.41 24 PRO B CA 1
ATOM 2621 C C . PRO B 1 24 ? 8.640 10.230 137.815 1.00 45.46 24 PRO B C 1
ATOM 2622 O O . PRO B 1 24 ? 8.167 10.953 136.932 1.00 43.97 24 PRO B O 1
ATOM 2626 N N . GLY B 1 25 ? 9.719 10.564 138.511 1.00 44.85 25 GLY B N 1
ATOM 2627 C CA . GLY B 1 25 ? 10.382 11.823 138.240 1.00 44.27 25 GLY B CA 1
ATOM 2628 C C . GLY B 1 25 ? 9.502 12.997 138.621 1.00 46.35 25 GLY B C 1
ATOM 2629 O O . GLY B 1 25 ? 8.589 12.864 139.434 1.00 47.12 25 GLY B O 1
ATOM 2630 N N . ASP B 1 26 ? 9.771 14.152 138.029 1.00 47.26 26 ASP B N 1
ATOM 2631 C CA . ASP B 1 26 ? 9.003 15.348 138.325 1.00 47.54 26 ASP B CA 1
ATOM 2632 C C . ASP B 1 26 ? 7.718 15.431 137.501 1.00 48.22 26 ASP B C 1
ATOM 2633 O O . ASP B 1 26 ? 7.736 15.236 136.284 1.00 50.12 26 ASP B O 1
ATOM 2638 N N . PRO B 1 27 ? 6.576 15.703 138.162 1.00 46.53 27 PRO B N 1
ATOM 2639 C CA . PRO B 1 27 ? 5.313 15.798 137.425 1.00 46.06 27 PRO B CA 1
ATOM 2640 C C . PRO B 1 27 ? 5.391 16.911 136.375 1.00 45.49 27 PRO B C 1
ATOM 2641 O O . PRO B 1 27 ? 5.874 18.008 136.662 1.00 41.78 27 PRO B O 1
ATOM 2645 N N . ASP B 1 28 ? 4.924 16.616 135.164 1.00 45.29 28 ASP B N 1
ATOM 2646 C CA . ASP B 1 28 ? 4.935 17.580 134.065 1.00 45.78 28 ASP B CA 1
ATOM 2647 C C . ASP B 1 28 ? 6.341 18.099 133.752 1.00 45.80 28 ASP B C 1
ATOM 2648 O O . ASP B 1 28 ? 6.495 19.157 133.140 1.00 45.44 28 ASP B O 1
ATOM 2653 N N . GLY B 1 29 ? 7.362 17.354 134.168 1.00 46.31 29 GLY B N 1
ATOM 2654 C CA . GLY B 1 29 ? 8.731 17.778 133.933 1.00 47.03 29 GLY B CA 1
ATOM 2655 C C . GLY B 1 29 ? 9.045 19.029 134.731 1.00 47.94 29 GLY B C 1
ATOM 2656 O O . GLY B 1 29 ? 9.965 19.776 134.409 1.00 48.10 29 GLY B O 1
ATOM 2657 N N . TRP B 1 30 ? 8.262 19.246 135.781 1.00 50.04 30 TRP B N 1
ATOM 2658 C CA . TRP B 1 30 ? 8.401 20.398 136.666 1.00 52.08 30 TRP B CA 1
ATOM 2659 C C . TRP B 1 30 ? 8.368 19.840 138.093 1.00 50.38 30 TRP B C 1
ATOM 2660 O O . TRP B 1 30 ? 7.379 19.238 138.509 1.00 52.06 30 TRP B O 1
ATOM 2671 N N . PRO B 1 31 ? 9.454 20.024 138.857 1.00 49.48 31 PRO B N 1
ATOM 2672 C CA . PRO B 1 31 ? 9.523 19.523 140.234 1.00 46.53 31 PRO B CA 1
ATOM 2673 C C . PRO B 1 31 ? 8.409 20.046 141.139 1.00 44.83 31 PRO B C 1
ATOM 2674 O O . PRO B 1 31 ? 8.088 21.236 141.123 1.00 44.72 31 PRO B O 1
ATOM 2678 N N . THR B 1 32 ? 7.816 19.134 141.910 1.00 41.85 32 THR B N 1
ATOM 2679 C CA . THR B 1 32 ? 6.736 19.463 142.832 1.00 38.28 32 THR B CA 1
ATOM 2680 C C . THR B 1 32 ? 7.278 20.410 143.892 1.00 39.27 32 THR B C 1
ATOM 2681 O O . THR B 1 32 ? 8.296 20.130 144.525 1.00 38.38 32 THR B O 1
ATOM 2685 N N . PRO B 1 33 ? 6.599 21.547 144.097 1.00 39.87 33 PRO B N 1
ATOM 2686 C CA . PRO B 1 33 ? 6.986 22.570 145.074 1.00 40.63 33 PRO B CA 1
ATOM 2687 C C . PRO B 1 33 ? 6.505 22.253 146.477 1.00 40.28 33 PRO B C 1
ATOM 2688 O O . PRO B 1 33 ? 5.463 21.629 146.645 1.00 40.55 33 PRO B O 1
ATOM 2692 N N . GLU B 1 34 ? 7.254 22.690 147.483 1.00 40.59 34 GLU B N 1
ATOM 2693 C CA . GLU B 1 34 ? 6.839 22.455 148.859 1.00 43.69 34 GLU B CA 1
ATOM 2694 C C . GLU B 1 34 ? 5.748 23.463 149.163 1.00 41.42 34 GLU B C 1
ATOM 2695 O O . GLU B 1 34 ? 5.641 24.474 148.471 1.00 42.50 34 GLU B O 1
ATOM 2701 N N . TRP B 1 35 ? 4.942 23.202 150.189 1.00 39.18 35 TRP B N 1
ATOM 2702 C CA . TRP B 1 35 ? 3.851 24.113 150.524 1.00 36.74 35 TRP B CA 1
ATOM 2703 C C . TRP B 1 35 ? 3.186 23.884 151.878 1.00 36.18 35 TRP B C 1
ATOM 2704 O O . TRP B 1 35 ? 3.097 22.760 152.376 1.00 34.30 35 TRP B O 1
ATOM 2715 N N . THR B 1 36 ? 2.706 24.981 152.454 1.00 37.66 36 THR B N 1
ATOM 2716 C CA . THR B 1 36 ? 1.998 24.979 153.730 1.00 37.60 36 THR B CA 1
ATOM 2717 C C . THR B 1 36 ? 1.140 26.226 153.666 1.00 37.88 36 THR B C 1
ATOM 2718 O O . THR B 1 36 ? 1.477 27.164 152.953 1.00 40.44 36 THR B O 1
ATOM 2722 N N . PRO B 1 37 ? 0.016 26.257 154.392 1.00 38.80 37 PRO B N 1
ATOM 2723 C CA . PRO B 1 37 ? -0.800 27.470 154.322 1.00 38.73 37 PRO B CA 1
ATOM 2724 C C . PRO B 1 37 ? 0.058 28.698 154.619 1.00 38.79 37 PRO B C 1
ATOM 2725 O O . PRO B 1 37 ? -0.064 29.738 153.962 1.00 36.11 37 PRO B O 1
ATOM 2729 N N . GLN B 1 38 ? 0.952 28.554 155.593 1.00 37.26 38 GLN B N 1
ATOM 2730 C CA . GLN B 1 38 ? 1.814 29.654 155.993 1.00 37.93 38 GLN B CA 1
ATOM 2731 C C . GLN B 1 38 ? 2.605 30.254 154.844 1.00 38.56 38 GLN B C 1
ATOM 2732 O O . GLN B 1 38 ? 2.861 31.455 154.835 1.00 38.30 38 GLN B O 1
ATOM 2738 N N . LEU B 1 39 ? 2.995 29.430 153.876 1.00 39.26 39 LEU B N 1
ATOM 2739 C CA . LEU B 1 39 ? 3.749 29.934 152.730 1.00 37.81 39 LEU B CA 1
ATOM 2740 C C . LEU B 1 39 ? 2.885 30.920 151.946 1.00 37.17 39 LEU B C 1
ATOM 2741 O O . LEU B 1 39 ? 3.323 32.022 151.622 1.00 36.33 39 LEU B O 1
ATOM 2746 N N . THR B 1 40 ? 1.652 30.517 151.648 1.00 35.70 40 THR B N 1
ATOM 2747 C CA . THR B 1 40 ? 0.725 31.375 150.912 1.00 37.33 40 THR B CA 1
ATOM 2748 C C . THR B 1 40 ? 0.416 32.659 151.694 1.00 37.67 40 THR B C 1
ATOM 2749 O O . THR B 1 40 ? 0.518 33.764 151.151 1.00 38.15 40 THR B O 1
ATOM 2753 N N . LEU B 1 41 ? 0.043 32.513 152.963 1.00 35.97 41 LEU B N 1
ATOM 2754 C CA . LEU B 1 41 ? -0.267 33.670 153.800 1.00 36.86 41 LEU B CA 1
ATOM 2755 C C . LEU B 1 41 ? 0.898 34.664 153.854 1.00 38.20 41 LEU B C 1
ATOM 2756 O O . LEU B 1 41 ? 0.696 35.872 153.714 1.00 36.66 41 LEU B O 1
ATOM 2761 N N . ASN B 1 42 ? 2.112 34.163 154.065 1.00 39.34 42 ASN B N 1
ATOM 2762 C CA . ASN B 1 42 ? 3.282 35.033 154.110 1.00 41.37 42 ASN B CA 1
ATOM 2763 C C . ASN B 1 42 ? 3.477 35.730 152.769 1.00 41.90 42 ASN B C 1
ATOM 2764 O O . ASN B 1 42 ? 3.853 36.907 152.711 1.00 42.59 42 ASN B O 1
ATOM 2769 N N . PHE B 1 43 ? 3.228 35.002 151.686 1.00 39.75 43 PHE B N 1
ATOM 2770 C CA . PHE B 1 43 ? 3.379 35.588 150.365 1.00 37.83 43 PHE B CA 1
ATOM 2771 C C . PHE B 1 43 ? 2.349 36.691 150.170 1.00 38.98 43 PHE B C 1
ATOM 2772 O O . PHE B 1 43 ? 2.645 37.726 149.571 1.00 40.43 43 PHE B O 1
ATOM 2788 N N . ARG B 1 45 ? 1.032 38.580 152.509 1.00 42.60 45 ARG B N 1
ATOM 2789 C CA . ARG B 1 45 ? 1.450 39.695 153.347 1.00 45.12 45 ARG B CA 1
ATOM 2790 C C . ARG B 1 45 ? 2.541 40.500 152.637 1.00 46.00 45 ARG B C 1
ATOM 2791 O O . ARG B 1 45 ? 2.450 41.724 152.533 1.00 45.11 45 ARG B O 1
ATOM 2799 N N . ASP B 1 46 ? 3.562 39.806 152.137 1.00 44.98 46 ASP B N 1
ATOM 2800 C CA . ASP B 1 46 ? 4.675 40.462 151.452 1.00 44.85 46 ASP B CA 1
ATOM 2801 C C . ASP B 1 46 ? 4.374 41.015 150.060 1.00 43.69 46 ASP B C 1
ATOM 2802 O O . ASP B 1 46 ? 5.238 41.629 149.441 1.00 44.07 46 ASP B O 1
ATOM 2807 N N . ASN B 1 47 ? 3.165 40.815 149.558 1.00 40.94 47 ASN B N 1
ATOM 2808 C CA . ASN B 1 47 ? 2.849 41.320 148.228 1.00 38.13 47 ASN B CA 1
ATOM 2809 C C . ASN B 1 47 ? 1.494 41.997 148.181 1.00 38.47 47 ASN B C 1
ATOM 2810 O O . ASN B 1 47 ? 0.876 42.118 147.124 1.00 37.88 47 ASN B O 1
ATOM 2815 N N . ASP B 1 48 ? 1.056 42.456 149.348 1.00 37.76 48 ASP B N 1
ATOM 2816 C CA . ASP B 1 48 ? -0.222 43.132 149.513 1.00 38.31 48 ASP B CA 1
ATOM 2817 C C . ASP B 1 48 ? -1.392 42.428 148.829 1.00 38.71 48 ASP B C 1
ATOM 2818 O O . ASP B 1 48 ? -2.100 43.017 148.013 1.00 37.87 48 ASP B O 1
ATOM 2823 N N . ILE B 1 49 ? -1.584 41.156 149.162 1.00 39.40 49 ILE B N 1
ATOM 2824 C CA . ILE B 1 49 ? -2.696 40.389 148.617 1.00 40.66 49 ILE B CA 1
ATOM 2825 C C . ILE B 1 49 ? -3.598 40.160 149.816 1.00 39.26 49 ILE B C 1
ATOM 2826 O O . ILE B 1 49 ? -3.196 39.514 150.781 1.00 38.49 49 ILE B O 1
ATOM 2831 N N . SER B 1 50 ? -4.805 40.712 149.764 1.00 37.92 50 SER B N 1
ATOM 2832 C CA . SER B 1 50 ? -5.733 40.572 150.875 1.00 36.18 50 SER B CA 1
ATOM 2833 C C . SER B 1 50 ? -6.580 39.310 150.780 1.00 34.81 50 SER B C 1
ATOM 2834 O O . SER B 1 50 ? -7.081 38.832 151.794 1.00 34.08 50 SER B O 1
ATOM 2837 N N . TYR B 1 51 ? -6.719 38.753 149.579 1.00 33.02 51 TYR B N 1
ATOM 2838 C CA . TYR B 1 51 ? -7.540 37.556 149.414 1.00 32.27 51 TYR B CA 1
ATOM 2839 C C . TYR B 1 51 ? -7.058 36.613 148.294 1.00 33.45 51 TYR B C 1
ATOM 2840 O O . TYR B 1 51 ? -6.729 37.060 147.195 1.00 34.23 51 TYR B O 1
ATOM 2849 N N . SER B 1 52 ? -7.021 35.310 148.577 1.00 33.02 52 SER B N 1
ATOM 2850 C CA . SER B 1 52 ? -6.597 34.314 147.589 1.00 32.23 52 SER B CA 1
ATOM 2851 C C . SER B 1 52 ? -7.652 33.229 147.395 1.00 32.75 52 SER B C 1
ATOM 2852 O O . SER B 1 52 ? -8.210 32.719 148.368 1.00 31.96 52 SER B O 1
ATOM 2855 N N . ILE B 1 53 ? -7.929 32.881 146.140 1.00 34.21 53 ILE B N 1
ATOM 2856 C CA . ILE B 1 53 ? -8.886 31.815 145.843 1.00 35.92 53 ILE B CA 1
ATOM 2857 C C . ILE B 1 53 ? -8.079 30.555 145.502 1.00 37.21 53 ILE B C 1
ATOM 2858 O O . ILE B 1 53 ? -7.689 30.344 144.349 1.00 40.60 53 ILE B O 1
ATOM 2863 N N . LEU B 1 54 ? -7.832 29.731 146.520 1.00 34.76 54 LEU B N 1
ATOM 2864 C CA . LEU B 1 54 ? -7.061 28.497 146.381 1.00 32.20 54 LEU B CA 1
ATOM 2865 C C . LEU B 1 54 ? -7.657 27.444 145.454 1.00 32.22 54 LEU B C 1
ATOM 2866 O O . LEU B 1 54 ? -8.866 27.208 145.450 1.00 33.16 54 LEU B O 1
ATOM 2871 N N . SER B 1 55 ? -6.789 26.800 144.678 1.00 30.96 55 SER B N 1
ATOM 2872 C CA . SER B 1 55 ? -7.224 25.759 143.752 1.00 29.64 55 SER B CA 1
ATOM 2873 C C . SER B 1 55 ? -6.150 24.707 143.579 1.00 28.35 55 SER B C 1
ATOM 2874 O O . SER B 1 55 ? -4.958 25.010 143.625 1.00 29.24 55 SER B O 1
ATOM 2877 N N . LEU B 1 56 ? -6.582 23.471 143.366 1.00 30.57 56 LEU B N 1
ATOM 2878 C CA . LEU B 1 56 ? -5.660 22.364 143.161 1.00 30.68 56 LEU B CA 1
ATOM 2879 C C . LEU B 1 56 ? -5.117 22.489 141.746 1.00 30.28 56 LEU B C 1
ATOM 2880 O O . LEU B 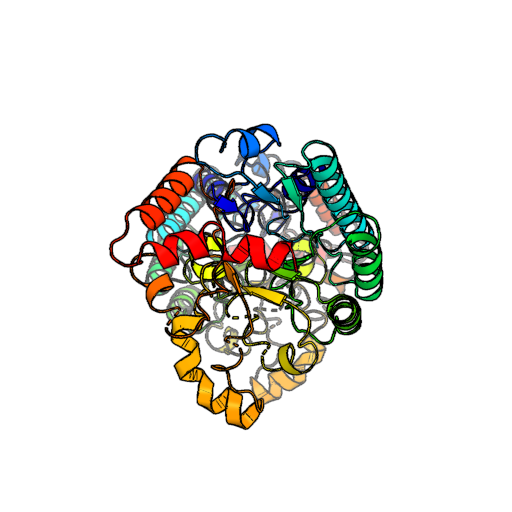1 56 ? -5.874 22.689 140.799 1.00 29.70 56 LEU B O 1
ATOM 2885 N N . SER B 1 57 ? -3.803 22.382 141.609 1.00 30.87 57 SER B N 1
ATOM 2886 C CA . SER B 1 57 ? -3.161 22.495 140.308 1.00 34.33 57 SER B CA 1
ATOM 2887 C C . SER B 1 57 ? -3.150 21.137 139.614 1.00 36.46 57 SER B C 1
ATOM 2888 O O . SER B 1 57 ? -3.817 20.193 140.052 1.00 36.72 57 SER B O 1
ATOM 2891 N N . SER B 1 58 ? -2.392 21.042 138.527 1.00 37.58 58 SER B N 1
ATOM 2892 C CA . SER B 1 58 ? -2.276 19.787 137.798 1.00 38.66 58 SER B CA 1
ATOM 2893 C C . SER B 1 58 ? -0.953 19.145 138.220 1.00 35.87 58 SER B C 1
ATOM 2894 O O . SER B 1 58 ? -0.083 19.824 138.765 1.00 34.05 58 SER B O 1
ATOM 2897 N N . PRO B 1 59 ? -0.772 17.839 137.962 1.00 34.75 59 PRO B N 1
ATOM 2898 C CA . PRO B 1 59 ? -1.684 16.893 137.303 1.00 33.16 59 PRO B CA 1
ATOM 2899 C C . PRO B 1 59 ? -2.961 16.683 138.094 1.00 32.68 59 PRO B C 1
ATOM 2900 O O . PRO B 1 59 ? -2.948 16.768 139.324 1.00 33.00 59 PRO B O 1
ATOM 2904 N N . HIS B 1 60 ? -4.051 16.412 137.381 1.00 31.81 60 HIS B N 1
ATOM 2905 C CA . HIS B 1 60 ? -5.344 16.148 137.999 1.00 33.13 60 HIS B CA 1
ATOM 2906 C C . HIS B 1 60 ? -5.202 14.810 138.730 1.00 35.13 60 HIS B C 1
ATOM 2907 O O . HIS B 1 60 ? -4.300 14.030 138.428 1.00 35.33 60 HIS B O 1
ATOM 2914 N N . VAL B 1 61 ? -6.087 14.534 139.681 1.00 35.07 61 VAL B N 1
ATOM 2915 C CA . VAL B 1 61 ? -5.986 13.302 140.452 1.00 34.96 61 VAL B CA 1
ATOM 2916 C C . VAL B 1 61 ? -6.705 12.079 139.881 1.00 37.30 61 VAL B C 1
ATOM 2917 O O . VAL B 1 61 ? -7.393 11.344 140.595 1.00 37.93 61 VAL B O 1
ATOM 2921 N N . ASN B 1 62 ? -6.529 11.869 138.583 1.00 38.89 62 ASN B N 1
ATOM 2922 C CA . ASN B 1 62 ? -7.114 10.731 137.890 1.00 38.64 62 ASN B CA 1
ATOM 2923 C C . ASN B 1 62 ? -5.947 9.830 137.508 1.00 38.33 62 ASN B C 1
ATOM 2924 O O . ASN B 1 62 ? -5.293 10.060 136.497 1.00 40.33 62 ASN B O 1
ATOM 2929 N N . PHE B 1 63 ? -5.688 8.810 138.319 1.00 38.09 63 PHE B N 1
ATOM 2930 C CA . PHE B 1 63 ? -4.580 7.897 138.063 1.00 37.16 63 PHE B CA 1
ATOM 2931 C C . PHE B 1 63 ? -5.037 6.525 137.577 1.00 38.08 63 PHE B C 1
ATOM 2932 O O . PHE B 1 63 ? -4.225 5.615 137.419 1.00 38.45 63 PHE B O 1
ATOM 2940 N N . GLY B 1 64 ? -6.333 6.373 137.329 1.00 37.13 64 GLY B N 1
ATOM 2941 C CA . GLY B 1 64 ? -6.826 5.092 136.858 1.00 37.54 64 GLY B CA 1
ATOM 2942 C C . GLY B 1 64 ? -7.557 4.296 137.920 1.00 37.75 64 GLY B C 1
ATOM 2943 O O . GLY B 1 64 ? -8.058 3.203 137.651 1.00 38.05 64 GLY B O 1
ATOM 2944 N N . ASP B 1 65 ? -7.615 4.844 139.131 1.00 35.35 65 ASP B N 1
ATOM 2945 C CA . ASP B 1 65 ? -8.303 4.202 140.249 1.00 32.25 65 ASP B CA 1
ATOM 2946 C C . ASP B 1 65 ? -9.447 5.131 140.700 1.00 30.93 65 ASP B C 1
ATOM 2947 O O . ASP B 1 65 ? -9.211 6.155 141.355 1.00 29.05 65 ASP B O 1
ATOM 2952 N N . LYS B 1 66 ? -10.680 4.770 140.352 1.00 30.20 66 LYS B N 1
ATOM 2953 C CA . LYS B 1 66 ? -11.849 5.587 140.695 1.00 30.40 66 LYS B CA 1
ATOM 2954 C C . LYS B 1 66 ? -11.988 5.923 142.175 1.00 30.64 66 LYS B C 1
ATOM 2955 O O . LYS B 1 66 ? -12.083 7.091 142.536 1.00 33.14 66 LYS B O 1
ATOM 2961 N N . ALA B 1 67 ? -12.008 4.909 143.033 1.00 31.48 67 ALA B N 1
ATOM 2962 C CA . ALA B 1 67 ? -12.142 5.140 144.471 1.00 30.69 67 ALA B CA 1
ATOM 2963 C C . ALA B 1 67 ? -11.024 6.055 144.983 1.00 32.37 67 ALA B C 1
ATOM 2964 O O . ALA B 1 67 ? -11.243 6.867 145.893 1.00 33.42 67 ALA B O 1
ATOM 2966 N N . GLU B 1 68 ? -9.831 5.932 144.401 1.00 30.55 68 GLU B N 1
ATOM 2967 C CA . GLU B 1 68 ? -8.710 6.776 144.811 1.00 31.24 68 GLU B CA 1
ATOM 2968 C C . GLU B 1 68 ? -8.968 8.220 144.400 1.00 31.61 68 GLU B C 1
ATOM 2969 O O . GLU B 1 68 ? -8.768 9.145 145.186 1.00 33.20 68 GLU B O 1
ATOM 2975 N N . THR B 1 69 ? -9.402 8.403 143.157 1.00 31.46 69 THR B N 1
ATOM 2976 C CA . THR B 1 69 ? -9.693 9.732 142.637 1.00 32.22 69 THR B CA 1
ATOM 2977 C C . THR B 1 69 ? -10.767 10.426 143.481 1.00 31.65 69 THR B C 1
ATOM 2978 O O . THR B 1 69 ? -10.641 11.606 143.820 1.00 30.74 69 THR B O 1
ATOM 2982 N N . ILE B 1 70 ? -11.821 9.695 143.828 1.00 30.38 70 ILE B N 1
ATOM 2983 C CA . ILE B 1 70 ? -12.888 10.269 144.636 1.00 30.72 70 ILE B CA 1
ATOM 2984 C C . ILE B 1 70 ? -12.380 10.614 146.043 1.00 33.11 70 ILE B C 1
ATOM 2985 O O . ILE B 1 70 ? -12.800 11.599 146.647 1.00 36.64 70 ILE B O 1
ATOM 2990 N N . ARG B 1 71 ? -11.462 9.803 146.546 1.00 32.72 71 ARG B N 1
ATOM 2991 C CA . ARG B 1 71 ? -10.886 10.011 147.861 1.00 32.89 71 ARG B CA 1
ATOM 2992 C C . ARG B 1 71 ? -9.966 11.233 147.847 1.00 32.79 71 ARG B C 1
ATOM 2993 O O . ARG B 1 71 ? -10.001 12.056 148.765 1.00 33.76 71 ARG B O 1
ATOM 3001 N N . LEU B 1 72 ? -9.144 11.354 146.807 1.00 32.12 72 LEU B N 1
ATOM 3002 C CA . LEU B 1 72 ? -8.231 12.487 146.689 1.00 31.10 72 LEU B CA 1
ATOM 3003 C C . LEU B 1 72 ? -8.987 13.801 146.521 1.00 31.35 72 LEU B C 1
ATOM 3004 O O . LEU B 1 72 ? -8.673 14.800 147.171 1.00 31.65 72 LEU B O 1
ATOM 3009 N N . VAL B 1 73 ? -9.986 13.800 145.646 1.00 30.75 73 VAL B N 1
ATOM 3010 C CA . VAL B 1 73 ? -10.784 14.991 145.415 1.00 29.56 73 VAL B CA 1
ATOM 3011 C C . VAL B 1 73 ? -11.458 15.424 146.711 1.00 30.61 73 VAL B C 1
ATOM 3012 O O . VAL B 1 73 ? -11.441 16.609 147.056 1.00 31.33 73 VAL B O 1
ATOM 3016 N N . GLU B 1 74 ? -12.038 14.474 147.436 1.00 30.74 74 GLU B N 1
ATOM 3017 C CA . GLU B 1 74 ? -12.688 14.804 148.698 1.00 31.79 74 GLU B CA 1
ATOM 3018 C C . GLU B 1 74 ? -11.686 15.389 149.699 1.00 30.36 74 GLU B C 1
ATOM 3019 O O . GLU B 1 74 ? -11.937 16.435 150.294 1.00 31.04 74 GLU B O 1
ATOM 3025 N N . ALA B 1 75 ? -10.547 14.729 149.874 1.00 29.82 75 ALA B N 1
ATOM 3026 C CA . ALA B 1 75 ? -9.534 15.222 150.800 1.00 29.46 75 ALA B CA 1
ATOM 3027 C C . ALA B 1 75 ? -9.139 16.653 150.444 1.00 30.48 75 ALA B C 1
ATOM 3028 O O . ALA B 1 75 ? -9.050 17.523 151.314 1.00 30.81 75 ALA B O 1
ATOM 3030 N N . ALA B 1 76 ? -8.906 16.886 149.155 1.00 29.96 76 ALA B N 1
ATOM 3031 C CA . ALA B 1 76 ? -8.514 18.200 148.662 1.00 29.68 76 ALA B CA 1
ATOM 3032 C C . ALA B 1 76 ? -9.580 19.247 148.957 1.00 31.03 76 ALA B C 1
ATOM 3033 O O . ALA B 1 76 ? -9.268 20.368 149.375 1.00 30.05 76 ALA B O 1
ATOM 3035 N N . ASN B 1 77 ? -10.839 18.893 148.725 1.00 30.09 77 ASN B N 1
ATOM 3036 C CA . ASN B 1 77 ? -11.909 19.835 148.988 1.00 29.91 77 ASN B CA 1
ATOM 3037 C C . ASN B 1 77 ? -12.050 20.090 150.487 1.00 33.26 77 ASN B C 1
ATOM 3038 O O . ASN B 1 77 ? -12.325 21.215 150.907 1.00 33.53 77 ASN B O 1
ATOM 3043 N N . ASP B 1 78 ? -11.847 19.057 151.299 1.00 34.53 78 ASP B N 1
ATOM 3044 C CA . ASP B 1 78 ? -11.929 19.235 152.743 1.00 37.13 78 ASP B CA 1
ATOM 3045 C C . ASP B 1 78 ? -10.837 20.198 153.218 1.00 37.17 78 ASP B C 1
ATOM 3046 O O . ASP B 1 78 ? -11.071 21.017 154.105 1.00 38.84 78 ASP B O 1
ATOM 3051 N N . ASP B 1 79 ? -9.645 20.092 152.635 1.00 36.20 79 ASP B N 1
ATOM 3052 C CA . ASP B 1 79 ? -8.545 20.988 152.990 1.00 37.52 79 ASP B CA 1
ATOM 3053 C C . ASP B 1 79 ? -8.927 22.419 152.619 1.00 38.63 79 ASP B C 1
ATOM 3054 O O . ASP B 1 79 ? -8.762 23.344 153.418 1.00 39.45 79 ASP B O 1
ATOM 3059 N N . GLY B 1 80 ? -9.436 22.589 151.399 1.00 37.23 80 GLY B N 1
ATOM 3060 C CA . GLY B 1 80 ? -9.843 23.901 150.935 1.00 34.42 80 GLY B CA 1
ATOM 3061 C C . GLY B 1 80 ? -10.870 24.512 151.864 1.00 32.78 80 GLY B C 1
ATOM 3062 O O . GLY B 1 80 ? -10.754 25.672 152.259 1.00 30.42 80 GLY B O 1
ATOM 3063 N N . LYS B 1 81 ? -11.879 23.723 152.213 1.00 33.16 81 LYS B N 1
ATOM 3064 C CA . LYS B 1 81 ? -12.938 24.167 153.110 1.00 33.43 81 LYS B CA 1
ATOM 3065 C C . LYS B 1 81 ? -12.373 24.505 154.492 1.00 34.82 81 LYS B C 1
ATOM 3066 O O . LYS B 1 81 ? -12.707 25.539 155.069 1.00 34.89 81 LYS B O 1
ATOM 3072 N N . SER B 1 82 ? -11.514 23.632 155.011 1.00 32.25 82 SER B N 1
ATOM 3073 C CA . SER B 1 82 ? -10.903 23.840 156.324 1.00 34.27 82 SER B CA 1
ATOM 3074 C C . SER B 1 82 ? -10.103 25.145 156.399 1.00 35.08 82 SER B C 1
ATOM 3075 O O . SER B 1 82 ? -10.094 25.820 157.430 1.00 35.57 82 SER B O 1
ATOM 3078 N N . LEU B 1 83 ? -9.423 25.485 155.308 1.00 34.55 83 LEU B N 1
ATOM 3079 C CA . LEU B 1 83 ? -8.623 26.702 155.244 1.00 35.03 83 LEU B CA 1
ATOM 3080 C C . LEU B 1 83 ? -9.519 27.933 155.141 1.00 35.53 83 LEU B C 1
ATOM 3081 O O . LEU B 1 83 ? -9.178 29.005 155.643 1.00 34.68 83 LEU B O 1
ATOM 3086 N N . ALA B 1 84 ? -10.660 27.775 154.479 1.00 34.14 84 ALA B N 1
ATOM 3087 C CA . ALA B 1 84 ? -11.602 28.874 154.321 1.00 34.89 84 ALA B CA 1
ATOM 3088 C C . ALA B 1 84 ? -12.199 29.232 155.685 1.00 36.04 84 ALA B C 1
ATOM 3089 O O . ALA B 1 84 ? -12.420 30.405 155.991 1.00 36.94 84 ALA B O 1
ATOM 3091 N N . GLN B 1 85 ? -12.445 28.213 156.500 1.00 33.54 85 GLN B N 1
ATOM 3092 C CA . GLN B 1 85 ? -13.001 28.408 157.829 1.00 34.74 85 GLN B CA 1
ATOM 3093 C C . GLN B 1 85 ? -11.944 28.904 158.817 1.00 36.59 85 GLN B C 1
ATOM 3094 O O . GLN B 1 85 ? -12.274 29.558 159.801 1.00 37.60 85 GLN B O 1
ATOM 3100 N N . GLN B 1 86 ? -10.679 28.586 158.552 1.00 36.54 86 GLN B N 1
ATOM 3101 C CA . GLN B 1 86 ? -9.575 29.009 159.410 1.00 36.93 86 GLN B CA 1
ATOM 3102 C C . GLN B 1 86 ? -9.172 30.456 159.160 1.00 38.40 86 GLN B C 1
ATOM 3103 O O . GLN B 1 86 ? -8.833 31.182 160.096 1.00 37.67 86 GLN B O 1
ATOM 3109 N N . TYR B 1 87 ? -9.187 30.856 157.891 1.00 36.24 87 TYR B N 1
ATOM 3110 C CA . TYR B 1 87 ? -8.828 32.216 157.500 1.00 36.40 87 TYR B CA 1
ATOM 3111 C C . TYR B 1 87 ? -9.905 32.757 156.568 1.00 37.17 87 TYR B C 1
ATOM 3112 O O . TYR B 1 87 ? -9.652 32.993 155.385 1.00 38.92 87 TYR B O 1
ATOM 3121 N N . PRO B 1 88 ? -11.120 32.979 157.095 1.00 36.85 88 PRO B N 1
ATOM 3122 C CA . PRO B 1 88 ? -12.265 33.487 156.325 1.00 36.30 88 PRO B CA 1
ATOM 3123 C C . PRO B 1 88 ? -11.993 34.765 155.541 1.00 37.00 88 PRO B C 1
ATOM 3124 O O . PRO B 1 88 ? -12.655 35.032 154.542 1.00 34.05 88 PRO B O 1
ATOM 3128 N N . ASP B 1 89 ? -11.023 35.553 155.996 1.00 38.39 89 ASP B N 1
ATOM 3129 C CA . ASP B 1 89 ? -10.693 36.803 155.324 1.00 41.32 89 ASP B CA 1
ATOM 3130 C C . ASP B 1 89 ? -9.512 36.742 154.365 1.00 40.69 89 ASP B C 1
ATOM 3131 O O . ASP B 1 89 ? -9.335 37.645 153.550 1.00 40.37 89 ASP B O 1
ATOM 3136 N N . GLN B 1 90 ? -8.705 35.690 154.450 1.00 39.57 90 GLN B N 1
ATOM 3137 C CA . GLN B 1 90 ? -7.561 35.572 153.554 1.00 39.57 90 GLN B CA 1
ATOM 3138 C C . GLN B 1 90 ? -7.715 34.481 152.490 1.00 38.17 90 GLN B C 1
ATOM 3139 O O . GLN B 1 90 ? -7.313 34.670 151.338 1.00 40.37 90 GLN B O 1
ATOM 3145 N N . LEU B 1 91 ? -8.294 33.345 152.863 1.00 34.88 91 LEU B N 1
ATOM 3146 C CA . LEU B 1 91 ? -8.422 32.246 151.912 1.00 32.63 91 LEU B CA 1
ATOM 3147 C C . LEU B 1 91 ? -9.820 31.740 151.580 1.00 32.95 91 LEU B C 1
ATOM 3148 O O . LEU B 1 91 ? -10.684 31.620 152.446 1.00 31.97 91 LEU B O 1
ATOM 3153 N N . GLY B 1 92 ? -10.011 31.434 150.301 1.00 33.94 92 GLY B N 1
ATOM 3154 C CA . GLY B 1 92 ? -11.260 30.885 149.804 1.00 32.28 92 GLY B CA 1
ATOM 3155 C C . GLY B 1 92 ? -10.815 29.723 148.925 1.00 34.15 92 GLY B C 1
ATOM 3156 O O . GLY B 1 92 ? -9.609 29.490 148.790 1.00 34.80 92 GLY B O 1
ATOM 3157 N N . TYR B 1 93 ? -11.735 28.981 148.320 1.00 33.62 93 TYR B N 1
ATOM 3158 C CA . TYR B 1 93 ? -11.278 27.882 147.480 1.00 33.50 93 TYR B CA 1
ATOM 3159 C C . TYR B 1 93 ? -12.239 27.430 146.390 1.00 32.62 93 TYR B C 1
ATOM 3160 O O . TYR B 1 93 ? -13.453 27.607 146.488 1.00 34.62 93 TYR B O 1
ATOM 3169 N N . LEU B 1 94 ? -11.666 26.855 145.340 1.00 31.84 94 LEU B N 1
ATOM 3170 C CA . LEU B 1 94 ? -12.437 26.329 144.225 1.00 32.51 94 LEU B CA 1
ATOM 3171 C C . LEU B 1 94 ? -12.364 24.812 144.359 1.00 31.96 94 LEU B C 1
ATOM 3172 O O . LEU B 1 94 ? -11.291 24.250 144.547 1.00 32.94 94 LEU B O 1
ATOM 3177 N N . ALA B 1 95 ? -13.507 24.153 144.267 1.00 29.77 95 ALA B N 1
ATOM 3178 C CA . ALA B 1 95 ? -13.551 22.707 144.412 1.00 28.27 95 ALA B CA 1
ATOM 3179 C C . ALA B 1 95 ? -13.038 21.949 143.190 1.00 28.73 95 ALA B C 1
ATOM 3180 O O . ALA B 1 95 ? -13.214 22.383 142.042 1.00 27.56 95 ALA B O 1
ATOM 3182 N N . SER B 1 96 ? -12.389 20.820 143.456 1.00 27.77 96 SER B N 1
ATOM 3183 C CA . SER B 1 96 ? -11.890 19.955 142.403 1.00 25.41 96 SER B CA 1
ATOM 3184 C C . SER B 1 96 ? -13.014 18.960 142.174 1.00 28.09 96 SER B C 1
ATOM 3185 O O . SER B 1 96 ? -13.850 18.748 143.058 1.00 23.93 96 SER B O 1
ATOM 3188 N N . LEU B 1 97 ? -13.031 18.354 140.993 1.00 26.96 97 LEU B N 1
ATOM 3189 C CA . LEU B 1 97 ? -14.069 17.404 140.645 1.00 26.99 97 LEU B CA 1
ATOM 3190 C C . LEU B 1 97 ? -13.508 16.027 140.325 1.00 29.52 97 LEU B C 1
ATOM 3191 O O . LEU B 1 97 ? -12.379 15.896 139.840 1.00 28.72 97 LEU B O 1
ATOM 3196 N N . PRO B 1 98 ? -14.289 14.971 140.614 1.00 30.92 98 PRO B N 1
ATOM 3197 C CA . PRO B 1 98 ? -13.836 13.607 140.339 1.00 31.60 98 PRO B CA 1
ATOM 3198 C C . PRO B 1 98 ? -14.016 13.208 138.870 1.00 30.12 98 PRO B C 1
ATOM 3199 O O . PRO B 1 98 ? -14.490 12.116 138.566 1.00 29.84 98 PRO B O 1
ATOM 3203 N N . ILE B 1 99 ? -13.656 14.115 137.965 1.00 30.31 99 ILE B N 1
ATOM 3204 C CA . ILE B 1 99 ? -13.718 13.840 136.533 1.00 30.55 99 ILE B CA 1
ATOM 3205 C C . ILE B 1 99 ? -12.752 12.676 136.341 1.00 32.22 99 ILE B C 1
ATOM 3206 O O . ILE B 1 99 ? -11.733 12.607 137.031 1.00 31.52 99 ILE B O 1
ATOM 3211 N N . PRO B 1 100 ? -13.010 11.774 135.375 1.00 30.40 100 PRO B N 1
ATOM 3212 C CA . PRO B 1 100 ? -14.072 11.630 134.376 1.00 29.00 100 PRO B CA 1
ATOM 3213 C C . PRO B 1 100 ? -15.357 10.948 134.818 1.00 31.34 100 PRO B C 1
ATOM 3214 O O . PRO B 1 100 ? -16.166 10.568 133.974 1.00 30.36 100 PRO B O 1
ATOM 3218 N N . TYR B 1 101 ? -15.551 10.779 136.120 1.00 32.18 101 TYR B N 1
ATOM 3219 C CA . TYR B 1 101 ? -16.754 10.114 136.623 1.00 33.16 101 TYR B CA 1
ATOM 3220 C C . TYR B 1 101 ? -17.935 11.084 136.730 1.00 33.07 101 TYR B C 1
ATOM 3221 O O . TYR B 1 101 ? -18.174 11.676 137.783 1.00 35.92 101 TYR B O 1
ATOM 3230 N N . GLU B 1 102 ? -18.677 11.220 135.634 1.00 31.57 102 GLU B N 1
ATOM 3231 C CA . GLU B 1 102 ? -19.808 12.145 135.558 1.00 33.77 102 GLU B CA 1
ATOM 3232 C C . GLU B 1 102 ? -20.759 12.237 136.749 1.00 32.45 102 GLU B C 1
ATOM 3233 O O . GLU B 1 102 ? -20.884 13.291 137.375 1.00 33.63 102 GLU B O 1
ATOM 3239 N N . LEU B 1 103 ? -21.440 11.144 137.058 1.00 33.11 103 LEU B N 1
ATOM 3240 C CA . LEU B 1 103 ? -22.401 11.161 138.150 1.00 35.75 103 LEU B CA 1
ATOM 3241 C C . LEU B 1 103 ? -21.773 11.508 139.495 1.00 34.95 103 LEU B C 1
ATOM 3242 O O . LEU B 1 103 ? -22.396 12.158 140.329 1.00 34.26 103 LEU B O 1
ATOM 3247 N N . ASP B 1 104 ? -20.533 11.083 139.699 1.00 34.85 104 ASP B N 1
ATOM 3248 C CA . ASP B 1 104 ? -19.837 11.358 140.948 1.00 35.52 104 ASP B CA 1
ATOM 3249 C C . ASP B 1 104 ? -19.431 12.826 141.002 1.00 35.44 104 ASP B C 1
ATOM 3250 O O . ASP B 1 104 ? -19.411 13.439 142.072 1.00 36.36 104 ASP B O 1
ATOM 3255 N N . ALA B 1 105 ? -19.110 13.387 139.843 1.00 33.68 105 ALA B N 1
ATOM 3256 C CA . ALA B 1 105 ? -18.728 14.786 139.775 1.00 33.50 105 ALA B CA 1
ATOM 3257 C C . ALA B 1 105 ? -19.970 15.636 140.020 1.00 31.96 105 ALA B C 1
ATOM 3258 O O . ALA B 1 105 ? -19.903 16.657 140.694 1.00 30.42 105 ALA B O 1
ATOM 3260 N N . VAL B 1 106 ? -21.104 15.211 139.471 1.00 32.28 106 VAL B N 1
ATOM 3261 C CA . VAL B 1 106 ? -22.354 15.935 139.666 1.00 32.56 106 VAL B CA 1
ATOM 3262 C C . VAL B 1 106 ? -22.608 16.039 141.162 1.00 33.13 106 VAL B C 1
ATOM 3263 O O . VAL B 1 106 ? -23.045 17.071 141.670 1.00 33.91 106 VAL B O 1
ATOM 3267 N N . LYS B 1 107 ? -22.319 14.959 141.868 1.00 32.90 107 LYS B N 1
ATOM 3268 C CA . LYS B 1 107 ? -22.515 14.935 143.302 1.00 36.08 107 LYS B CA 1
ATOM 3269 C C . LYS B 1 107 ? -21.561 15.900 144.015 1.00 35.54 107 LYS B C 1
ATOM 3270 O O . LYS B 1 107 ? -21.950 16.553 144.982 1.00 34.13 107 LYS B O 1
ATOM 3276 N N . THR B 1 108 ? -20.322 16.006 143.538 1.00 33.61 108 THR B N 1
ATOM 3277 C CA . THR B 1 108 ? -19.357 16.905 144.164 1.00 33.01 108 THR B CA 1
ATOM 3278 C C . THR B 1 108 ? -19.750 18.365 143.941 1.00 33.74 108 THR B C 1
ATOM 3279 O O . THR B 1 108 ? -19.673 19.185 144.859 1.00 35.05 108 THR B O 1
ATOM 3283 N N . VAL B 1 109 ? -20.174 18.686 142.722 1.00 32.87 109 VAL B N 1
ATOM 3284 C CA . VAL B 1 109 ? -20.580 20.041 142.395 1.00 33.38 109 VAL B CA 1
ATOM 3285 C C . VAL B 1 109 ? -21.646 20.516 143.373 1.00 34.70 109 VAL B C 1
ATOM 3286 O O . VAL B 1 109 ? -21.485 21.543 144.033 1.00 36.53 109 VAL B O 1
ATOM 3290 N N . GLN B 1 110 ? -22.727 19.749 143.467 1.00 34.04 110 GLN B N 1
ATOM 3291 C CA . GLN B 1 110 ? -23.839 20.073 144.350 1.00 34.44 110 GLN B CA 1
ATOM 3292 C C . GLN B 1 110 ? -23.406 20.257 145.797 1.00 34.61 110 GLN B C 1
ATOM 3293 O O . GLN B 1 110 ? -23.837 21.184 146.472 1.00 35.15 110 GLN B O 1
ATOM 3299 N N . GLN B 1 111 ? -22.557 19.358 146.267 1.00 35.60 111 GLN B N 1
ATOM 3300 C CA . GLN B 1 111 ? -22.098 19.388 147.647 1.00 38.41 111 GLN B CA 1
ATOM 3301 C C . GLN B 1 111 ? -21.090 20.495 147.955 1.00 38.18 111 GLN B C 1
ATOM 3302 O O . GLN B 1 111 ? -21.150 21.124 149.013 1.00 39.32 111 GLN B O 1
ATOM 3308 N N . ALA B 1 112 ? -20.166 20.732 147.036 1.00 35.30 112 ALA B N 1
ATOM 3309 C CA . ALA B 1 112 ? -19.155 21.745 147.255 1.00 34.65 112 ALA B CA 1
ATOM 3310 C C . ALA B 1 112 ? -19.747 23.152 147.191 1.00 35.12 112 ALA B C 1
ATOM 3311 O O . ALA B 1 112 ? -19.355 24.037 147.957 1.00 34.12 112 ALA B O 1
ATOM 3313 N N . LEU B 1 113 ? -20.701 23.354 146.290 1.00 33.10 113 LEU B N 1
ATOM 3314 C CA . LEU B 1 113 ? -21.317 24.661 146.127 1.00 34.21 113 LEU B CA 1
ATOM 3315 C C . LEU B 1 113 ? -22.476 24.919 147.078 1.00 35.20 113 LEU B C 1
ATOM 3316 O O . LEU B 1 113 ? -22.615 26.024 147.601 1.00 35.78 113 LEU B O 1
ATOM 3321 N N . ASP B 1 114 ? -23.294 23.904 147.320 1.00 35.57 114 ASP B N 1
ATOM 3322 C CA . ASP B 1 114 ? -24.448 24.078 148.185 1.00 37.43 114 ASP B CA 1
ATOM 3323 C C . ASP B 1 114 ? -24.186 23.985 149.675 1.00 38.65 114 ASP B C 1
ATOM 3324 O O . ASP B 1 114 ? -24.923 24.583 150.457 1.00 36.34 114 ASP B O 1
ATOM 3329 N N . GLN B 1 115 ? -23.152 23.256 150.084 1.00 39.40 115 GLN B N 1
ATOM 3330 C CA . GLN B 1 115 ? -22.920 23.110 151.515 1.00 41.50 115 GLN B CA 1
ATOM 3331 C C . GLN B 1 115 ? -21.534 23.272 152.087 1.00 41.05 115 GLN B C 1
ATOM 3332 O O . GLN B 1 115 ? -21.398 23.478 153.290 1.00 42.60 115 GLN B O 1
ATOM 3338 N N . ASP B 1 116 ? -20.499 23.171 151.268 1.00 40.36 116 ASP B N 1
ATOM 3339 C CA . ASP B 1 116 ? -19.162 23.289 151.833 1.00 40.66 116 ASP B CA 1
ATOM 3340 C C . ASP B 1 116 ? -18.407 24.597 151.585 1.00 39.81 116 ASP B C 1
ATOM 3341 O O . ASP B 1 116 ? -17.183 24.668 151.741 1.00 39.99 116 ASP B O 1
ATOM 3346 N N . GLY B 1 117 ? -19.153 25.627 151.202 1.00 37.02 117 GLY B N 1
ATOM 3347 C CA . GLY B 1 117 ? -18.574 26.938 150.982 1.00 37.90 117 GLY B CA 1
ATOM 3348 C C . GLY B 1 117 ? -17.574 27.161 149.862 1.00 38.77 117 GLY B C 1
ATOM 3349 O O . GLY B 1 117 ? -16.744 28.063 149.960 1.00 39.97 117 GLY B O 1
ATOM 3350 N N . ALA B 1 118 ? -17.621 26.369 148.797 1.00 35.76 118 ALA B N 1
ATOM 3351 C CA . ALA B 1 118 ? -16.679 26.601 147.708 1.00 35.53 118 ALA B CA 1
ATOM 3352 C C . ALA B 1 118 ? -17.138 27.843 146.943 1.00 35.47 118 ALA B C 1
ATOM 3353 O O . ALA B 1 118 ? -18.331 28.124 146.878 1.00 35.38 118 ALA B O 1
ATOM 3355 N N . LEU B 1 119 ? -16.195 28.583 146.370 1.00 33.75 119 LEU B N 1
ATOM 3356 C CA . LEU B 1 119 ? -16.526 29.780 145.609 1.00 35.17 119 LEU B CA 1
ATOM 3357 C C . LEU B 1 119 ? -16.822 29.390 144.160 1.00 36.60 119 LEU B C 1
ATOM 3358 O O . LEU B 1 119 ? -17.261 30.212 143.346 1.00 37.85 119 LEU B O 1
ATOM 3363 N N . GLY B 1 120 ? -16.577 28.121 143.855 1.00 36.12 120 GLY B N 1
ATOM 3364 C CA . GLY B 1 120 ? -16.793 27.606 142.518 1.00 36.15 120 GLY B CA 1
ATOM 3365 C C . GLY B 1 120 ? -15.966 26.350 142.341 1.00 36.86 120 GLY B C 1
ATOM 3366 O O . GLY B 1 120 ? -15.634 25.672 143.317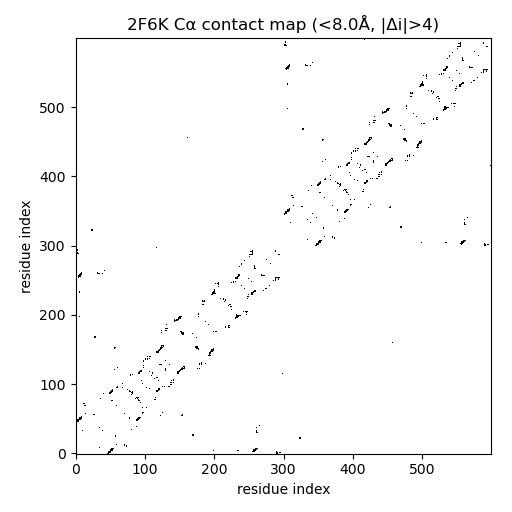 1.00 37.78 120 GLY B O 1
ATOM 3367 N N . VAL B 1 121 ? -15.616 26.030 141.104 1.00 35.23 121 VAL B N 1
ATOM 3368 C CA . VAL B 1 121 ? -14.826 24.838 140.868 1.00 35.00 121 VAL B CA 1
ATOM 3369 C C . VAL B 1 121 ? -13.653 25.093 139.945 1.00 34.97 121 VAL B C 1
ATOM 3370 O O . VAL B 1 121 ? -13.618 26.085 139.219 1.00 36.55 121 VAL B O 1
ATOM 3374 N N . THR B 1 122 ? -12.686 24.187 140.001 1.00 32.48 122 THR B N 1
ATOM 3375 C CA . THR B 1 122 ? -11.525 24.237 139.134 1.00 31.00 122 THR B CA 1
ATOM 3376 C C . THR B 1 122 ? -11.564 22.908 138.384 1.00 30.14 122 THR B C 1
ATOM 3377 O O . THR B 1 122 ? -11.875 21.874 138.965 1.00 27.61 122 THR B O 1
ATOM 3381 N N . VAL B 1 123 ? -11.279 22.930 137.090 1.00 30.11 123 VAL B N 1
ATOM 3382 C CA . VAL B 1 123 ? -11.303 21.703 136.309 1.00 28.07 123 VAL B CA 1
ATOM 3383 C C . VAL B 1 123 ? -10.107 21.617 135.357 1.00 28.37 123 VAL B C 1
ATOM 3384 O O . VAL B 1 123 ? -9.634 22.629 134.822 1.00 27.14 123 VAL B O 1
ATOM 3388 N N . PRO B 1 124 ? -9.598 20.399 135.130 1.00 27.91 124 PRO B N 1
ATOM 3389 C CA . PRO B 1 124 ? -8.451 20.232 134.230 1.00 25.98 124 PRO B CA 1
ATOM 3390 C C . PRO B 1 124 ? -8.861 20.379 132.763 1.00 26.52 124 PRO B C 1
ATOM 3391 O O . PRO B 1 124 ? -9.975 20.009 132.386 1.00 24.69 124 PRO B O 1
ATOM 3395 N N . THR B 1 125 ? -7.970 20.927 131.940 1.00 26.88 125 THR B N 1
ATOM 3396 C CA . THR B 1 125 ? -8.263 21.075 130.516 1.00 26.85 125 THR B CA 1
ATOM 3397 C C . THR B 1 125 ? -8.559 19.668 129.991 1.00 29.12 125 THR B C 1
ATOM 3398 O O . THR B 1 125 ? -9.433 19.476 129.144 1.00 28.48 125 THR B O 1
ATOM 3402 N N . ASN B 1 126 ? -7.835 18.681 130.517 1.00 27.54 126 ASN B N 1
ATOM 3403 C CA . ASN B 1 126 ? -8.044 17.285 130.140 1.00 28.89 126 ASN B CA 1
ATOM 3404 C C . ASN B 1 126 ? -7.599 16.405 131.293 1.00 28.57 126 ASN B C 1
ATOM 3405 O O . ASN B 1 126 ? -6.597 16.682 131.952 1.00 31.75 126 ASN B O 1
ATOM 3410 N N . SER B 1 127 ? -8.360 15.357 131.560 1.00 28.42 127 SER B N 1
ATOM 3411 C CA . SER B 1 127 ? -8.004 14.432 132.621 1.00 29.62 127 SER B CA 1
ATOM 3412 C C . SER B 1 127 ? -7.730 13.123 131.910 1.00 30.62 127 SER B C 1
ATOM 3413 O O . SER B 1 127 ? -8.664 12.460 131.459 1.00 30.76 127 SER B O 1
ATOM 3416 N N . ARG B 1 128 ? -6.451 12.772 131.790 1.00 30.89 128 ARG B N 1
ATOM 3417 C CA . ARG B 1 128 ? -6.042 11.548 131.111 1.00 32.89 128 ARG B CA 1
ATOM 3418 C C . ARG B 1 128 ? -6.778 11.378 129.788 1.00 34.03 128 ARG B C 1
ATOM 3419 O O . ARG B 1 128 ? -7.259 10.293 129.479 1.00 35.55 128 ARG B O 1
ATOM 3427 N N . GLY B 1 129 ? -6.887 12.454 129.017 1.00 31.79 129 GLY B N 1
ATOM 3428 C CA . GLY B 1 129 ? -7.546 12.347 127.731 1.00 29.77 129 GLY B CA 1
ATOM 3429 C C . GLY B 1 129 ? -8.962 12.873 127.607 1.00 29.75 129 GLY B C 1
ATOM 3430 O O . GLY B 1 129 ? -9.430 13.092 126.490 1.00 29.52 129 GLY B O 1
ATOM 3431 N N . LEU B 1 130 ? -9.663 13.057 128.725 1.00 27.24 130 LEU B N 1
ATOM 3432 C CA . LEU B 1 130 ? -11.024 13.580 128.657 1.00 27.30 130 LEU B CA 1
ATOM 3433 C C . LEU B 1 130 ? -10.974 15.101 128.770 1.00 28.45 130 LEU B C 1
ATOM 3434 O O . LEU B 1 130 ? -10.842 15.651 129.872 1.00 25.73 130 LEU B O 1
ATOM 3439 N N . TYR B 1 131 ? -11.084 15.773 127.626 1.00 27.13 131 TYR B N 1
ATOM 3440 C CA . TYR B 1 131 ? -11.026 17.230 127.586 1.00 28.26 131 TYR B CA 1
ATOM 3441 C C . TYR B 1 131 ? -12.317 17.921 127.995 1.00 27.71 131 TYR B C 1
ATOM 3442 O O . TYR B 1 131 ? -13.412 17.521 127.593 1.00 26.43 131 TYR B O 1
ATOM 3451 N N . PHE B 1 132 ? -12.184 18.970 128.798 1.00 27.98 132 PHE B N 1
ATOM 3452 C CA . PHE B 1 132 ? -13.351 19.703 129.247 1.00 26.96 132 PHE B CA 1
ATOM 3453 C C . PHE B 1 132 ? -14.100 20.159 128.005 1.00 29.15 132 PHE B C 1
ATOM 3454 O O . PHE B 1 132 ? -13.496 20.529 126.994 1.00 29.59 132 PHE B O 1
ATOM 3462 N N . GLY B 1 133 ? -15.422 20.117 128.091 1.00 29.00 133 GLY B N 1
ATOM 3463 C CA . GLY B 1 133 ? -16.250 20.482 126.965 1.00 29.23 133 GLY B CA 1
ATOM 3464 C C . GLY B 1 133 ? -16.855 19.213 126.408 1.00 29.16 133 GLY B C 1
ATOM 3465 O O . GLY B 1 133 ? -17.828 19.245 125.664 1.00 26.26 133 GLY B O 1
ATOM 3466 N N . SER B 1 134 ? -16.269 18.083 126.786 1.00 32.82 134 SER B N 1
ATOM 3467 C CA . SER B 1 134 ? -16.739 16.776 126.344 1.00 35.99 134 SER B CA 1
ATOM 3468 C C . SER B 1 134 ? -18.161 16.514 126.839 1.00 35.25 134 SER B C 1
ATOM 3469 O O . SER B 1 134 ? -18.482 16.758 128.005 1.00 33.52 134 SER B O 1
ATOM 3472 N N . PRO B 1 135 ? -19.035 16.019 125.950 1.00 34.11 135 PRO B N 1
ATOM 3473 C CA . PRO B 1 135 ? -20.415 15.732 126.340 1.00 31.62 135 PRO B CA 1
ATOM 3474 C C . PRO B 1 135 ? -20.498 14.597 127.355 1.00 32.04 135 PRO B C 1
ATOM 3475 O O . PRO B 1 135 ? -21.575 14.257 127.840 1.00 34.26 135 PRO B O 1
ATOM 3479 N N . VAL B 1 136 ? -19.356 14.012 127.685 1.00 32.24 136 VAL B N 1
ATOM 3480 C CA . VAL B 1 136 ? -19.324 12.934 128.659 1.00 31.24 136 VAL B CA 1
ATOM 3481 C C . VAL B 1 136 ? -19.669 13.514 130.029 1.00 31.35 136 VAL B C 1
ATOM 3482 O O . VAL B 1 136 ? -20.116 12.800 130.922 1.00 30.94 136 VAL B O 1
ATOM 3486 N N . LEU B 1 137 ? -19.487 14.824 130.167 1.00 32.57 137 LEU B N 1
ATOM 3487 C CA . LEU B 1 137 ? -19.755 15.543 131.409 1.00 32.11 137 LEU B CA 1
ATOM 3488 C C . LEU B 1 137 ? -20.961 16.494 131.362 1.00 34.36 137 LEU B C 1
ATOM 3489 O O . LEU B 1 137 ? -21.057 17.390 132.198 1.00 35.99 137 LEU B O 1
ATOM 3494 N N . GLU B 1 138 ? -21.877 16.317 130.412 1.00 36.58 138 GLU B N 1
ATOM 3495 C CA . GLU B 1 138 ? -23.035 17.219 130.314 1.00 40.10 138 GLU B CA 1
ATOM 3496 C C . GLU B 1 138 ? -23.767 17.488 131.623 1.00 39.70 138 GLU B C 1
ATOM 3497 O O . GLU B 1 138 ? -24.006 18.645 131.974 1.00 41.36 138 GLU B O 1
ATOM 3503 N N . ARG B 1 139 ? -24.130 16.428 132.336 1.00 38.51 139 ARG B N 1
ATOM 3504 C CA . ARG B 1 139 ? -24.847 16.587 133.592 1.00 36.92 139 ARG B CA 1
ATOM 3505 C C . ARG B 1 139 ? -24.045 17.438 134.576 1.00 35.50 139 ARG B C 1
ATOM 3506 O O . ARG B 1 139 ? -24.625 18.117 135.424 1.00 35.02 139 ARG B O 1
ATOM 3514 N N . VAL B 1 140 ? -22.718 17.412 134.461 1.00 31.51 140 VAL B N 1
ATOM 3515 C CA . VAL B 1 140 ? -21.884 18.214 135.350 1.00 30.25 140 VAL B CA 1
ATOM 3516 C C . VAL B 1 140 ? -22.077 19.684 134.977 1.00 31.80 140 VAL B C 1
ATOM 3517 O O . VAL B 1 140 ? -22.194 20.545 135.851 1.00 33.19 140 VAL B O 1
ATOM 3521 N N . TYR B 1 141 ? -22.118 19.963 133.676 1.00 31.77 141 TYR B N 1
ATOM 3522 C CA . TYR B 1 141 ? -22.297 21.328 133.187 1.00 33.01 141 TYR B CA 1
ATOM 3523 C C . TYR B 1 141 ? -23.652 21.875 133.618 1.00 33.09 141 TYR B C 1
ATOM 3524 O O . TYR B 1 141 ? -23.770 23.032 134.026 1.00 35.02 141 TYR B O 1
ATOM 3533 N N . GLN B 1 142 ? -24.678 21.039 133.516 1.00 32.93 142 GLN B N 1
ATOM 3534 C CA . GLN B 1 142 ? -26.023 21.439 133.901 1.00 32.74 142 GLN B CA 1
ATOM 3535 C C . GLN B 1 142 ? -26.083 21.835 135.379 1.00 33.32 142 GLN B C 1
ATOM 3536 O O . GLN B 1 142 ? -26.744 22.810 135.733 1.00 33.60 142 GLN B O 1
ATOM 3542 N N . GLU B 1 143 ? -25.402 21.080 136.242 1.00 32.84 143 GLU B N 1
ATOM 3543 C CA . GLU B 1 143 ? -25.395 21.388 137.675 1.00 32.65 143 GLU B CA 1
ATOM 3544 C C . GLU B 1 143 ? -24.631 22.687 137.954 1.00 33.31 143 GLU B C 1
ATOM 3545 O O . GLU B 1 143 ? -24.948 23.431 138.890 1.00 35.50 143 GLU B O 1
ATOM 3551 N N . LEU B 1 144 ? -23.612 22.948 137.143 1.00 31.66 144 LEU B N 1
ATOM 3552 C CA . LEU B 1 144 ? -22.810 24.144 137.308 1.00 30.78 144 LEU B CA 1
ATOM 3553 C C . LEU B 1 144 ? -23.558 25.353 136.769 1.00 31.74 144 LEU B C 1
ATOM 3554 O O . LEU B 1 144 ? -23.553 26.421 137.388 1.00 33.14 144 LEU B O 1
ATOM 3559 N N . ASP B 1 145 ? -24.204 25.193 135.620 1.00 31.32 145 ASP B N 1
ATOM 3560 C CA . ASP B 1 145 ? -24.937 26.308 135.034 1.00 33.79 145 ASP B CA 1
ATOM 3561 C C . ASP B 1 145 ? -26.111 26.740 135.918 1.00 31.97 145 ASP B C 1
ATOM 3562 O O . ASP B 1 145 ? -26.358 27.930 136.088 1.00 30.62 145 ASP B O 1
ATOM 3567 N N . ALA B 1 146 ? -26.827 25.777 136.488 1.00 31.07 146 ALA B N 1
ATOM 3568 C CA . ALA B 1 146 ? -27.968 26.102 137.334 1.00 31.64 146 ALA B CA 1
ATOM 3569 C C . ALA B 1 146 ? -27.541 26.955 138.519 1.00 30.82 146 ALA B C 1
ATOM 3570 O O . ALA B 1 146 ? -28.356 27.674 139.095 1.00 31.89 146 ALA B O 1
ATOM 3572 N N . ARG B 1 147 ? -26.262 26.887 138.874 1.00 29.47 147 ARG B N 1
ATOM 3573 C CA . ARG B 1 147 ? -25.748 27.655 140.005 1.00 28.74 147 ARG B CA 1
ATOM 3574 C C . ARG B 1 147 ? -24.879 28.854 139.592 1.00 29.85 147 ARG B C 1
ATOM 3575 O O . ARG B 1 147 ? -24.204 29.453 140.434 1.00 26.94 147 ARG B O 1
ATOM 3583 N N . GLN B 1 148 ? -24.910 29.206 138.305 1.00 30.15 148 GLN B N 1
ATOM 3584 C CA . GLN B 1 148 ? -24.109 30.318 137.772 1.00 32.52 148 GLN B CA 1
ATOM 3585 C C . GLN B 1 148 ? -22.706 30.247 138.347 1.00 30.40 148 GLN B C 1
ATOM 3586 O O . GLN B 1 148 ? -22.114 31.266 138.695 1.00 32.25 148 GLN B O 1
ATOM 3592 N N . ALA B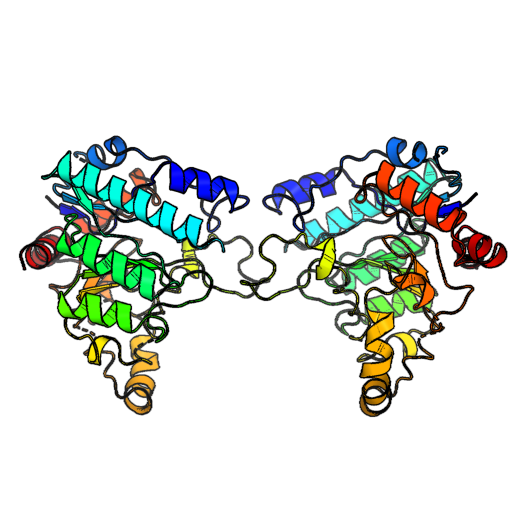 1 149 ? -22.176 29.036 138.430 1.00 28.35 149 ALA B N 1
ATOM 3593 C CA . ALA B 1 149 ? -20.866 28.816 139.011 1.00 26.97 149 ALA B CA 1
ATOM 3594 C C . ALA B 1 149 ? -19.664 29.325 138.228 1.00 28.54 149 ALA B C 1
ATOM 3595 O O . ALA B 1 149 ? -19.685 29.468 136.998 1.00 26.36 149 ALA B O 1
ATOM 3597 N N . ILE B 1 150 ? -18.612 29.609 138.985 1.00 29.11 150 ILE B N 1
ATOM 3598 C CA . ILE B 1 150 ? -17.349 30.047 138.436 1.00 29.51 150 ILE B CA 1
ATOM 3599 C C . ILE B 1 150 ? -16.614 28.745 138.129 1.00 31.66 150 ILE B C 1
ATOM 3600 O O . ILE B 1 150 ? -16.543 27.832 138.969 1.00 31.21 150 ILE B O 1
ATOM 3605 N N . VAL B 1 151 ? -16.103 28.639 136.912 1.00 30.70 151 VAL B N 1
ATOM 3606 C CA . VAL B 1 151 ? -15.380 27.447 136.506 1.00 28.41 151 VAL B CA 1
ATOM 3607 C C . VAL B 1 151 ? -14.032 27.885 135.971 1.00 27.07 151 VAL B C 1
ATOM 3608 O O . VAL B 1 151 ? -13.941 28.509 134.915 1.00 27.34 151 VAL B O 1
ATOM 3612 N N . ALA B 1 152 ? -12.989 27.567 136.721 1.00 24.78 152 ALA B N 1
ATOM 3613 C CA . ALA B 1 152 ? -11.633 27.921 136.342 1.00 25.84 152 ALA B CA 1
ATOM 3614 C C . ALA B 1 152 ? -10.943 26.724 135.711 1.00 27.84 152 ALA B C 1
ATOM 3615 O O . ALA B 1 152 ? -10.845 25.660 136.328 1.00 29.99 152 ALA B O 1
ATOM 3617 N N . LEU B 1 153 ? -10.480 26.883 134.477 1.00 28.50 153 LEU B N 1
ATOM 3618 C CA . LEU B 1 153 ? -9.778 25.791 133.820 1.00 30.31 153 LEU B CA 1
ATOM 3619 C C . LEU B 1 153 ? -8.329 25.866 134.264 1.00 31.45 153 LEU B C 1
ATOM 3620 O O . LEU B 1 153 ? -7.818 26.951 134.548 1.00 32.90 153 LEU B O 1
ATOM 3625 N N . HIS B 1 154 ? -7.674 24.716 134.355 1.00 32.82 154 HIS B N 1
ATOM 3626 C CA . HIS B 1 154 ? -6.254 24.705 134.661 1.00 33.38 154 HIS B CA 1
ATOM 3627 C C . HIS B 1 154 ? -5.615 23.733 133.683 1.00 33.28 154 HIS B C 1
ATOM 3628 O O . HIS B 1 154 ? -6.044 22.588 133.566 1.00 34.12 154 HIS B O 1
ATOM 3635 N N . PRO B 1 155 ? -4.580 24.178 132.959 1.00 33.11 155 PRO B N 1
ATOM 3636 C CA . PRO B 1 155 ? -3.923 23.298 131.988 1.00 34.39 155 PRO B CA 1
ATOM 3637 C C . PRO B 1 155 ? -3.214 22.079 132.566 1.00 35.96 155 PRO B C 1
ATOM 3638 O O . PRO B 1 155 ? -2.618 22.134 133.641 1.00 36.56 155 PRO B O 1
ATOM 3642 N N . ASN B 1 156 ? -3.310 20.972 131.842 1.00 36.99 156 ASN B N 1
ATOM 3643 C CA . ASN B 1 156 ? -2.649 19.734 132.213 1.00 37.29 156 ASN B CA 1
ATOM 3644 C C . ASN B 1 156 ? -1.841 19.355 130.992 1.00 37.99 156 ASN B C 1
ATOM 3645 O O . ASN B 1 156 ? -2.087 19.867 129.899 1.00 37.28 156 ASN B O 1
ATOM 3650 N N . GLU B 1 157 ? -0.876 18.465 131.175 1.00 38.99 157 GLU B N 1
ATOM 3651 C CA . GLU B 1 157 ? -0.070 18.011 130.062 1.00 37.41 157 GLU B CA 1
ATOM 3652 C C . GLU B 1 157 ? -1.006 17.460 128.995 1.00 34.65 157 GLU B C 1
ATOM 3653 O O . GLU B 1 157 ? -1.958 16.756 129.313 1.00 31.03 157 GLU B O 1
ATOM 3659 N N . PRO B 1 158 ? -0.773 17.808 127.718 1.00 35.85 158 PRO B N 1
ATOM 3660 C CA . PRO B 1 158 ? -1.650 17.284 126.666 1.00 36.62 158 PRO B CA 1
ATOM 3661 C C . PRO B 1 158 ? -1.664 15.755 126.704 1.00 38.73 158 PRO B C 1
ATOM 3662 O O . PRO B 1 158 ? -0.639 15.124 126.980 1.00 35.93 158 PRO B O 1
ATOM 3666 N N . ALA B 1 159 ? -2.830 15.171 126.437 1.00 40.73 159 ALA B N 1
ATOM 3667 C CA . ALA B 1 159 ? -2.991 13.721 126.458 1.00 44.01 159 ALA B CA 1
ATOM 3668 C C . ALA B 1 159 ? -1.839 13.021 125.746 1.00 45.62 159 ALA B C 1
ATOM 3669 O O . ALA B 1 159 ? -1.245 12.086 126.279 1.00 46.53 159 ALA B O 1
ATOM 3671 N N . ILE B 1 160 ? -1.517 13.476 124.541 1.00 47.84 160 ILE B N 1
ATOM 3672 C CA . ILE B 1 160 ? -0.425 12.872 123.797 1.00 49.07 160 ILE B CA 1
ATOM 3673 C C . ILE B 1 160 ? 0.243 13.874 122.853 1.00 49.52 160 ILE B C 1
ATOM 3674 O O . ILE B 1 160 ? -0.420 14.736 122.263 1.00 49.32 160 ILE B O 1
ATOM 3679 N N . LEU B 1 161 ? 1.562 13.752 122.723 1.00 48.75 161 LEU B N 1
ATOM 3680 C CA . LEU B 1 161 ? 2.344 14.645 121.874 1.00 48.02 161 LEU B CA 1
ATOM 3681 C C . LEU B 1 161 ? 3.444 13.912 121.128 1.00 48.63 161 LEU B C 1
ATOM 3682 O O . LEU B 1 161 ? 3.804 12.787 121.475 1.00 48.35 161 LEU B O 1
ATOM 3687 N N . PRO B 1 162 ? 3.987 14.540 120.075 1.00 49.48 162 PRO B N 1
ATOM 3688 C CA . PRO B 1 162 ? 5.061 13.880 119.328 1.00 49.32 162 PRO B CA 1
ATOM 3689 C C . PRO B 1 162 ? 6.189 13.637 120.325 1.00 50.13 162 PRO B C 1
ATOM 3690 O O . PRO B 1 162 ? 6.449 14.480 121.181 1.00 51.69 162 PRO B O 1
ATOM 3694 N N . LYS B 1 163 ? 6.851 12.492 120.231 1.00 50.98 163 LYS B N 1
ATOM 3695 C CA . LYS B 1 163 ? 7.914 12.181 121.174 1.00 50.84 163 LYS B CA 1
ATOM 3696 C C . LYS B 1 163 ? 9.296 12.617 120.759 1.00 48.58 163 LYS B C 1
ATOM 3697 O O . LYS B 1 163 ? 10.169 12.760 121.607 1.00 48.67 163 LYS B O 1
ATOM 3703 N N . ASN B 1 164 ? 9.510 12.819 119.465 1.00 47.63 164 ASN B N 1
ATOM 3704 C CA . ASN B 1 164 ? 10.825 13.228 118.995 1.00 45.68 164 ASN B CA 1
ATOM 3705 C C . ASN B 1 164 ? 10.936 14.712 118.679 1.00 44.20 164 ASN B C 1
ATOM 3706 O O . ASN B 1 164 ? 11.476 15.104 117.645 1.00 43.40 164 ASN B O 1
ATOM 3711 N N . VAL B 1 165 ? 10.418 15.537 119.582 1.00 41.58 165 VAL B N 1
ATOM 3712 C CA . VAL B 1 165 ? 10.478 16.979 119.412 1.00 39.63 165 VAL B CA 1
ATOM 3713 C C . VAL B 1 165 ? 10.429 17.607 120.796 1.00 38.56 165 VAL B C 1
ATOM 3714 O O . VAL B 1 165 ? 9.767 17.082 121.685 1.00 35.46 165 VAL B O 1
ATOM 3718 N N . ASP B 1 166 ? 11.150 18.713 120.977 1.00 39.97 166 ASP B N 1
ATOM 3719 C CA . ASP B 1 166 ? 11.210 19.414 122.263 1.00 41.65 166 ASP B CA 1
ATOM 3720 C C . ASP B 1 166 ? 11.505 18.453 123.419 1.00 42.80 166 ASP B C 1
ATOM 3721 O O . ASP B 1 166 ? 11.057 18.676 124.546 1.00 42.97 166 ASP B O 1
ATOM 3726 N N . ILE B 1 167 ? 12.255 17.390 123.143 1.00 42.47 167 ILE B N 1
ATOM 3727 C CA . ILE B 1 167 ? 12.576 16.400 124.167 1.00 41.14 167 ILE B CA 1
ATOM 3728 C C . ILE B 1 167 ? 13.003 17.004 125.510 1.00 42.52 167 ILE B C 1
ATOM 3729 O O . ILE B 1 167 ? 13.960 17.782 125.587 1.00 41.90 167 ILE B O 1
ATOM 3734 N N . ASP B 1 168 ? 12.257 16.639 126.555 1.00 42.49 168 ASP B N 1
ATOM 3735 C CA . ASP B 1 168 ? 12.493 17.085 127.928 1.00 44.52 168 ASP B CA 1
ATOM 3736 C C . ASP B 1 168 ? 12.143 18.546 128.234 1.00 42.69 168 ASP B C 1
ATOM 3737 O O . ASP B 1 168 ? 12.532 19.079 129.272 1.00 43.20 168 ASP B O 1
ATOM 3742 N N . LEU B 1 169 ? 11.414 19.195 127.333 1.00 41.51 169 LEU B N 1
ATOM 3743 C CA . LEU B 1 169 ? 10.998 20.576 127.561 1.00 40.48 169 LEU B CA 1
ATOM 3744 C C . LEU B 1 169 ? 9.889 20.484 128.603 1.00 39.18 169 LEU B C 1
ATOM 3745 O O . LEU B 1 169 ? 8.900 19.791 128.385 1.00 40.01 169 LEU B O 1
ATOM 3750 N N . PRO B 1 170 ? 10.047 21.154 129.757 1.00 38.70 170 PRO B N 1
ATOM 3751 C CA . PRO B 1 170 ? 8.989 21.078 130.772 1.00 37.55 170 PRO B CA 1
ATOM 3752 C C . PRO B 1 170 ? 7.620 21.357 130.152 1.00 37.21 170 PRO B C 1
ATOM 3753 O O . PRO B 1 170 ? 7.488 22.235 129.300 1.00 37.64 170 PRO B O 1
ATOM 3757 N N . VAL B 1 171 ? 6.613 20.596 130.573 1.00 35.20 171 VAL B N 1
ATOM 3758 C CA . VAL B 1 171 ? 5.254 20.735 130.049 1.00 36.28 171 VAL B CA 1
ATOM 3759 C C . VAL B 1 171 ? 4.587 22.114 130.215 1.00 36.39 171 VAL B C 1
ATOM 3760 O O . VAL B 1 171 ? 3.815 22.547 129.349 1.00 32.74 171 VAL B O 1
ATOM 3764 N N . PRO B 1 172 ? 4.862 22.813 131.328 1.00 36.20 172 PRO B N 1
ATOM 3765 C CA . PRO B 1 172 ? 4.274 24.137 131.567 1.00 38.50 172 PRO B CA 1
ATOM 3766 C C . PRO B 1 172 ? 4.726 25.216 130.574 1.00 39.78 172 PRO B C 1
ATOM 3767 O O . PRO B 1 172 ? 4.018 26.197 130.342 1.00 41.47 172 PRO B O 1
ATOM 3771 N N . LEU B 1 173 ? 5.902 25.037 129.990 1.00 38.54 173 LEU B N 1
ATOM 3772 C CA . LEU B 1 173 ? 6.419 26.023 129.056 1.00 39.52 173 LEU B CA 1
ATOM 3773 C C . LEU B 1 173 ? 5.665 26.114 127.729 1.00 37.74 173 LEU B C 1
ATOM 3774 O O . LEU B 1 173 ? 5.477 27.208 127.207 1.00 38.16 173 LEU B O 1
ATOM 3779 N N . LEU B 1 174 ? 5.230 24.982 127.184 1.00 35.67 174 LEU B N 1
ATOM 3780 C CA . LEU B 1 174 ? 4.511 24.994 125.913 1.00 33.44 174 LEU B CA 1
ATOM 3781 C C . LEU B 1 174 ? 3.281 24.082 125.921 1.00 33.14 174 LEU B C 1
ATOM 3782 O O . LEU B 1 174 ? 2.254 24.413 125.332 1.00 32.94 174 LEU B O 1
ATOM 3787 N N . GLY B 1 175 ? 3.383 22.939 126.591 1.00 31.87 175 GLY B N 1
ATOM 3788 C CA . GLY B 1 175 ? 2.264 22.013 126.640 1.00 29.83 175 GLY B CA 1
ATOM 3789 C C . GLY B 1 175 ? 1.005 22.603 127.256 1.00 31.80 175 GLY B C 1
ATOM 3790 O O . GLY B 1 175 ? -0.095 22.468 126.708 1.00 31.06 175 GLY B O 1
ATOM 3791 N N . PHE B 1 176 ? 1.154 23.254 128.404 1.00 31.19 176 PHE B N 1
ATOM 3792 C CA . PHE B 1 176 ? 0.011 23.861 129.062 1.00 30.43 176 PHE B CA 1
ATOM 3793 C C . PHE B 1 176 ? -0.741 24.756 128.076 1.00 30.57 176 PHE B C 1
ATOM 3794 O O . PHE B 1 176 ? -1.952 24.622 127.907 1.00 30.00 176 PHE B O 1
ATOM 3802 N N . PHE B 1 177 ? -0.028 25.654 127.408 1.00 31.90 177 PHE B N 1
ATOM 3803 C CA . PHE B 1 177 ? -0.687 26.546 126.457 1.00 33.90 177 PHE B CA 1
ATOM 3804 C C . PHE B 1 177 ? -1.380 25.808 125.322 1.00 34.42 177 PHE B C 1
ATOM 3805 O O . PHE B 1 177 ? -2.498 26.157 124.937 1.00 35.15 177 PHE B O 1
ATOM 3821 N N . ASP B 1 179 ? -2.643 22.896 125.410 1.00 35.06 179 ASP B N 1
ATOM 3822 C CA . ASP B 1 179 ? -3.832 22.239 125.951 1.00 35.38 179 ASP B CA 1
ATOM 3823 C C . ASP B 1 179 ? -4.982 23.211 126.231 1.00 33.82 179 ASP B C 1
ATOM 3824 O O . ASP B 1 179 ? -6.134 22.942 125.888 1.00 31.80 179 ASP B O 1
ATOM 3829 N N . THR B 1 180 ? -4.673 24.342 126.852 1.00 31.67 180 THR B N 1
ATOM 3830 C CA . THR B 1 180 ? -5.703 25.324 127.146 1.00 29.46 180 THR B CA 1
ATOM 3831 C C . THR B 1 180 ? -6.316 25.796 125.840 1.00 29.80 180 THR B C 1
ATOM 3832 O O . THR B 1 180 ? -7.534 25.968 125.749 1.00 31.53 180 THR B O 1
ATOM 3836 N N . THR B 1 181 ? -5.474 26.000 124.831 1.00 28.12 181 THR B N 1
ATOM 3837 C CA . THR B 1 181 ? -5.960 26.443 123.526 1.00 27.28 181 THR B CA 1
ATOM 3838 C C . THR B 1 181 ? -6.874 25.394 122.911 1.00 27.49 181 THR B C 1
ATOM 3839 O O . THR B 1 181 ? -7.981 25.714 122.476 1.00 28.99 181 THR B O 1
ATOM 3851 N N . THR B 1 183 ? -8.540 23.074 124.372 1.00 26.01 183 THR B N 1
ATOM 3852 C CA . THR B 1 183 ? -9.748 22.930 125.170 1.00 26.84 183 THR B CA 1
ATOM 3853 C C . THR B 1 183 ? -10.749 24.039 124.871 1.00 29.38 183 THR B C 1
ATOM 3854 O O . THR B 1 183 ? -11.956 23.789 124.750 1.00 26.12 183 THR B O 1
ATOM 3858 N N . PHE B 1 184 ? -10.252 25.267 124.758 1.00 31.31 184 PHE B N 1
ATOM 3859 C CA . PHE B 1 184 ? -11.132 26.391 124.472 1.00 32.04 184 PHE B CA 1
ATOM 3860 C C . PHE B 1 184 ? -11.897 26.097 123.201 1.00 32.15 184 PHE B C 1
ATOM 3861 O O . PHE B 1 184 ? -13.120 26.227 123.149 1.00 34.43 184 PHE B O 1
ATOM 3869 N N . ILE B 1 185 ? -11.161 25.697 122.174 1.00 31.50 185 ILE B N 1
ATOM 3870 C CA . ILE B 1 185 ? -11.761 25.382 120.892 1.00 31.72 185 ILE B CA 1
ATOM 3871 C C . ILE B 1 185 ? -12.718 24.202 121.011 1.00 30.93 185 ILE B C 1
ATOM 3872 O O . ILE B 1 185 ? -13.761 24.167 120.352 1.00 32.91 185 ILE B O 1
ATOM 3877 N N . ASN B 1 186 ? -12.383 23.245 121.870 1.00 29.43 186 ASN B N 1
ATOM 3878 C CA . ASN B 1 186 ? -13.244 22.083 122.057 1.00 29.14 186 ASN B CA 1
ATOM 3879 C C . ASN B 1 186 ? -14.589 22.558 122.588 1.00 29.51 186 ASN B C 1
ATOM 3880 O O . ASN B 1 186 ? -15.638 22.041 122.214 1.00 30.14 186 ASN B O 1
ATOM 3893 N N . LEU B 1 188 ? -15.970 25.449 122.056 1.00 33.67 188 LEU B N 1
ATOM 3894 C CA . LEU B 1 188 ? -16.677 26.176 121.008 1.00 32.46 188 LEU B CA 1
ATOM 3895 C C . LEU B 1 188 ? -17.394 25.162 120.126 1.00 33.28 188 LEU B C 1
ATOM 3896 O O . LEU B 1 188 ? -18.537 25.378 119.718 1.00 36.19 188 LEU B O 1
ATOM 3901 N N . LYS B 1 189 ? -16.706 24.060 119.829 1.00 33.80 189 LYS B N 1
ATOM 3902 C CA . LYS B 1 189 ? -17.255 23.009 118.984 1.00 32.11 189 LYS B CA 1
ATOM 3903 C C . LYS B 1 189 ? -18.512 22.427 119.624 1.00 33.45 189 LYS B C 1
ATOM 3904 O O . LYS B 1 189 ? -19.479 22.107 118.939 1.00 33.15 189 LYS B O 1
ATOM 3910 N N . TYR B 1 190 ? -18.517 22.313 120.945 1.00 32.81 190 TYR B N 1
ATOM 3911 C CA . TYR B 1 190 ? -19.679 21.755 121.623 1.00 32.51 190 TYR B CA 1
ATOM 3912 C C . TYR B 1 190 ? -20.704 22.783 122.113 1.00 32.34 190 TYR B C 1
ATOM 3913 O O . TYR B 1 190 ? -21.577 22.464 122.916 1.00 32.24 190 TYR B O 1
ATOM 3922 N N . HIS B 1 191 ? -20.596 24.017 121.629 1.00 32.56 191 HIS B N 1
ATOM 3923 C CA . HIS B 1 191 ? -21.529 25.077 122.004 1.00 32.47 191 HIS B CA 1
ATOM 3924 C C . HIS B 1 191 ? -21.668 25.265 123.521 1.00 31.86 191 HIS B C 1
ATOM 3925 O O . HIS B 1 191 ? -22.737 25.634 124.016 1.00 30.82 191 HIS B O 1
ATOM 3932 N N . PHE B 1 192 ? -20.581 25.029 124.246 1.00 28.85 192 PHE B N 1
ATOM 3933 C CA . PHE B 1 192 ? -20.580 25.152 125.696 1.00 27.45 192 PHE B CA 1
ATOM 3934 C C . PHE B 1 192 ? -21.118 26.490 126.235 1.00 29.89 192 PHE B C 1
ATOM 3935 O O . PHE B 1 192 ? -21.991 26.514 127.107 1.00 29.76 192 PHE B O 1
ATOM 3943 N N . PHE B 1 193 ? -20.609 27.602 125.719 1.00 29.15 193 PHE B N 1
ATOM 3944 C CA . PHE B 1 193 ? -21.030 28.918 126.189 1.00 31.03 193 PHE B CA 1
ATOM 3945 C C . PHE B 1 193 ? -22.458 29.278 125.790 1.00 34.01 193 PHE B C 1
ATOM 3946 O O . PHE B 1 193 ? -23.111 30.119 126.420 1.00 34.11 193 PHE B O 1
ATOM 3954 N N . GLU B 1 194 ? -22.932 28.627 124.740 1.00 35.99 194 GLU B N 1
ATOM 3955 C CA . GLU B 1 194 ? -24.273 28.840 124.218 1.00 36.76 194 GLU B CA 1
ATOM 3956 C C . GLU B 1 194 ? -25.277 28.026 125.050 1.00 37.05 194 GLU B C 1
ATOM 3957 O O . GLU B 1 194 ? -26.363 28.498 125.376 1.00 36.03 194 GLU B O 1
ATOM 3963 N N . LYS B 1 195 ? -24.889 26.806 125.406 1.00 35.63 195 LYS B N 1
ATOM 3964 C CA . LYS B 1 195 ? -25.737 25.922 126.191 1.00 34.64 195 LYS B CA 1
ATOM 3965 C C . LYS B 1 195 ? -25.683 26.194 127.700 1.00 35.61 195 LYS B C 1
ATOM 3966 O O . LYS B 1 195 ? -26.647 25.919 128.412 1.00 34.48 195 LYS B O 1
ATOM 3972 N N . TYR B 1 196 ? -24.563 26.725 128.186 1.00 35.32 196 TYR B N 1
ATOM 3973 C CA . TYR B 1 196 ? -24.411 27.028 129.615 1.00 34.91 196 TYR B CA 1
ATOM 3974 C C . TYR B 1 196 ? -23.918 28.461 129.749 1.00 35.64 196 TYR B C 1
ATOM 3975 O O . TYR B 1 196 ? -22.801 28.714 130.216 1.00 37.84 196 TYR B O 1
ATOM 3984 N N . PRO B 1 197 ? -24.761 29.422 129.352 1.00 33.74 197 PRO B N 1
ATOM 3985 C CA . PRO B 1 197 ? -24.451 30.853 129.395 1.00 32.94 197 PRO B CA 1
ATOM 3986 C C . PRO B 1 197 ? -24.282 31.441 130.788 1.00 32.96 197 PRO B C 1
ATOM 3987 O O . PRO B 1 197 ? -23.745 32.536 130.937 1.00 35.14 197 PRO B O 1
ATOM 3991 N N . ASN B 1 198 ? -24.729 30.718 131.807 1.00 32.01 198 ASN B N 1
ATOM 3992 C CA . ASN B 1 198 ? -24.640 31.220 133.175 1.00 31.29 198 ASN B CA 1
ATOM 3993 C C . ASN B 1 198 ? -23.339 30.901 133.887 1.00 32.23 198 ASN B C 1
ATOM 3994 O O . ASN B 1 198 ? -23.040 31.480 134.930 1.00 33.48 198 ASN B O 1
ATOM 3999 N N . ILE B 1 199 ? -22.574 29.968 133.340 1.00 30.41 199 ILE B N 1
ATOM 4000 C CA . ILE B 1 199 ? -21.309 29.601 133.954 1.00 29.66 199 ILE B CA 1
ATOM 4001 C C . ILE B 1 199 ? -20.291 30.690 133.670 1.00 29.59 199 ILE B C 1
ATOM 4002 O O . ILE B 1 199 ? -20.274 31.261 132.587 1.00 30.95 199 ILE B O 1
ATOM 4007 N N . LYS B 1 200 ? -19.451 30.992 134.647 1.00 29.66 200 LYS B N 1
ATOM 4008 C CA . LYS B 1 200 ? -18.428 32.009 134.461 1.00 30.35 200 LYS B CA 1
ATOM 4009 C C . LYS B 1 200 ? -17.092 31.286 134.334 1.00 32.12 200 LYS B C 1
ATOM 4010 O O . LYS B 1 200 ? -16.481 30.879 135.331 1.00 33.16 200 LYS B O 1
ATOM 4016 N N . VAL B 1 201 ? -16.652 31.116 133.093 1.00 31.82 201 VAL B N 1
ATOM 4017 C CA . VAL B 1 201 ? -15.411 30.415 132.811 1.00 32.13 201 VAL B CA 1
ATOM 4018 C C . VAL B 1 201 ? -14.174 31.298 132.839 1.00 31.08 201 VAL B C 1
ATOM 4019 O O . VAL B 1 201 ? -14.085 32.292 132.121 1.00 29.62 201 VAL B O 1
ATOM 4023 N N . ILE B 1 202 ? -13.223 30.917 133.681 1.00 30.57 202 ILE B N 1
ATOM 4024 C CA . ILE B 1 202 ? -11.968 31.638 133.804 1.00 30.91 202 ILE B CA 1
ATOM 4025 C C . ILE B 1 202 ? -10.921 30.838 133.047 1.00 30.75 202 ILE B C 1
ATOM 4026 O O . ILE B 1 202 ? -10.627 29.696 133.405 1.00 32.22 202 ILE B O 1
ATOM 4031 N N . ILE B 1 203 ? -10.369 31.432 131.999 1.00 29.91 203 ILE B N 1
ATOM 4032 C CA . ILE B 1 203 ? -9.332 30.788 131.204 1.00 30.76 203 ILE B CA 1
ATOM 4033 C C . ILE B 1 203 ? -7.994 31.337 131.718 1.00 31.22 203 ILE B C 1
ATOM 4034 O O . ILE B 1 203 ? -7.754 32.540 131.675 1.00 34.93 203 ILE B O 1
ATOM 4039 N N . PRO B 1 204 ? -7.108 30.460 132.218 1.00 30.35 204 PRO B N 1
ATOM 4040 C CA . PRO B 1 204 ? -5.811 30.888 132.747 1.00 28.61 204 PRO B CA 1
ATOM 4041 C C . PRO B 1 204 ? -4.781 31.443 131.778 1.00 32.16 204 PRO B C 1
ATOM 4042 O O . PRO B 1 204 ? -4.978 31.464 130.561 1.00 32.72 204 PRO B O 1
ATOM 4046 N N . HIS B 1 205 ? -3.677 31.900 132.359 1.00 31.65 205 HIS B N 1
ATOM 4047 C CA . HIS B 1 205 ? -2.549 32.462 131.626 1.00 32.07 205 HIS B CA 1
ATOM 4048 C C . HIS B 1 205 ? -2.921 33.340 130.439 1.00 33.15 205 HIS B C 1
ATOM 4049 O O . HIS B 1 205 ? -2.507 33.092 129.307 1.00 33.59 205 HIS B O 1
ATOM 4056 N N . ALA B 1 206 ? -3.713 34.370 130.713 1.00 34.19 206 ALA B N 1
ATOM 4057 C CA . ALA B 1 206 ? -4.130 35.326 129.697 1.00 33.32 206 ALA B CA 1
ATOM 4058 C C . ALA B 1 206 ? -4.652 34.698 128.403 1.00 31.98 206 ALA B C 1
ATOM 4059 O O . ALA B 1 206 ? -4.473 35.252 127.314 1.00 31.70 206 ALA B O 1
ATOM 4061 N N . GLY B 1 207 ? -5.283 33.536 128.524 1.00 31.20 207 GLY B N 1
ATOM 4062 C CA . GLY B 1 207 ? -5.855 32.888 127.361 1.00 31.70 207 GLY B CA 1
ATOM 4063 C C . GLY B 1 207 ? -4.915 32.103 126.478 1.00 32.36 207 GLY B C 1
ATOM 4064 O O . GLY B 1 207 ? -5.242 31.848 125.324 1.00 32.73 207 GLY B O 1
ATOM 4065 N N . ALA B 1 208 ? -3.748 31.732 126.998 1.00 32.46 208 ALA B N 1
ATOM 4066 C CA . ALA B 1 208 ? -2.789 30.945 126.224 1.00 33.33 208 ALA B CA 1
ATOM 4067 C C . ALA B 1 208 ? -2.551 31.499 124.821 1.00 32.74 208 ALA B C 1
ATOM 4068 O O . ALA B 1 208 ? -2.056 32.612 124.670 1.00 35.69 208 ALA B O 1
ATOM 4070 N N . PHE B 1 209 ? -2.911 30.724 123.799 1.00 32.15 209 PHE B N 1
ATOM 4071 C CA . PHE B 1 209 ? -2.715 31.134 122.400 1.00 31.98 209 PHE B CA 1
ATOM 4072 C C . PHE B 1 209 ? -3.950 31.720 121.725 1.00 32.07 209 PHE B C 1
ATOM 4073 O O . PHE B 1 209 ? -3.935 31.969 120.515 1.00 34.41 209 PHE B O 1
ATOM 4081 N N . LEU B 1 210 ? -5.018 31.932 122.484 1.00 30.57 210 LEU B N 1
ATOM 4082 C CA . LEU B 1 210 ? -6.251 32.453 121.899 1.00 32.50 210 LEU B CA 1
ATOM 4083 C C . LEU B 1 210 ? -6.047 33.784 121.176 1.00 33.49 210 LEU B C 1
ATOM 4084 O O . LEU B 1 210 ? -6.640 34.023 120.114 1.00 32.22 210 LEU B O 1
ATOM 4089 N N . GLY B 1 211 ? -5.194 34.633 121.745 1.00 30.33 211 GLY B N 1
ATOM 4090 C CA . GLY B 1 211 ? -4.920 35.930 121.159 1.00 32.09 211 GLY B CA 1
ATOM 4091 C C . GLY B 1 211 ? -4.380 35.864 119.745 1.00 33.80 211 GLY B C 1
ATOM 4092 O O . GLY B 1 211 ? -4.346 36.874 119.049 1.00 34.35 211 GLY B O 1
ATOM 4093 N N . ILE B 1 212 ? -3.950 34.683 119.313 1.00 34.75 212 ILE B N 1
ATOM 4094 C CA . ILE B 1 212 ? -3.423 34.529 117.965 1.00 34.42 212 ILE B CA 1
ATOM 4095 C C . ILE B 1 212 ? -4.287 33.636 117.074 1.00 35.80 212 ILE B C 1
ATOM 4096 O O . ILE B 1 212 ? -4.447 33.933 115.892 1.00 37.31 212 ILE B O 1
ATOM 4101 N N . VAL B 1 213 ? -4.845 32.557 117.622 1.00 35.84 213 VAL B N 1
ATOM 4102 C CA . VAL B 1 213 ? -5.672 31.648 116.814 1.00 37.31 213 VAL B CA 1
ATOM 4103 C C . VAL B 1 213 ? -7.108 32.099 116.538 1.00 37.00 213 VAL B C 1
ATOM 4104 O O . VAL B 1 213 ? -7.693 31.711 115.520 1.00 37.17 213 VAL B O 1
ATOM 4108 N N . ASP B 1 214 ? -7.687 32.889 117.440 1.00 36.04 214 ASP B N 1
ATOM 4109 C CA . ASP B 1 214 ? -9.062 33.356 117.244 1.00 35.41 214 ASP B CA 1
ATOM 4110 C C . ASP B 1 214 ? -9.258 33.884 115.829 1.00 35.27 214 ASP B C 1
ATOM 4111 O O . ASP B 1 214 ? -10.139 33.424 115.096 1.00 31.39 214 ASP B O 1
ATOM 4116 N N . ASP B 1 215 ? -8.420 34.846 115.452 1.00 34.90 215 ASP B N 1
ATOM 4117 C CA . ASP B 1 215 ? -8.485 35.458 114.132 1.00 37.10 215 ASP B CA 1
ATOM 4118 C C . ASP B 1 215 ? -8.351 34.435 113.015 1.00 36.22 215 ASP B C 1
ATOM 4119 O O . ASP B 1 215 ? -8.914 34.607 111.938 1.00 36.60 215 ASP B O 1
ATOM 4124 N N . ARG B 1 216 ? -7.616 33.362 113.287 1.00 36.13 216 ARG B N 1
ATOM 4125 C CA . ARG B 1 216 ? -7.403 32.301 112.308 1.00 35.89 216 ARG B CA 1
ATOM 4126 C C . ARG B 1 216 ? -8.584 31.336 112.202 1.00 35.67 216 ARG B C 1
ATOM 4127 O O . ARG B 1 216 ? -8.857 30.818 111.125 1.00 35.64 216 ARG B O 1
ATOM 4135 N N . ILE B 1 217 ? -9.280 31.089 113.310 1.00 35.25 217 ILE B N 1
ATOM 4136 C CA . ILE B 1 217 ? -10.413 30.160 113.303 1.00 35.33 217 ILE B CA 1
ATOM 4137 C C . ILE B 1 217 ? -11.773 30.848 113.256 1.00 33.88 217 ILE B C 1
ATOM 4138 O O . ILE B 1 217 ? -12.794 30.190 113.051 1.00 34.73 217 ILE B O 1
ATOM 4143 N N . ALA B 1 218 ? -11.779 32.164 113.451 1.00 32.54 218 ALA B N 1
ATOM 4144 C CA . ALA B 1 218 ? -13.012 32.939 113.454 1.00 32.27 218 ALA B CA 1
ATOM 4145 C C . ALA B 1 218 ? -13.982 32.499 112.371 1.00 33.62 218 ALA B C 1
ATOM 4146 O O . ALA B 1 218 ? -15.157 32.267 112.639 1.00 36.98 218 ALA B O 1
ATOM 4148 N N . GLN B 1 219 ? -13.484 32.375 111.147 1.00 35.90 219 GLN B N 1
ATOM 4149 C CA . GLN B 1 219 ? -14.317 31.977 110.018 1.00 36.63 219 GLN B CA 1
ATOM 4150 C C . GLN B 1 219 ? -14.911 30.583 110.166 1.00 34.79 219 GLN B C 1
ATOM 4151 O O . GLN B 1 219 ? -16.120 30.414 110.061 1.00 36.32 219 GLN B O 1
ATOM 4157 N N . TYR B 1 220 ? -14.061 29.588 110.401 1.00 33.25 220 TYR B N 1
ATOM 4158 C CA . TYR B 1 220 ? -14.512 28.206 110.555 1.00 33.20 220 TYR B CA 1
ATOM 4159 C C . TYR B 1 220 ? -15.529 28.111 111.685 1.00 34.66 220 TYR B C 1
ATOM 4160 O O . TYR B 1 220 ? -16.573 27.477 111.549 1.00 35.17 220 TYR B O 1
ATOM 4169 N N . ALA B 1 221 ? -15.211 28.746 112.807 1.00 34.62 221 ALA B N 1
ATOM 4170 C CA . ALA B 1 221 ? -16.080 28.735 113.975 1.00 35.00 221 ALA B CA 1
ATOM 4171 C C . ALA B 1 221 ? -17.455 29.338 113.681 1.00 35.52 221 ALA B C 1
ATOM 4172 O O . ALA B 1 221 ? -18.471 28.895 114.221 1.00 37.47 221 ALA B O 1
ATOM 4174 N N . GLN B 1 222 ? -17.482 30.352 112.828 1.00 33.79 222 GLN B N 1
ATOM 4175 C CA . GLN B 1 222 ? -18.729 31.012 112.480 1.00 37.09 222 GLN B CA 1
ATOM 4176 C C . GLN B 1 222 ? -19.574 30.155 111.547 1.00 38.32 222 GLN B C 1
ATOM 4177 O O . GLN B 1 222 ? -20.788 30.043 111.716 1.00 38.01 222 GLN B O 1
ATOM 4183 N N . LYS B 1 223 ? -18.910 29.546 110.572 1.00 39.51 223 LYS B N 1
ATOM 4184 C CA . LYS B 1 223 ? -19.552 28.711 109.564 1.00 41.28 223 LYS B CA 1
ATOM 4185 C C . LYS B 1 223 ? -19.932 27.307 110.031 1.00 41.79 223 LYS B C 1
ATOM 4186 O O . LYS B 1 223 ? -21.056 26.856 109.805 1.00 43.47 223 LYS B O 1
ATOM 4192 N N . VAL B 1 224 ? -19.002 26.623 110.687 1.00 41.20 224 VAL B N 1
ATOM 4193 C CA . VAL B 1 224 ? -19.234 25.253 111.135 1.00 40.81 224 VAL B CA 1
ATOM 4194 C C . VAL B 1 224 ? -19.786 25.106 112.558 1.00 41.77 224 VAL B C 1
ATOM 4195 O O . VAL B 1 224 ? -20.616 24.234 112.812 1.00 39.95 224 VAL B O 1
ATOM 4199 N N . TYR B 1 225 ? -19.329 25.939 113.489 1.00 41.88 225 TYR B N 1
ATOM 4200 C CA . TYR B 1 225 ? -19.830 25.849 114.858 1.00 41.13 225 TYR B CA 1
ATOM 4201 C C . TYR B 1 225 ? -20.984 26.823 115.097 1.00 43.17 225 TYR B C 1
ATOM 4202 O O . TYR B 1 225 ? -21.687 26.739 116.110 1.00 44.54 225 TYR B O 1
ATOM 4211 N N . GLN B 1 226 ? -21.182 27.745 114.161 1.00 43.44 226 GLN B N 1
ATOM 4212 C CA . GLN B 1 226 ? -22.233 28.746 114.301 1.00 43.23 226 GLN B CA 1
ATOM 4213 C C . GLN B 1 226 ? -22.002 29.508 115.601 1.00 41.58 226 GLN B C 1
ATOM 4214 O O . GLN B 1 226 ? -22.925 29.777 116.370 1.00 38.54 226 GLN B O 1
ATOM 4220 N N . VAL B 1 227 ? -20.743 29.865 115.817 1.00 41.26 227 VAL B N 1
ATOM 4221 C CA . VAL B 1 227 ? -20.342 30.599 117.005 1.00 42.80 227 VAL B CA 1
ATOM 4222 C C . VAL B 1 227 ? -19.450 31.766 116.610 1.00 42.70 227 VAL B C 1
ATOM 4223 O O . VAL B 1 227 ? -18.641 31.654 115.686 1.00 43.98 227 VAL B O 1
ATOM 4227 N N . ASP B 1 228 ? -19.605 32.883 117.314 1.00 41.86 228 ASP B N 1
ATOM 4228 C CA . ASP B 1 228 ? -18.806 34.076 117.065 1.00 39.42 228 ASP B CA 1
ATOM 4229 C C . ASP B 1 228 ? -17.736 34.076 118.152 1.00 38.50 228 ASP B C 1
ATOM 4230 O O . ASP B 1 228 ? -17.996 34.448 119.300 1.00 37.44 228 ASP B O 1
ATOM 4235 N N . VAL B 1 229 ? -16.537 33.637 117.791 1.00 36.95 229 VAL B N 1
ATOM 4236 C CA . VAL B 1 229 ? -15.443 33.567 118.743 1.00 33.74 229 VAL B CA 1
ATOM 4237 C C . VAL B 1 229 ? -15.217 34.891 119.480 1.00 32.90 229 VAL B C 1
ATOM 4238 O O . VAL B 1 229 ? -14.902 34.894 120.669 1.00 33.53 229 VAL B O 1
ATOM 4242 N N . TYR B 1 230 ? -15.387 36.012 118.784 1.00 31.48 230 TYR B N 1
ATOM 4243 C CA . TYR B 1 230 ? -15.211 37.334 119.388 1.00 30.39 230 TYR B CA 1
ATOM 4244 C C . TYR B 1 230 ? -16.241 37.610 120.489 1.00 32.30 230 TYR B C 1
ATOM 4245 O O . TYR B 1 230 ? -15.910 38.214 121.513 1.00 32.58 230 TYR B O 1
ATOM 4254 N N . ASP B 1 231 ? -17.486 37.183 120.294 1.00 33.26 231 ASP B N 1
ATOM 4255 C CA . ASP B 1 231 ? -18.478 37.396 121.340 1.00 35.95 231 ASP B CA 1
ATOM 4256 C C . ASP B 1 231 ? -18.079 36.569 122.562 1.00 35.46 231 ASP B C 1
ATOM 4257 O O . ASP B 1 231 ? -18.139 37.047 123.698 1.00 35.74 231 ASP B O 1
ATOM 4262 N N . VAL B 1 232 ? -17.653 35.332 122.316 1.00 34.27 232 VAL B N 1
ATOM 4263 C CA . VAL B 1 232 ? -17.240 34.439 123.388 1.00 33.00 232 VAL B CA 1
ATOM 4264 C C . VAL B 1 232 ? -16.088 35.022 124.206 1.00 34.96 232 VAL B C 1
ATOM 4265 O O . VAL B 1 232 ? -16.090 34.926 125.434 1.00 33.50 232 VAL B O 1
ATOM 4277 N N . HIS B 1 234 ? -15.552 37.957 124.849 1.00 36.48 234 HIS B N 1
ATOM 4278 C CA . HIS B 1 234 ? -16.098 39.020 125.687 1.00 38.03 234 HIS B CA 1
ATOM 4279 C C . HIS B 1 234 ? -16.844 38.404 126.871 1.00 37.27 234 HIS B C 1
ATOM 4280 O O . HIS B 1 234 ? -16.897 38.974 127.964 1.00 36.21 234 HIS B O 1
ATOM 4287 N N . HIS B 1 235 ? -17.410 37.228 126.632 1.00 36.03 235 HIS B N 1
ATOM 4288 C CA . HIS B 1 235 ? -18.200 36.513 127.622 1.00 39.19 235 HIS B CA 1
ATOM 4289 C C . HIS B 1 235 ? -17.426 35.826 128.742 1.00 39.11 235 HIS B C 1
ATOM 4290 O O . HIS B 1 235 ? -17.891 35.791 129.877 1.00 42.22 235 HIS B O 1
ATOM 4297 N N . VAL B 1 236 ? -16.258 35.276 128.430 1.00 38.13 236 VAL B N 1
ATOM 4298 C CA . VAL B 1 236 ? -15.474 34.565 129.434 1.00 35.31 236 VAL B CA 1
ATOM 4299 C C . VAL B 1 236 ? -14.503 35.458 130.194 1.00 35.86 236 VAL B C 1
ATOM 4300 O O . VAL B 1 236 ? -14.352 36.633 129.880 1.00 36.57 236 VAL B O 1
ATOM 4304 N N . TYR B 1 237 ? -13.847 34.889 131.199 1.00 35.01 237 TYR B N 1
ATOM 4305 C CA . TYR B 1 237 ? -12.883 35.623 132.010 1.00 34.36 237 TYR B CA 1
ATOM 4306 C C . TYR B 1 237 ? -11.482 35.069 131.797 1.00 32.95 237 TYR B C 1
ATOM 4307 O O . TYR B 1 237 ? -11.313 33.978 131.251 1.00 33.30 237 TYR B O 1
ATOM 4316 N N . PHE B 1 238 ? -10.481 35.812 132.256 1.00 30.01 238 PHE B N 1
ATOM 4317 C CA . PHE B 1 238 ? -9.093 35.391 132.113 1.00 29.57 238 PHE B CA 1
ATOM 4318 C C . PHE B 1 238 ? -8.294 35.814 133.333 1.00 30.01 238 PHE B C 1
ATOM 4319 O O . PHE B 1 238 ? -8.513 36.900 133.870 1.00 32.52 238 PHE B O 1
ATOM 4327 N N . ASP B 1 239 ? -7.375 34.964 133.778 1.00 29.24 239 ASP B N 1
ATOM 4328 C CA . ASP B 1 239 ? -6.506 35.342 134.882 1.00 29.71 239 ASP B CA 1
ATOM 4329 C C . ASP B 1 239 ? -5.235 35.755 134.143 1.00 30.91 239 ASP B C 1
ATOM 4330 O O . ASP B 1 239 ? -5.081 35.446 132.962 1.00 31.28 239 ASP B O 1
ATOM 4335 N N . VAL B 1 240 ? -4.327 36.456 134.804 1.00 31.34 240 VAL B N 1
ATOM 4336 C CA . VAL B 1 240 ? -3.136 36.904 134.106 1.00 29.67 240 VAL B CA 1
ATOM 4337 C C . VAL B 1 240 ? -1.812 36.409 134.671 1.00 29.95 240 VAL B C 1
ATOM 4338 O O . VAL B 1 240 ? -0.845 37.159 134.773 1.00 30.11 240 VAL B O 1
ATOM 4342 N N . ALA B 1 241 ? -1.770 35.133 135.020 1.00 30.33 241 ALA B N 1
ATOM 4343 C CA . ALA B 1 241 ? -0.553 34.542 135.542 1.00 31.88 241 ALA B CA 1
ATOM 4344 C C . ALA B 1 241 ? 0.396 34.299 134.368 1.00 33.29 241 ALA B C 1
ATOM 4345 O O . ALA B 1 241 ? -0.041 34.121 133.230 1.00 35.28 241 ALA B O 1
ATOM 4347 N N . GLY B 1 242 ? 1.695 34.306 134.641 1.00 31.01 242 GLY B N 1
ATOM 4348 C CA . GLY B 1 242 ? 2.653 34.066 133.583 1.00 30.11 242 GLY B CA 1
ATOM 4349 C C . GLY B 1 242 ? 3.325 35.302 133.022 1.00 30.14 242 GLY B C 1
ATOM 4350 O O . GLY B 1 242 ? 3.151 36.415 133.517 1.00 32.27 242 GLY B O 1
ATOM 4351 N N . ALA B 1 243 ? 4.107 35.094 131.971 1.00 29.02 243 ALA B N 1
ATOM 4352 C CA . ALA B 1 243 ? 4.826 36.174 131.314 1.00 28.71 243 ALA B CA 1
ATOM 4353 C C . ALA B 1 243 ? 3.866 36.886 130.362 1.00 28.07 243 ALA B C 1
ATOM 4354 O O . ALA B 1 243 ? 4.024 36.827 129.146 1.00 29.64 243 ALA B O 1
ATOM 4356 N N . VAL B 1 244 ? 2.874 37.563 130.932 1.00 26.81 244 VAL B N 1
ATOM 4357 C CA . VAL B 1 244 ? 1.861 38.258 130.151 1.00 26.35 244 VAL B CA 1
ATOM 4358 C C . VAL B 1 244 ? 2.341 39.560 129.530 1.00 28.40 244 VAL B C 1
ATOM 4359 O O . VAL B 1 244 ? 1.684 40.111 128.651 1.00 28.08 244 VAL B O 1
ATOM 4363 N N . LEU B 1 245 ? 3.479 40.060 129.991 1.00 28.70 245 LEU B N 1
ATOM 4364 C CA . LEU B 1 245 ? 4.021 41.301 129.459 1.00 29.39 245 LEU B CA 1
ATOM 4365 C C . LEU B 1 245 ? 5.305 40.976 128.725 1.00 29.71 245 LEU B C 1
ATOM 4366 O O . LEU B 1 245 ? 6.005 40.043 129.100 1.00 30.34 245 LEU B O 1
ATOM 4371 N N . PRO B 1 246 ? 5.645 41.751 127.681 1.00 31.51 246 PRO B N 1
ATOM 4372 C CA . PRO B 1 246 ? 4.887 42.904 127.181 1.00 31.85 246 PRO B CA 1
ATOM 4373 C C . PRO B 1 246 ? 3.981 42.639 125.976 1.00 32.94 246 PRO B C 1
ATOM 4374 O O . PRO B 1 246 ? 3.407 43.579 125.407 1.00 34.36 246 PRO B O 1
ATOM 4378 N N . ARG B 1 247 ? 3.836 41.375 125.591 1.00 32.20 247 ARG B N 1
ATOM 4379 C CA . ARG B 1 247 ? 3.024 41.059 124.422 1.00 30.07 247 ARG B CA 1
ATOM 4380 C C . ARG B 1 247 ? 1.673 40.379 124.614 1.00 30.47 247 ARG B C 1
ATOM 4381 O O . ARG B 1 247 ? 0.680 40.800 124.006 1.00 31.61 247 ARG B O 1
ATOM 4389 N N . GLN B 1 248 ? 1.629 39.337 125.443 1.00 28.40 248 GLN B N 1
ATOM 4390 C CA . GLN B 1 248 ? 0.399 38.573 125.649 1.00 28.20 248 GLN B CA 1
ATOM 4391 C C . GLN B 1 248 ? -0.830 39.338 126.155 1.00 28.23 248 GLN B C 1
ATOM 4392 O O . GLN B 1 248 ? -1.889 39.305 125.517 1.00 26.72 248 GLN B O 1
ATOM 4398 N N . LEU B 1 249 ? -0.710 40.021 127.290 1.00 27.22 249 LEU B N 1
ATOM 4399 C CA . LEU B 1 249 ? -1.850 40.756 127.830 1.00 27.98 249 LEU B CA 1
ATOM 4400 C C . LEU B 1 249 ? -2.351 41.850 126.881 1.00 28.40 249 LEU B C 1
ATOM 4401 O O . LEU B 1 249 ? -3.554 41.962 126.625 1.00 28.08 249 LEU B O 1
ATOM 4406 N N . PRO B 1 250 ? -1.439 42.667 126.339 1.00 28.40 250 PRO B N 1
ATOM 4407 C CA . PRO B 1 250 ? -1.879 43.723 125.421 1.00 30.88 250 PRO B CA 1
ATOM 4408 C C . PRO B 1 250 ? -2.719 43.176 124.263 1.00 30.15 250 PRO B C 1
ATOM 4409 O O . PRO B 1 250 ? -3.715 43.777 123.874 1.00 32.19 250 PRO B O 1
ATOM 4413 N N . THR B 1 251 ? -2.320 42.039 123.711 1.00 30.82 251 THR B N 1
ATOM 4414 C CA . THR B 1 251 ? -3.069 41.448 122.612 1.00 31.33 251 THR B CA 1
ATOM 4415 C C . THR B 1 251 ? -4.432 40.965 123.088 1.00 32.15 251 THR B C 1
ATOM 4416 O O . THR B 1 251 ? -5.433 41.098 122.379 1.00 32.98 251 THR B O 1
ATOM 4420 N N . LEU B 1 252 ? -4.460 40.396 124.291 1.00 30.87 252 LEU B N 1
ATOM 4421 C CA . LEU B 1 252 ? -5.697 39.882 124.860 1.00 30.68 252 LEU B CA 1
ATOM 4422 C C . LEU B 1 252 ? -6.701 40.997 125.134 1.00 31.09 252 LEU B C 1
ATOM 4423 O O . LEU B 1 252 ? -7.911 40.812 124.992 1.00 31.22 252 LEU B O 1
ATOM 4436 N N . SER B 1 254 ? -7.506 43.466 123.413 1.00 31.30 254 SER B N 1
ATOM 4437 C CA . SER B 1 254 ? -8.268 43.922 122.255 1.00 29.32 254 SER B CA 1
ATOM 4438 C C . SER B 1 254 ? -9.371 42.890 121.974 1.00 27.64 254 SER B C 1
ATOM 4439 O O . SER B 1 254 ? -10.172 43.063 121.057 1.00 28.51 254 SER B O 1
ATOM 4442 N N . LEU B 1 255 ? -9.412 41.823 122.774 1.00 27.21 255 LEU B N 1
ATOM 4443 C CA . LEU B 1 255 ? -10.404 40.759 122.600 1.00 26.73 255 LEU B CA 1
ATOM 4444 C C . LEU B 1 255 ? -11.274 40.554 123.823 1.00 25.98 255 LEU B C 1
ATOM 4445 O O . LEU B 1 255 ? -12.469 40.277 123.708 1.00 24.85 255 LEU B O 1
ATOM 4450 N N . ALA B 1 256 ? -10.667 40.689 124.994 1.00 27.83 256 ALA B N 1
ATOM 4451 C CA . ALA B 1 256 ? -11.376 40.498 126.247 1.00 32.07 256 ALA B CA 1
ATOM 4452 C C . ALA B 1 256 ? -12.068 41.757 126.740 1.00 35.14 256 ALA B C 1
ATOM 4453 O O . ALA B 1 256 ? -11.727 42.873 126.347 1.00 37.23 256 ALA B O 1
ATOM 4455 N N . GLN B 1 257 ? -13.047 41.556 127.612 1.00 37.91 257 GLN B N 1
ATOM 4456 C CA . GLN B 1 257 ? -13.786 42.648 128.222 1.00 39.04 257 GLN B CA 1
ATOM 4457 C C . GLN B 1 257 ? -12.896 43.097 129.378 1.00 38.68 257 GLN B C 1
ATOM 4458 O O . GLN B 1 257 ? -12.333 42.265 130.090 1.00 39.96 257 GLN B O 1
ATOM 4464 N N . PRO B 1 258 ? -12.742 44.414 129.572 1.00 39.24 258 PRO B N 1
ATOM 4465 C CA . PRO B 1 258 ? -11.908 44.972 130.648 1.00 37.69 258 PRO B CA 1
ATOM 4466 C C . PRO B 1 258 ? -12.262 44.505 132.069 1.00 38.41 258 PRO B C 1
ATOM 4467 O O . PRO B 1 258 ? -11.387 44.343 132.920 1.00 38.04 258 PRO B O 1
ATOM 4471 N N . GLU B 1 259 ? -13.543 44.286 132.327 1.00 38.34 259 GLU B N 1
ATOM 4472 C CA . GLU B 1 259 ? -13.966 43.870 133.653 1.00 40.77 259 GLU B CA 1
ATOM 4473 C C . GLU B 1 259 ? -13.765 42.374 133.893 1.00 40.22 259 GLU B C 1
ATOM 4474 O O . GLU B 1 259 ? -13.960 41.886 135.010 1.00 40.70 259 GLU B O 1
ATOM 4480 N N . HIS B 1 260 ? -13.373 41.645 132.852 1.00 37.42 260 HIS B N 1
ATOM 4481 C CA . HIS B 1 260 ? -13.190 40.203 132.974 1.00 35.69 260 HIS B CA 1
ATOM 4482 C C . HIS B 1 260 ? -11.746 39.713 133.129 1.00 34.82 260 HIS B C 1
ATOM 4483 O O . HIS B 1 260 ? -11.484 38.514 132.990 1.00 35.57 260 HIS B O 1
ATOM 4490 N N . LEU B 1 261 ? -10.819 40.622 133.429 1.00 31.92 261 LEU B N 1
ATOM 4491 C CA . LEU B 1 261 ? -9.416 40.250 133.607 1.00 32.83 261 LEU B CA 1
ATOM 4492 C C . LEU B 1 261 ? -9.094 40.138 135.095 1.00 33.03 261 LEU B C 1
ATOM 4493 O O . LEU B 1 261 ? -9.279 41.096 135.847 1.00 36.80 261 LEU B O 1
ATOM 4498 N N . LEU B 1 262 ? -8.599 38.975 135.511 1.00 31.94 262 LEU B N 1
ATOM 4499 C CA . LEU B 1 262 ? -8.286 38.719 136.919 1.00 31.18 262 LEU B CA 1
ATOM 4500 C C . LEU B 1 262 ? -6.814 38.442 137.210 1.00 32.86 262 LEU B C 1
ATOM 4501 O O . LEU B 1 262 ? -6.152 37.712 136.477 1.00 32.33 262 LEU B O 1
ATOM 4506 N N . TYR B 1 263 ? -6.309 39.010 138.299 1.00 31.94 263 TYR B N 1
ATOM 4507 C CA . TYR B 1 263 ? -4.917 38.799 138.680 1.00 32.48 263 TYR B CA 1
ATOM 4508 C C . TYR B 1 263 ? -4.683 37.377 139.184 1.00 32.43 263 TYR B C 1
ATOM 4509 O O . TYR B 1 263 ? -5.577 36.756 139.757 1.00 30.49 263 TYR B O 1
ATOM 4518 N N . GLY B 1 264 ? -3.469 36.879 138.964 1.00 34.18 264 GLY B N 1
ATOM 4519 C CA . GLY B 1 264 ? -3.095 35.542 139.402 1.00 33.67 264 GLY B CA 1
ATOM 4520 C C . GLY B 1 264 ? -1.587 35.471 139.583 1.00 33.91 264 GLY B C 1
ATOM 4521 O O . GLY B 1 264 ? -0.843 36.066 138.803 1.00 33.53 264 GLY B O 1
ATOM 4522 N N . SER B 1 265 ? -1.128 34.743 140.599 1.00 31.82 265 SER B N 1
ATOM 4523 C CA . SER B 1 265 ? 0.304 34.633 140.865 1.00 33.70 265 SER B CA 1
ATOM 4524 C C . SER B 1 265 ? 0.903 33.293 140.461 1.00 33.97 265 SER B C 1
ATOM 4525 O O . SER B 1 265 ? 2.064 33.222 140.083 1.00 33.88 265 SER B O 1
ATOM 4528 N N . ASP B 1 266 ? 0.104 32.241 140.568 1.00 33.84 266 ASP B N 1
ATOM 4529 C CA . ASP B 1 266 ? 0.514 30.881 140.249 1.00 34.65 266 ASP B CA 1
ATOM 4530 C C . ASP B 1 266 ? 1.536 30.311 141.236 1.00 34.68 266 ASP B C 1
ATOM 4531 O O . ASP B 1 266 ? 2.339 29.445 140.878 1.00 33.92 266 ASP B O 1
ATOM 4536 N N . ILE B 1 267 ? 1.514 30.792 142.477 1.00 34.53 267 ILE B N 1
ATOM 4537 C CA . ILE B 1 267 ? 2.419 30.253 143.492 1.00 34.49 267 ILE B CA 1
ATOM 4538 C C . ILE B 1 267 ? 1.750 28.976 143.993 1.00 33.68 267 ILE B C 1
ATOM 4539 O O . ILE B 1 267 ? 0.528 28.850 143.935 1.00 35.07 267 ILE B O 1
ATOM 4544 N N . PRO B 1 268 ? 2.535 28.011 144.491 1.00 32.24 268 PRO B N 1
ATOM 4545 C CA . PRO B 1 268 ? 3.992 28.046 144.610 1.00 33.51 268 PRO B CA 1
ATOM 4546 C C . PRO B 1 268 ? 4.724 27.376 143.439 1.00 33.90 268 PRO B C 1
ATOM 4547 O O . PRO B 1 268 ? 5.940 27.182 143.498 1.00 33.73 268 PRO B O 1
ATOM 4551 N N . TYR B 1 269 ? 3.994 27.012 142.389 1.00 32.69 269 TYR B N 1
ATOM 4552 C CA . TYR B 1 269 ? 4.619 26.377 141.234 1.00 36.48 269 TYR B CA 1
ATOM 4553 C C . TYR B 1 269 ? 5.557 27.361 140.545 1.00 35.98 269 TYR B C 1
ATOM 4554 O O . TYR B 1 269 ? 6.590 26.973 140.007 1.00 38.22 269 TYR B O 1
ATOM 4563 N N . THR B 1 270 ? 5.185 28.633 140.551 1.00 35.01 270 THR B N 1
ATOM 4564 C CA . THR B 1 270 ? 6.052 29.662 140.010 1.00 33.44 270 THR B CA 1
ATOM 4565 C C . THR B 1 270 ? 6.786 30.091 141.277 1.00 35.93 270 THR B C 1
ATOM 4566 O O . THR B 1 270 ? 6.147 30.431 142.281 1.00 35.90 270 THR B O 1
ATOM 4570 N N . PRO B 1 271 ? 8.129 30.055 141.269 1.00 34.34 271 PRO B N 1
ATOM 4571 C CA . PRO B 1 271 ? 8.870 30.459 142.469 1.00 36.57 271 PRO B CA 1
ATOM 4572 C C . PRO B 1 271 ? 8.309 31.768 143.026 1.00 37.50 271 PRO B C 1
ATOM 4573 O O . PRO B 1 271 ? 7.976 32.676 142.265 1.00 35.63 271 PRO B O 1
ATOM 4577 N N . LEU B 1 272 ? 8.203 31.863 144.347 1.00 38.80 272 LEU B N 1
ATOM 4578 C CA . LEU B 1 272 ? 7.663 33.067 144.965 1.00 39.30 272 LEU B CA 1
ATOM 4579 C C . LEU B 1 272 ? 8.353 34.336 144.493 1.00 39.78 272 LEU B C 1
ATOM 4580 O O . LEU B 1 272 ? 7.689 35.334 144.215 1.00 41.79 272 LEU B O 1
ATOM 4585 N N . ASP B 1 273 ? 9.677 34.305 144.391 1.00 40.65 273 ASP B N 1
ATOM 4586 C CA . ASP B 1 273 ? 10.408 35.485 143.948 1.00 42.65 273 ASP B CA 1
ATOM 4587 C C . ASP B 1 273 ? 10.032 35.879 142.532 1.00 41.35 273 ASP B C 1
ATOM 4588 O O . ASP B 1 273 ? 9.823 37.058 142.240 1.00 40.38 273 ASP B O 1
ATOM 4593 N N . GLY B 1 274 ? 9.942 34.889 141.652 1.00 39.94 274 GLY B N 1
ATOM 4594 C CA . GLY B 1 274 ? 9.578 35.175 140.279 1.00 39.25 274 GLY B CA 1
ATOM 4595 C C . GLY B 1 274 ? 8.170 35.730 140.208 1.00 41.18 274 GLY B C 1
ATOM 4596 O O . GLY B 1 274 ? 7.884 36.624 139.412 1.00 44.69 274 GLY B O 1
ATOM 4597 N N . SER B 1 275 ? 7.288 35.199 141.051 1.00 41.38 275 SER B N 1
ATOM 4598 C CA . SER B 1 275 ? 5.894 35.627 141.101 1.00 42.43 275 SER B CA 1
ATOM 4599 C C . SER B 1 275 ? 5.822 37.076 141.586 1.00 42.53 275 SER B C 1
ATOM 4600 O O . SER B 1 275 ? 5.023 37.866 141.095 1.00 40.51 275 SER B O 1
ATOM 4603 N N . ARG B 1 276 ? 6.662 37.413 142.556 1.00 42.69 276 ARG B N 1
ATOM 4604 C CA . ARG B 1 276 ? 6.702 38.769 143.076 1.00 43.45 276 ARG B CA 1
ATOM 4605 C C . ARG B 1 276 ? 7.155 39.718 141.962 1.00 41.81 276 ARG B C 1
ATOM 4606 O O . ARG B 1 276 ? 6.630 40.792 141.763 1.00 40.64 276 ARG B O 1
ATOM 4614 N N . GLN B 1 277 ? 8.163 39.286 141.232 1.00 41.76 277 GLN B N 1
ATOM 4615 C CA . GLN B 1 277 ? 8.680 40.106 140.136 1.00 41.51 277 GLN B CA 1
ATOM 4616 C C . GLN B 1 277 ? 7.568 40.299 139.071 1.00 38.44 277 GLN B C 1
ATOM 4617 O O . GLN B 1 277 ? 7.424 41.372 138.488 1.00 37.84 277 GLN B O 1
ATOM 4623 N N . LEU B 1 278 ? 6.827 39.221 138.797 1.00 34.36 278 LEU B N 1
ATOM 4624 C CA . LEU B 1 278 ? 5.764 39.314 137.770 1.00 33.44 278 LEU B CA 1
ATOM 4625 C C . LEU B 1 278 ? 4.648 40.268 138.178 1.00 33.07 278 LEU B C 1
ATOM 4626 O O . LEU B 1 278 ? 4.072 40.987 137.341 1.00 32.36 278 LEU B O 1
ATOM 4631 N N . GLY B 1 279 ? 4.342 40.247 139.471 1.00 28.78 279 GLY B N 1
ATOM 4632 C CA . GLY B 1 279 ? 3.305 41.111 139.991 1.00 31.22 279 GLY B CA 1
ATOM 4633 C C . GLY B 1 279 ? 3.752 42.556 140.076 1.00 33.25 279 GLY B C 1
ATOM 4634 O O . GLY B 1 279 ? 2.951 43.484 139.972 1.00 33.81 279 GLY B O 1
ATOM 4635 N N . HIS B 1 280 ? 5.049 42.748 140.264 1.00 34.09 280 HIS B N 1
ATOM 4636 C CA . HIS B 1 280 ? 5.615 44.086 140.348 1.00 37.06 280 HIS B CA 1
ATOM 4637 C C . HIS B 1 280 ? 5.593 44.689 138.952 1.00 36.13 280 HIS B C 1
ATOM 4638 O O . HIS B 1 280 ? 5.381 45.893 138.781 1.00 37.98 280 HIS B O 1
ATOM 4645 N N . ALA B 1 281 ? 5.817 43.839 137.954 1.00 35.88 281 ALA B N 1
ATOM 4646 C CA . ALA B 1 281 ? 5.809 44.269 136.557 1.00 34.25 281 ALA B CA 1
ATOM 4647 C C . ALA B 1 281 ? 4.425 44.801 136.194 1.00 35.27 281 ALA B C 1
ATOM 4648 O O . ALA B 1 281 ? 4.297 45.862 135.565 1.00 36.36 281 ALA B O 1
ATOM 4650 N N . LEU B 1 282 ? 3.388 44.065 136.591 1.00 32.84 282 LEU B N 1
ATOM 4651 C CA . LEU B 1 282 ? 2.020 44.488 136.308 1.00 32.17 282 LEU B CA 1
ATOM 4652 C C . LEU B 1 282 ? 1.720 45.843 136.954 1.00 32.83 282 LEU B C 1
ATOM 4653 O O . LEU B 1 282 ? 0.957 46.647 136.412 1.00 31.06 282 LEU B O 1
ATOM 4658 N N . ALA B 1 283 ? 2.348 46.100 138.099 1.00 30.90 283 ALA B N 1
ATOM 4659 C CA . ALA B 1 283 ? 2.128 47.340 138.832 1.00 33.13 283 ALA B CA 1
ATOM 4660 C C . ALA B 1 283 ? 2.850 48.556 138.263 1.00 34.62 283 ALA B C 1
ATOM 4661 O O . ALA B 1 283 ? 2.365 49.687 138.393 1.00 34.52 283 ALA B O 1
ATOM 4663 N N . THR B 1 284 ? 3.996 48.331 137.626 1.00 34.28 284 THR B N 1
ATOM 4664 C CA . THR B 1 284 ? 4.782 49.432 137.092 1.00 32.43 284 THR B CA 1
ATOM 4665 C C . THR B 1 284 ? 4.844 49.559 135.575 1.00 32.82 284 THR B C 1
ATOM 4666 O O . THR B 1 284 ? 5.487 50.478 135.070 1.00 35.62 284 THR B O 1
ATOM 4670 N N . THR B 1 285 ? 4.206 48.657 134.837 1.00 30.19 285 THR B N 1
ATOM 4671 C CA . THR B 1 285 ? 4.263 48.728 133.375 1.00 30.62 285 THR B CA 1
ATOM 4672 C C . THR B 1 285 ? 3.601 49.967 132.767 1.00 33.33 285 THR B C 1
ATOM 4673 O O . THR B 1 285 ? 2.671 50.526 133.339 1.00 36.49 285 THR B O 1
ATOM 4677 N N . ASP B 1 286 ? 4.087 50.384 131.600 1.00 35.81 286 ASP B N 1
ATOM 4678 C CA . ASP B 1 286 ? 3.543 51.537 130.877 1.00 37.88 286 ASP B CA 1
ATOM 4679 C C . ASP B 1 286 ? 2.467 51.081 129.898 1.00 38.86 286 ASP B C 1
ATOM 4680 O O . ASP B 1 286 ? 1.883 51.894 129.185 1.00 36.71 286 ASP B O 1
ATOM 4685 N N . LEU B 1 287 ? 2.228 49.775 129.855 1.00 40.22 287 LEU B N 1
ATOM 4686 C CA . LEU B 1 287 ? 1.238 49.190 128.958 1.00 40.70 287 LEU B CA 1
ATOM 4687 C C . LEU B 1 287 ? -0.163 49.159 129.571 1.00 40.93 287 LEU B C 1
ATOM 4688 O O . LEU B 1 287 ? -1.138 48.791 128.909 1.00 42.57 287 LEU B O 1
ATOM 4693 N N . LEU B 1 288 ? -0.262 49.546 130.836 1.00 39.91 288 LEU B N 1
ATOM 4694 C CA . LEU B 1 288 ? -1.549 49.555 131.512 1.00 39.75 288 LEU B CA 1
ATOM 4695 C C . LEU B 1 288 ? -1.818 50.863 132.232 1.00 38.81 288 LEU B C 1
ATOM 4696 O O . LEU B 1 288 ? -0.934 51.411 132.899 1.00 36.96 288 LEU B O 1
ATOM 4701 N N . THR B 1 289 ? -3.046 51.354 132.097 1.00 37.59 289 THR B N 1
ATOM 4702 C CA . THR B 1 289 ? -3.441 52.583 132.763 1.00 39.90 289 THR B CA 1
ATOM 4703 C C . THR B 1 289 ? -3.636 52.246 134.241 1.00 41.91 289 THR B C 1
ATOM 4704 O O . THR B 1 289 ? -3.663 51.072 134.619 1.00 44.07 289 THR B O 1
ATOM 4708 N N . ASN B 1 290 ? -3.756 53.264 135.084 1.00 43.39 290 ASN B N 1
ATOM 4709 C CA . ASN B 1 290 ? -3.962 53.022 136.509 1.00 44.52 290 ASN B CA 1
ATOM 4710 C C . ASN B 1 290 ? -5.301 52.327 136.733 1.00 43.22 290 ASN B C 1
ATOM 4711 O O . ASN B 1 290 ? -5.421 51.460 137.589 1.00 41.68 290 ASN B O 1
ATOM 4716 N N . GLU B 1 291 ? -6.302 52.702 135.942 1.00 43.49 291 GLU B N 1
ATOM 4717 C CA . GLU B 1 291 ? -7.628 52.115 136.063 1.00 45.67 291 GLU B CA 1
ATOM 4718 C C . GLU B 1 291 ? -7.579 50.616 135.781 1.00 44.80 291 GLU B C 1
ATOM 4719 O O . GLU B 1 291 ? -8.176 49.810 136.507 1.00 43.03 291 GLU B O 1
ATOM 4725 N N . GLN B 1 292 ? -6.858 50.249 134.726 1.00 43.02 292 GLN B N 1
ATOM 4726 C CA . GLN B 1 292 ? -6.734 48.855 134.341 1.00 39.37 292 GLN B CA 1
ATOM 4727 C C . GLN B 1 292 ? -6.004 48.044 135.416 1.00 38.68 292 GLN B C 1
ATOM 4728 O O . GLN B 1 292 ? -6.408 46.924 135.742 1.00 35.04 292 GLN B O 1
ATOM 4734 N N . LYS B 1 293 ? -4.944 48.615 135.982 1.00 38.28 293 LYS B N 1
ATOM 4735 C CA . LYS B 1 293 ? -4.187 47.923 137.020 1.00 38.60 293 LYS B CA 1
ATOM 4736 C C . LYS B 1 293 ? -5.087 47.666 138.219 1.00 39.13 293 LYS B C 1
ATOM 4737 O O . LYS B 1 293 ? -5.022 46.607 138.845 1.00 38.38 293 LYS B O 1
ATOM 4743 N N . GLN B 1 294 ? -5.942 48.641 138.515 1.00 39.94 294 GLN B N 1
ATOM 4744 C CA . GLN B 1 294 ? -6.884 48.568 139.632 1.00 38.13 294 GLN B CA 1
ATOM 4745 C C . GLN B 1 294 ? -7.941 47.482 139.401 1.00 36.66 294 GLN B C 1
ATOM 4746 O O . GLN B 1 294 ? -8.340 46.762 140.326 1.00 33.02 294 GLN B O 1
ATOM 4752 N N . ALA B 1 295 ? -8.387 47.375 138.156 1.00 35.78 295 ALA B N 1
ATOM 4753 C CA . ALA B 1 295 ? -9.398 46.399 137.780 1.00 35.11 295 ALA B CA 1
ATOM 4754 C C . ALA B 1 295 ? -8.842 44.983 137.861 1.00 35.44 295 ALA B C 1
ATOM 4755 O O . ALA B 1 295 ? -9.451 44.097 138.462 1.00 37.31 295 ALA B O 1
ATOM 4757 N N . ILE B 1 296 ? -7.674 44.789 137.257 1.00 34.66 296 ILE B N 1
ATOM 4758 C CA . ILE B 1 296 ? -7.016 43.493 137.213 1.00 32.66 296 ILE B CA 1
ATOM 4759 C C . ILE B 1 296 ? -6.608 42.978 138.591 1.00 32.96 296 ILE B C 1
ATOM 4760 O O . ILE B 1 296 ? -6.778 41.802 138.894 1.00 35.66 296 ILE B O 1
ATOM 4765 N N . PHE B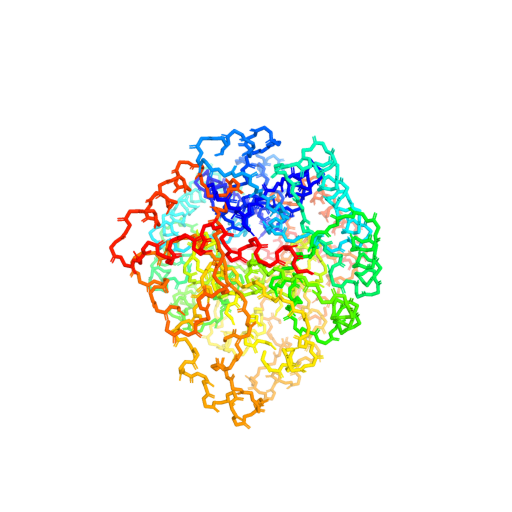 1 297 ? -6.087 43.865 139.427 1.00 34.42 297 PHE B N 1
ATOM 4766 C CA . PHE B 1 297 ? -5.640 43.499 140.768 1.00 33.07 297 PHE B CA 1
ATOM 4767 C C . PHE B 1 297 ? -6.745 43.313 141.803 1.00 34.83 297 PHE B C 1
ATOM 4768 O O . PHE B 1 297 ? -6.566 42.541 142.745 1.00 37.07 297 PHE B O 1
ATOM 4776 N N . TYR B 1 298 ? -7.876 44.007 141.649 1.00 33.96 298 TYR B N 1
ATOM 4777 C CA . TYR B 1 298 ? -8.930 43.913 142.661 1.00 33.39 298 TYR B CA 1
ATOM 4778 C C . TYR B 1 298 ? -10.391 44.031 142.227 1.00 33.01 298 TYR B C 1
ATOM 4779 O O . TYR B 1 298 ? -11.188 43.133 142.478 1.00 35.32 298 TYR B O 1
ATOM 4788 N N . ASP B 1 299 ? -10.748 45.147 141.605 1.00 34.59 299 ASP B N 1
ATOM 4789 C CA . ASP B 1 299 ? -12.129 45.376 141.194 1.00 35.56 299 ASP B CA 1
ATOM 4790 C C . ASP B 1 299 ? -12.813 44.231 140.457 1.00 36.02 299 ASP B C 1
ATOM 4791 O O . ASP B 1 299 ? -13.915 43.826 140.829 1.00 36.42 299 ASP B O 1
ATOM 4796 N N . ASN B 1 300 ? -12.171 43.707 139.418 1.00 33.46 300 ASN B N 1
ATOM 4797 C CA . ASN B 1 300 ? -12.785 42.637 138.651 1.00 35.17 300 ASN B CA 1
ATOM 4798 C C . ASN B 1 300 ? -13.101 41.414 139.481 1.00 33.88 300 ASN B C 1
ATOM 4799 O O . ASN B 1 300 ? -14.208 40.882 139.402 1.00 32.46 300 ASN B O 1
ATOM 4804 N N . ALA B 1 301 ? -12.140 40.968 140.278 1.00 35.46 301 ALA B N 1
ATOM 4805 C CA . ALA B 1 301 ? -12.361 39.802 141.121 1.00 37.96 301 ALA B CA 1
ATOM 4806 C C . ALA B 1 301 ? -13.457 40.113 142.133 1.00 39.60 301 ALA B C 1
ATOM 4807 O O . ALA B 1 301 ? -14.380 39.323 142.317 1.00 41.32 301 ALA B O 1
ATOM 4809 N N . HIS B 1 302 ? -13.350 41.272 142.778 1.00 39.52 302 HIS B N 1
ATOM 4810 C CA . HIS B 1 302 ? -14.320 41.689 143.783 1.00 40.10 302 HIS B CA 1
ATOM 4811 C C . HIS B 1 302 ? -15.747 41.718 143.237 1.00 38.92 302 HIS B C 1
ATOM 4812 O O . HIS B 1 302 ? -16.681 41.282 143.904 1.00 38.29 302 HIS B O 1
ATOM 4819 N N . ARG B 1 303 ? -15.919 42.246 142.033 1.00 38.25 303 ARG B N 1
ATOM 4820 C CA . ARG B 1 303 ? -17.244 42.310 141.437 1.00 39.38 303 ARG B CA 1
ATOM 4821 C C . ARG B 1 303 ? -17.755 40.889 141.254 1.00 41.61 303 ARG B C 1
ATOM 4822 O O . ARG B 1 303 ? -18.886 40.559 141.635 1.00 42.52 303 ARG B O 1
ATOM 4830 N N . LEU B 1 304 ? -16.893 40.053 140.683 1.00 40.70 304 LEU B N 1
ATOM 4831 C CA . LEU B 1 304 ? -17.211 38.662 140.409 1.00 41.97 304 LEU B CA 1
ATOM 4832 C C . LEU B 1 304 ? -17.590 37.886 141.663 1.00 42.23 304 LEU B C 1
ATOM 4833 O O . LEU B 1 304 ? -18.526 37.097 141.637 1.00 43.56 304 LEU B O 1
ATOM 4838 N N . LEU B 1 305 ? -16.871 38.115 142.758 1.00 43.83 305 LEU B N 1
ATOM 4839 C CA . LEU B 1 305 ? -17.136 37.416 144.017 1.00 46.51 305 LEU B CA 1
ATOM 4840 C C . LEU B 1 305 ? -18.377 37.892 144.748 1.00 48.40 305 LEU B C 1
ATOM 4841 O O . LEU B 1 305 ? -19.016 37.115 145.442 1.00 50.00 305 LEU B O 1
ATOM 4846 N N . THR B 1 306 ? -18.711 39.168 144.616 1.00 51.86 306 THR B N 1
ATOM 4847 C CA . THR B 1 306 ? -19.875 39.698 145.311 1.00 55.08 306 THR B CA 1
ATOM 4848 C C . THR B 1 306 ? -21.184 39.325 144.619 1.00 57.72 306 THR B C 1
ATOM 4849 O O . THR B 1 306 ? -22.242 39.304 145.245 1.00 58.95 306 THR B O 1
ATOM 4853 N N . GLU B 1 307 ? -21.105 39.015 143.329 1.00 60.60 307 GLU B N 1
ATOM 4854 C CA . GLU B 1 307 ? -22.282 38.627 142.561 1.00 60.84 307 GLU B CA 1
ATOM 4855 C C . GLU B 1 307 ? -22.966 37.412 143.180 1.00 61.50 307 GLU B C 1
ATOM 4856 O O . GLU B 1 307 ? -24.184 37.402 143.366 1.00 60.35 307 GLU B O 1
#

Secondary structure (DSSP, 8-state):
-EEEEEEE---HHHHHHHHHH--SSGGGSPPPP--HHHHHH--TT-EEEEEEE--SSPS-SS-HHHHHHHHHHHHHHHHHHHHH-TTTEEEEE---TT-HHHHHHHHHHHHHTS--SEEEEESEETTEETT-GGGHHHHHHHHTTT-EEEEE----S---TTSSTT--HHHHT----------TT-HHHH-TT-EEEESGGGTTHHHHHHHHHHHHHHHH---TTT---SEEE--SS-TTTHHHH---S-GGGEE----TTTS-HHHHHHHHHHHHH-TTS-HHHHHIIIIIHHHHHHH-/-EEEEEEE---HHHHHHHHHH--SSGGGSPPPP--HHHHHH--TT-EEEEEEE--SSPS-SS-HHHHHHHHHHHHHHHHHHHHHSTTTEEEEE---TT-HHHHHHHHHHHHHTS--SEEEEESEETTEETT-GGGHHHHHHHHTTT-EEEEE----S---SSSSTT--HHHHT----------TT-HHHH-TT-EEEESGGGTTHHHHHHHHHHHHHHTS---TTT---SEEE--SS-TTTHHHH---S-GGGEE----TTTS-HHHHHHHHHHHHH-SSS-HHHHHIIIIIHHHHHHH-